Protein AF-0000000076330700 (afdb_homodimer)

Nearest PDB structures (foldseek):
  9ce3-assembly1_D  TM=5.429E-01  e=8.133E-01  Homo sapiens
  6xr2-assembly2_E  TM=3.927E-01  e=7.073E-01  synthetic construct
  6qdl-assembly1_A  TM=4.060E-01  e=1.634E+00  Caenorhabditis elegans
  6z0c-assembly1_A  TM=2.443E-01  e=1.712E+00  Escherichia coli
  8d9p-assembly1_A  TM=1.751E-01  e=3.441E+00  synthetic construct

Sequence (398 aa):
MGTKRKNSASAGGQDPPPAKRVRSTGTAEFTGARFKFLLRDSSTAMKGLETFIAKAKLLPSNEQYDVVEEYIKVSIECVEMFKLLDGERRPDSEMLLIFQALENILLRTASDLSHFHVVGMNIVKKLINSYMKLIYAALYSETHRLSRLCLTLLSAMVSQGPDAARDVYSHFDFNNKFLPNLVKKRDYKVRKQNVSHEDMGTKRKNSASAGGQDPPPAKRVRSTGTAEFTGARFKFLLRDSSTAMKGLETFIAKAKLLPSNEQYDVVEEYIKVSIECVEMFKLLDGERRPDSEMLLIFQALENILLRTASDLSHFHVVGMNIVKKLINSYMKLIYAALYSETHRLSRLCLTLLSAMVSQGPDAARDVYSHFDFNNKFLPNLVKKRDYKVRKQNVSHED

InterPro domains:
  IPR021714 URB1, N-terminal [PF11707] (78-189)
  IPR039844 Nucleolar pre-ribosomal-associated protein 1 [PTHR13500] (27-193)

Foldseek 3Di:
DDDPPPPPPPPPPPPPDPPPPPPPVDPPALALVNLLVQLQDPVRNLVSLVVLLVLLVVDPDPPDDNRLVRNCVVPVLPVSLVVVCPDDHDPLSSVLSSLSNLLSSLQCCLPVVVVSLSSLQNSLVCCLPPPVVVLVCQCQPPDLSSVVSSVSSLVSQLSSDVVSVCSSVVRDDPVPVCNVVRNPPPPVVPVVVVVVVVD/DDPPPPPPPPPPDPPPDPPPPPPPVPPPALALVNLLVQLQDPVRNLVSLVVLLVLLVVDDDPPDDNRLVRNCVVVVLPVSLVVVCPDDHDPLSSVLSSLSNLLSSLQCCLPVVVVSLSSLQNSLVCCLPPPVVVLVCQCQPPDQSSVVSSVSSLVSQLSSDVVSVCSSVVRDDPVPVCNVVRNPPPPVVPVVVVVVPVD

Organism: NCBI:txid8663

Structure (mmCIF, N/CA/C/O backbone):
data_AF-0000000076330700-model_v1
#
loop_
_entity.id
_entity.type
_entity.pdbx_description
1 polymer 'Nucleolar pre-ribosomal-associated protein 1-like'
#
loop_
_atom_site.group_PDB
_atom_site.id
_atom_site.type_symbol
_atom_site.label_atom_id
_atom_site.label_alt_id
_atom_site.label_comp_id
_atom_site.label_asym_id
_atom_site.label_entity_id
_atom_site.label_seq_id
_atom_site.pdbx_PDB_ins_code
_atom_site.Cartn_x
_atom_site.Cartn_y
_atom_site.Cartn_z
_atom_site.occupancy
_atom_site.B_iso_or_equiv
_atom_site.auth_seq_id
_atom_site.auth_comp_id
_atom_site.auth_asym_id
_atom_site.auth_atom_id
_atom_site.pdbx_PDB_model_num
ATOM 1 N N . MET A 1 1 ? -0.091 6.793 -96.312 1 27.2 1 MET A N 1
ATOM 2 C CA . MET A 1 1 ? 0.103 5.5 -95.688 1 27.2 1 MET A CA 1
ATOM 3 C C . MET A 1 1 ? 0.875 5.664 -94.375 1 27.2 1 MET A C 1
ATOM 5 O O . MET A 1 1 ? 2.105 5.59 -94.312 1 27.2 1 MET A O 1
ATOM 9 N N . GLY A 1 2 ? 0.585 6.711 -93.625 1 27.75 2 GLY A N 1
ATOM 10 C CA . GLY A 1 2 ? 1.384 7.211 -92.5 1 27.75 2 GLY A CA 1
ATOM 11 C C . GLY A 1 2 ? 1.513 6.215 -91.375 1 27.75 2 GLY A C 1
ATOM 12 O O . GLY A 1 2 ? 0.572 5.473 -91.062 1 27.75 2 GLY A O 1
ATOM 13 N N . THR A 1 3 ? 2.717 5.758 -91.062 1 27.12 3 THR A N 1
ATOM 14 C CA . THR A 1 3 ? 3.311 4.77 -90.188 1 27.12 3 THR A CA 1
ATOM 15 C C . THR A 1 3 ? 2.959 5.078 -88.75 1 27.12 3 THR A C 1
ATOM 17 O O . THR A 1 3 ? 3.252 6.168 -88.25 1 27.12 3 THR A O 1
ATOM 20 N N . LYS A 1 4 ? 1.777 4.617 -88.312 1 29.62 4 LYS A N 1
ATOM 21 C CA . LYS A 1 4 ? 1.198 4.723 -86.938 1 29.62 4 LYS A CA 1
ATOM 22 C C . LYS A 1 4 ? 2.195 4.281 -85.875 1 29.62 4 LYS A C 1
ATOM 24 O O . LYS A 1 4 ? 2.711 3.164 -85.938 1 29.62 4 LYS A O 1
ATOM 29 N N . ARG A 1 5 ? 3.012 5.242 -85.438 1 31.03 5 ARG A N 1
ATOM 30 C CA . ARG A 1 5 ? 4.031 5.02 -84.438 1 31.03 5 ARG A CA 1
ATOM 31 C C . ARG A 1 5 ? 3.449 4.277 -83.25 1 31.03 5 ARG A C 1
ATOM 33 O O . ARG A 1 5 ? 2.424 4.68 -82.688 1 31.03 5 ARG A O 1
ATOM 40 N N . LYS A 1 6 ? 3.67 2.977 -83.125 1 31.7 6 LYS A N 1
ATOM 41 C CA . LYS A 1 6 ? 3.381 1.987 -82.125 1 31.7 6 LYS A CA 1
ATOM 42 C C . LYS A 1 6 ? 3.789 2.498 -80.75 1 31.7 6 LYS A C 1
ATOM 44 O O . LYS A 1 6 ? 4.957 2.818 -80.5 1 31.7 6 LYS A O 1
ATOM 49 N N . ASN A 1 7 ? 2.887 3.342 -80.125 1 29.25 7 ASN A N 1
ATOM 50 C CA . ASN A 1 7 ? 3.111 3.832 -78.75 1 29.25 7 ASN A CA 1
ATOM 51 C C . ASN A 1 7 ? 3.428 2.691 -77.812 1 29.25 7 ASN A C 1
ATOM 53 O O . ASN A 1 7 ? 2.639 1.757 -77.688 1 29.25 7 ASN A O 1
ATOM 57 N N . SER A 1 8 ? 4.66 2.238 -77.75 1 25.83 8 SER A N 1
ATOM 58 C CA . SER A 1 8 ? 5.199 1.251 -76.812 1 25.83 8 SER A CA 1
ATOM 59 C C . SER A 1 8 ? 4.773 1.551 -75.375 1 25.83 8 SER A C 1
ATOM 61 O O . SER A 1 8 ? 5.074 2.623 -74.875 1 25.83 8 SER A O 1
ATOM 63 N N . ALA A 1 9 ? 3.492 1.285 -75.062 1 29.17 9 ALA A N 1
ATOM 64 C CA . ALA A 1 9 ? 2.941 1.333 -73.688 1 29.17 9 ALA A CA 1
ATOM 65 C C . ALA A 1 9 ? 3.928 0.76 -72.688 1 29.17 9 ALA A C 1
ATOM 67 O O . ALA A 1 9 ? 4.461 -0.335 -72.875 1 29.17 9 ALA A O 1
ATOM 68 N N . SER A 1 10 ? 4.703 1.673 -72 1 29.61 10 SER A N 1
ATOM 69 C CA . SER A 1 10 ? 5.629 1.473 -70.875 1 29.61 10 SER A CA 1
ATOM 70 C C . SER A 1 10 ? 5.082 0.454 -69.875 1 29.61 10 SER A C 1
ATOM 72 O O . SER A 1 10 ? 3.891 0.462 -69.562 1 29.61 10 SER A O 1
ATOM 74 N N . ALA A 1 11 ? 5.621 -0.786 -69.812 1 32.62 11 ALA A N 1
ATOM 75 C CA . ALA A 1 11 ? 5.492 -1.907 -68.938 1 32.62 11 ALA A CA 1
ATOM 76 C C . ALA A 1 11 ? 5.438 -1.421 -67.438 1 32.62 11 ALA A C 1
ATOM 78 O O . ALA A 1 11 ? 6.352 -0.739 -67 1 32.62 11 ALA A O 1
ATOM 79 N N . GLY A 1 12 ? 4.301 -1.009 -67 1 29.52 12 GLY A N 1
ATOM 80 C CA . GLY A 1 12 ? 4.059 -0.647 -65.625 1 29.52 12 GLY A CA 1
ATOM 81 C C . GLY A 1 12 ? 4.723 -1.587 -64.625 1 29.52 12 GLY A C 1
ATOM 82 O O . GLY A 1 12 ? 4.633 -2.809 -64.75 1 29.52 12 GLY A O 1
ATOM 83 N N . GLY A 1 13 ? 5.949 -1.299 -64.188 1 31.64 13 GLY A N 1
ATOM 84 C CA . GLY A 1 13 ? 6.734 -1.993 -63.188 1 31.64 13 GLY A CA 1
ATOM 85 C C . GLY A 1 13 ? 5.91 -2.443 -62 1 31.64 13 GLY A C 1
ATOM 86 O O . GLY A 1 13 ? 5.105 -1.674 -61.469 1 31.64 13 GLY A O 1
ATOM 87 N N . GLN A 1 14 ? 5.383 -3.713 -62.094 1 33.34 14 GLN A N 1
ATOM 88 C CA . GLN A 1 14 ? 4.711 -4.375 -60.969 1 33.34 14 GLN A CA 1
ATOM 89 C C . GLN A 1 14 ? 5.441 -4.117 -59.656 1 33.34 14 GLN A C 1
ATOM 91 O O . GLN A 1 14 ? 6.637 -4.395 -59.531 1 33.34 14 GLN A O 1
ATOM 96 N N . ASP A 1 15 ? 5.152 -3.029 -59 1 37.53 15 ASP A N 1
ATOM 97 C CA . ASP A 1 15 ? 5.676 -2.812 -57.656 1 37.53 15 ASP A CA 1
ATOM 98 C C . ASP A 1 15 ? 5.699 -4.113 -56.875 1 37.53 15 ASP A C 1
ATOM 100 O O . ASP A 1 15 ? 4.742 -4.891 -56.906 1 37.53 15 ASP A O 1
ATOM 104 N N . PRO A 1 16 ? 6.961 -4.754 -56.75 1 38.81 16 PRO A N 1
ATOM 105 C CA . PRO A 1 16 ? 7.008 -5.984 -55.938 1 38.81 16 PRO A CA 1
ATOM 106 C C . PRO A 1 16 ? 6.133 -5.914 -54.688 1 38.81 16 PRO A C 1
ATOM 108 O O . PRO A 1 16 ? 5.832 -4.82 -54.219 1 38.81 16 PRO A O 1
ATOM 111 N N . PRO A 1 17 ? 5.305 -6.965 -54.562 1 38.06 17 PRO A N 1
ATOM 112 C CA . PRO A 1 17 ? 4.438 -6.996 -53.375 1 38.06 17 PRO A CA 1
ATOM 113 C C . PRO A 1 17 ? 5.172 -6.602 -52.094 1 38.06 17 PRO A C 1
ATOM 115 O O . PRO A 1 17 ? 6.398 -6.73 -52.031 1 38.06 17 PRO A O 1
ATOM 118 N N . PRO A 1 18 ? 4.664 -5.691 -51.344 1 36.19 18 PRO A N 1
ATOM 119 C CA . PRO A 1 18 ? 5.297 -5.273 -50.094 1 36.19 18 PRO A CA 1
ATOM 120 C C . PRO A 1 18 ? 5.941 -6.438 -49.344 1 36.19 18 PRO A C 1
ATOM 122 O O . PRO A 1 18 ? 5.516 -7.586 -49.5 1 36.19 18 PRO A O 1
ATOM 125 N N . ALA A 1 19 ? 7.27 -6.406 -49.062 1 31.94 19 ALA A N 1
ATOM 126 C CA . ALA A 1 19 ? 8.062 -7.328 -48.25 1 31.94 19 ALA A CA 1
ATOM 127 C C . ALA A 1 19 ? 7.254 -7.855 -47.062 1 31.94 19 ALA A C 1
ATOM 129 O O . ALA A 1 19 ? 6.648 -7.078 -46.312 1 31.94 19 ALA A O 1
ATOM 130 N N . LYS A 1 20 ? 6.609 -8.992 -47.188 1 31.86 20 LYS A N 1
ATOM 131 C CA . LYS A 1 20 ? 6.074 -9.672 -46 1 31.86 20 LYS A CA 1
ATOM 132 C C . LYS A 1 20 ? 7.012 -9.523 -44.812 1 31.86 20 LYS A C 1
ATOM 134 O O . LYS A 1 20 ? 8.219 -9.734 -44.938 1 31.86 20 LYS A O 1
ATOM 139 N N . ARG A 1 21 ? 6.879 -8.508 -43.969 1 33.66 21 ARG A N 1
ATOM 140 C CA . ARG A 1 21 ? 7.652 -8.523 -42.719 1 33.66 21 ARG A CA 1
ATOM 141 C C . ARG A 1 21 ? 7.934 -9.953 -42.281 1 33.66 21 ARG A C 1
ATOM 143 O O . ARG A 1 21 ? 7.012 -10.766 -42.188 1 33.66 21 ARG A O 1
ATOM 150 N N . VAL A 1 22 ? 8.914 -10.695 -42.812 1 35.28 22 VAL A N 1
ATOM 151 C CA . VAL A 1 22 ? 9.422 -11.961 -42.281 1 35.28 22 VAL A CA 1
ATOM 152 C C . VAL A 1 22 ? 9.055 -12.109 -40.812 1 35.28 22 VAL A C 1
ATOM 154 O O . VAL A 1 22 ? 9.258 -11.18 -40.031 1 35.28 22 VAL A O 1
ATOM 157 N N . ARG A 1 23 ? 7.938 -12.805 -40.438 1 36.16 23 ARG A N 1
ATOM 158 C CA . ARG A 1 23 ? 7.73 -13.391 -39.125 1 36.16 23 ARG A CA 1
ATOM 159 C C . ARG A 1 23 ? 9.039 -13.914 -38.562 1 36.16 23 ARG A C 1
ATOM 161 O O . ARG A 1 23 ? 9.625 -14.867 -39.062 1 36.16 23 ARG A O 1
ATOM 168 N N . SER A 1 24 ? 10.109 -13.102 -38.438 1 38.28 24 SER A N 1
ATOM 169 C CA . SER A 1 24 ? 11.328 -13.594 -37.781 1 38.28 24 SER A CA 1
ATOM 170 C C . SER A 1 24 ? 11.07 -14.875 -37 1 38.28 24 SER A C 1
ATOM 172 O O . SER A 1 24 ? 9.945 -15.117 -36.562 1 38.28 24 SER A O 1
ATOM 174 N N . THR A 1 25 ? 11.453 -16.031 -37.188 1 40.88 25 THR A N 1
ATOM 175 C CA . THR A 1 25 ? 11.438 -17.266 -36.438 1 40.88 25 THR A CA 1
ATOM 176 C C . THR A 1 25 ? 11.203 -16.984 -34.938 1 40.88 25 THR A C 1
ATOM 178 O O . THR A 1 25 ? 12.133 -16.609 -34.219 1 40.88 25 THR A O 1
ATOM 181 N N . GLY A 1 26 ? 10.438 -16.047 -34.406 1 40.53 26 GLY A N 1
ATOM 182 C CA . GLY A 1 26 ? 10.039 -15.094 -33.375 1 40.53 26 GLY A CA 1
ATOM 183 C C . GLY A 1 26 ? 9.758 -15.742 -32.031 1 40.53 26 GLY A C 1
ATOM 184 O O . GLY A 1 26 ? 9.031 -16.734 -31.969 1 40.53 26 GLY A O 1
ATOM 185 N N . THR A 1 27 ? 10.797 -16 -31.125 1 51.19 27 THR A N 1
ATOM 186 C CA . THR A 1 27 ? 10.539 -16.438 -29.75 1 51.19 27 THR A CA 1
ATOM 187 C C . THR A 1 27 ? 9.109 -16.094 -29.344 1 51.19 27 THR A C 1
ATOM 189 O O . THR A 1 27 ? 8.68 -14.945 -29.469 1 51.19 27 THR A O 1
ATOM 192 N N . ALA A 1 28 ? 8.172 -17.016 -29.625 1 64.12 28 ALA A N 1
ATOM 193 C CA . ALA A 1 28 ? 6.766 -16.859 -29.266 1 64.12 28 ALA A CA 1
ATOM 194 C C . ALA A 1 28 ? 6.594 -15.906 -28.094 1 64.12 28 ALA A C 1
ATOM 196 O O . ALA A 1 28 ? 7.328 -15.977 -27.109 1 64.12 28 ALA A O 1
ATOM 197 N N . GLU A 1 29 ? 5.961 -14.82 -28.312 1 83.56 29 GLU A N 1
ATOM 198 C CA . GLU A 1 29 ? 5.684 -13.797 -27.312 1 83.56 29 GLU A CA 1
ATOM 199 C C . GLU A 1 29 ? 5 -14.391 -26.078 1 83.56 29 GLU A C 1
ATOM 201 O O . GLU A 1 29 ? 4.176 -15.297 -26.203 1 83.56 29 GLU A O 1
ATOM 206 N N . PHE A 1 30 ? 5.617 -14.312 -24.969 1 93.31 30 PHE A N 1
ATOM 207 C CA . PHE A 1 30 ? 5.035 -14.734 -23.703 1 93.31 30 PHE A CA 1
ATOM 208 C C . PHE A 1 30 ? 3.756 -13.961 -23.406 1 93.31 30 PHE A C 1
ATOM 210 O O . PHE A 1 30 ? 3.809 -12.836 -22.906 1 93.31 30 PHE A O 1
ATOM 217 N N . THR A 1 31 ? 2.525 -14.586 -23.766 1 94.69 31 THR A N 1
ATOM 218 C CA . THR A 1 31 ? 1.223 -13.945 -23.625 1 94.69 31 THR A CA 1
ATOM 219 C C . THR A 1 31 ? 0.538 -14.391 -22.344 1 94.69 31 THR A C 1
ATOM 221 O O . THR A 1 31 ? 1 -15.32 -21.672 1 94.69 31 THR A O 1
ATOM 224 N N . GLY A 1 32 ? -0.528 -13.711 -22.047 1 96.56 32 GLY A N 1
ATOM 225 C CA . GLY A 1 32 ? -1.324 -14.109 -20.891 1 96.56 32 GLY A CA 1
ATOM 226 C C . GLY A 1 32 ? -1.893 -15.508 -21.016 1 96.56 32 GLY A C 1
ATOM 227 O O . GLY A 1 32 ? -1.91 -16.266 -20.047 1 96.56 32 GLY A O 1
ATOM 228 N N . ALA A 1 33 ? -2.324 -15.828 -22.25 1 96.06 33 ALA A N 1
ATOM 229 C CA . ALA A 1 33 ? -2.881 -17.156 -22.516 1 96.06 33 ALA A CA 1
ATOM 230 C C . ALA A 1 33 ? -1.815 -18.234 -22.344 1 96.06 33 ALA A C 1
ATOM 232 O O . ALA A 1 33 ? -2.088 -19.297 -21.797 1 96.06 33 ALA A O 1
ATOM 233 N N . ARG A 1 34 ? -0.676 -17.969 -22.875 1 96.5 34 ARG A N 1
ATOM 234 C CA . ARG A 1 34 ? 0.417 -18.922 -22.734 1 96.5 34 ARG A CA 1
ATOM 235 C C . ARG A 1 34 ? 0.79 -19.109 -21.266 1 96.5 34 ARG A C 1
ATOM 237 O O . ARG A 1 34 ? 1.014 -20.234 -20.828 1 96.5 34 ARG A O 1
ATOM 244 N N . PHE A 1 35 ? 0.888 -18.062 -20.547 1 98.06 35 PHE A N 1
ATOM 245 C CA . PHE A 1 35 ? 1.175 -18.125 -19.109 1 98.06 35 PHE A CA 1
ATOM 246 C C . PHE A 1 35 ? 0.151 -18.984 -18.391 1 98.06 35 PHE A C 1
ATOM 248 O O . PHE A 1 35 ? 0.518 -19.875 -17.609 1 98.06 35 PHE A O 1
ATOM 255 N N . LYS A 1 36 ? -1.128 -18.719 -18.703 1 98.06 36 LYS A N 1
ATOM 256 C CA . LYS A 1 36 ? -2.211 -19.484 -18.094 1 98.06 36 LYS A CA 1
ATOM 257 C C . LYS A 1 36 ? -2.033 -20.984 -18.359 1 98.06 36 LYS A C 1
ATOM 259 O O . LYS A 1 36 ? -2.215 -21.797 -17.469 1 98.06 36 LYS A O 1
ATOM 264 N N . PHE A 1 37 ? -1.655 -21.25 -19.516 1 96.94 37 PHE A N 1
ATOM 265 C CA . PHE A 1 37 ? -1.468 -22.641 -19.922 1 96.94 37 PHE A CA 1
ATOM 266 C C . PHE A 1 37 ? -0.296 -23.266 -19.172 1 96.94 37 PHE A C 1
ATOM 268 O O . PHE A 1 37 ? -0.392 -24.391 -18.688 1 96.94 37 PHE A O 1
ATOM 275 N N . LEU A 1 38 ? 0.784 -22.531 -19.016 1 97.75 38 LEU A N 1
ATOM 276 C CA . LEU A 1 38 ? 1.976 -23.047 -18.344 1 97.75 38 LEU A CA 1
ATOM 277 C C . LEU A 1 38 ? 1.683 -23.359 -16.875 1 97.75 38 LEU A C 1
ATOM 279 O O . LEU A 1 38 ? 2.254 -24.297 -16.312 1 97.75 38 LEU A O 1
ATOM 283 N N . LEU A 1 39 ? 0.769 -22.641 -16.234 1 98.12 39 LEU A N 1
ATOM 284 C CA . LEU A 1 39 ? 0.469 -22.781 -14.812 1 98.12 39 LEU A CA 1
ATOM 285 C C . LEU A 1 39 ? -0.305 -24.062 -14.547 1 98.12 39 LEU A C 1
ATOM 287 O O . LEU A 1 39 ? -0.373 -24.531 -13.406 1 98.12 39 LEU A O 1
ATOM 291 N N . ARG A 1 40 ? -0.893 -24.656 -15.578 1 96.62 40 ARG A N 1
ATOM 292 C CA . ARG A 1 40 ? -1.753 -25.828 -15.406 1 96.62 40 ARG A CA 1
ATOM 293 C C . ARG A 1 40 ? -0.926 -27.094 -15.242 1 96.62 40 ARG A C 1
ATOM 295 O O . ARG A 1 40 ? -1.43 -28.125 -14.766 1 96.62 40 ARG A O 1
ATOM 302 N N . ASP A 1 41 ? 0.316 -26.969 -15.664 1 95.12 41 ASP A N 1
ATOM 303 C CA . ASP A 1 41 ? 1.226 -28.109 -15.555 1 95.12 41 ASP A CA 1
ATOM 304 C C . ASP A 1 41 ? 2.303 -27.844 -14.508 1 95.12 41 ASP A C 1
ATOM 306 O O . ASP A 1 41 ? 3.08 -26.891 -14.625 1 95.12 41 ASP A O 1
ATOM 310 N N . SER A 1 42 ? 2.441 -28.719 -13.508 1 90.5 42 SER A N 1
ATOM 311 C CA . SER A 1 42 ? 3.375 -28.562 -12.398 1 90.5 42 SER A CA 1
ATOM 312 C C . SER A 1 42 ? 4.816 -28.531 -12.891 1 90.5 42 SER A C 1
ATOM 314 O O . SER A 1 42 ? 5.676 -27.906 -12.258 1 90.5 42 SER A O 1
ATOM 316 N N . SER A 1 43 ? 5.082 -29.156 -13.984 1 95.31 43 SER A N 1
ATOM 317 C CA . SER A 1 43 ? 6.445 -29.234 -14.5 1 95.31 43 SER A CA 1
ATOM 318 C C . SER A 1 43 ? 6.852 -27.938 -15.195 1 95.31 43 SER A C 1
ATOM 320 O O . SER A 1 43 ? 8.047 -27.656 -15.336 1 95.31 43 SER A O 1
ATOM 322 N N . THR A 1 44 ? 5.863 -27.156 -15.586 1 97.31 44 THR A N 1
ATOM 323 C CA . THR A 1 44 ? 6.188 -25.938 -16.328 1 97.31 44 THR A CA 1
ATOM 324 C C . THR A 1 44 ? 5.793 -24.688 -15.531 1 97.31 44 THR A C 1
ATOM 326 O O . THR A 1 44 ? 6.195 -23.578 -15.875 1 97.31 44 THR A O 1
ATOM 329 N N . ALA A 1 45 ? 5.07 -24.875 -14.492 1 98.06 45 ALA A N 1
ATOM 330 C CA . ALA A 1 45 ? 4.461 -23.766 -13.758 1 98.06 45 ALA A CA 1
ATOM 331 C C . ALA A 1 45 ? 5.527 -22.812 -13.227 1 98.06 45 ALA A C 1
ATOM 333 O O . ALA A 1 45 ? 5.41 -21.594 -13.383 1 98.06 45 ALA A O 1
ATOM 334 N N . MET A 1 46 ? 6.605 -23.297 -12.656 1 98.06 46 MET A N 1
ATOM 335 C CA . MET A 1 46 ? 7.621 -22.453 -12.023 1 98.06 46 MET A CA 1
ATOM 336 C C . MET A 1 46 ? 8.391 -21.656 -13.062 1 98.06 46 MET A C 1
ATOM 338 O O . MET A 1 46 ? 8.68 -20.469 -12.852 1 98.06 46 MET A O 1
ATOM 342 N N . LYS A 1 47 ? 8.648 -22.312 -14.172 1 97.81 47 LYS A N 1
ATOM 343 C CA . LYS A 1 47 ? 9.297 -21.578 -15.258 1 97.81 47 LYS A CA 1
ATOM 344 C C . LYS A 1 47 ? 8.375 -20.484 -15.797 1 97.81 47 LYS A C 1
ATOM 346 O O . LYS A 1 47 ? 8.836 -19.406 -16.141 1 97.81 47 LYS A O 1
ATOM 351 N N . GLY A 1 48 ? 7.121 -20.828 -15.93 1 98.44 48 GLY A N 1
ATOM 352 C CA . GLY A 1 48 ? 6.133 -19.828 -16.328 1 98.44 48 GLY A CA 1
ATOM 353 C C . GLY A 1 48 ? 6.074 -18.641 -15.383 1 98.44 48 GLY A C 1
ATOM 354 O O . GLY A 1 48 ? 6.043 -17.5 -15.82 1 98.44 48 GLY A O 1
ATOM 355 N N . LEU A 1 49 ? 6.109 -18.938 -14.102 1 98.69 49 LEU A N 1
ATOM 356 C CA . LEU A 1 49 ? 6.082 -17.891 -13.086 1 98.69 49 LEU A CA 1
ATOM 357 C C . LEU A 1 49 ? 7.316 -17 -13.188 1 98.69 49 LEU A C 1
ATOM 359 O O . LEU A 1 49 ? 7.215 -15.773 -13.133 1 98.69 49 LEU A O 1
ATOM 363 N N . GLU A 1 50 ? 8.453 -17.641 -13.352 1 98.56 50 GLU A N 1
ATOM 364 C CA . GLU A 1 50 ? 9.695 -16.891 -13.477 1 98.56 50 GLU A CA 1
ATOM 365 C C . GLU A 1 50 ? 9.633 -15.914 -14.648 1 98.56 50 GLU A C 1
ATOM 367 O O . GLU A 1 50 ? 10.008 -14.75 -14.516 1 98.56 50 GLU A O 1
ATOM 372 N N . THR A 1 51 ? 9.188 -16.375 -15.75 1 98.19 51 THR A N 1
ATOM 373 C CA . THR A 1 51 ? 9.094 -15.555 -16.953 1 98.19 51 THR A CA 1
ATOM 374 C C . THR A 1 51 ? 8.086 -14.422 -16.75 1 98.19 51 THR A C 1
ATOM 376 O O . THR A 1 51 ? 8.344 -13.281 -17.125 1 98.19 51 THR A O 1
ATOM 379 N N . PHE A 1 52 ? 7 -14.773 -16.188 1 98.44 52 PHE A N 1
ATOM 380 C CA . PHE A 1 52 ? 5.949 -13.797 -15.93 1 98.44 52 PHE A CA 1
ATOM 381 C C . PHE A 1 52 ? 6.469 -12.664 -15.047 1 98.44 52 PHE A C 1
ATOM 383 O O . PHE A 1 52 ? 6.273 -11.484 -15.359 1 98.44 52 PHE A O 1
ATOM 390 N N . ILE A 1 53 ? 7.102 -13.008 -13.961 1 98.44 53 ILE A N 1
ATOM 391 C CA . ILE A 1 53 ? 7.613 -12.039 -13 1 98.44 53 ILE A CA 1
ATOM 392 C C . ILE A 1 53 ? 8.641 -11.133 -13.672 1 98.44 53 ILE A C 1
ATOM 394 O O . ILE A 1 53 ? 8.617 -9.914 -13.5 1 98.44 53 ILE A O 1
ATOM 398 N N . ALA A 1 54 ? 9.492 -11.703 -14.484 1 97.44 54 ALA A N 1
ATOM 399 C CA . ALA A 1 54 ? 10.516 -10.938 -15.188 1 97.44 54 ALA A CA 1
ATOM 400 C C . ALA A 1 54 ? 9.891 -9.914 -16.141 1 97.44 54 ALA A C 1
ATOM 402 O O . ALA A 1 54 ? 10.344 -8.773 -16.219 1 97.44 54 ALA A O 1
ATOM 403 N N . LYS A 1 55 ? 8.883 -10.289 -16.781 1 96.75 55 LYS A N 1
ATOM 404 C CA . LYS A 1 55 ? 8.211 -9.406 -17.719 1 96.75 55 LYS A CA 1
ATOM 405 C C . LYS A 1 55 ? 7.355 -8.375 -17 1 96.75 55 LYS A C 1
ATOM 407 O O . LYS A 1 55 ? 7.293 -7.211 -17.406 1 96.75 55 LYS A O 1
ATOM 412 N N . ALA A 1 56 ? 6.727 -8.859 -15.93 1 97.38 56 ALA A N 1
ATOM 413 C CA . ALA A 1 56 ? 5.855 -7.977 -15.164 1 97.38 56 ALA A CA 1
ATOM 414 C C . ALA A 1 56 ? 6.641 -6.809 -14.57 1 97.38 56 ALA A C 1
ATOM 416 O O . ALA A 1 56 ? 6.133 -5.691 -14.484 1 97.38 56 ALA A O 1
ATOM 417 N N . LYS A 1 57 ? 7.836 -7.035 -14.164 1 95.19 57 LYS A N 1
ATOM 418 C CA . LYS A 1 57 ? 8.68 -6.027 -13.531 1 95.19 57 LYS A CA 1
ATOM 419 C C . LYS A 1 57 ? 9.039 -4.914 -14.508 1 95.19 57 LYS A C 1
ATOM 421 O O . LYS A 1 57 ? 9.445 -3.824 -14.102 1 95.19 57 LYS A O 1
ATOM 426 N N . LEU A 1 58 ? 8.859 -5.16 -15.781 1 93.81 58 LEU A N 1
ATOM 427 C CA . LEU A 1 58 ? 9.18 -4.18 -16.812 1 93.81 58 LEU A CA 1
ATOM 428 C C . LEU A 1 58 ? 7.953 -3.342 -17.156 1 93.81 58 LEU A C 1
ATOM 430 O O . LEU A 1 58 ? 8.039 -2.418 -17.984 1 93.81 58 LEU A O 1
ATOM 434 N N . LEU A 1 59 ? 6.867 -3.738 -16.578 1 92.31 59 LEU A N 1
ATOM 435 C CA . LEU A 1 59 ? 5.602 -3.076 -16.875 1 92.31 59 LEU A CA 1
ATOM 436 C C . LEU A 1 59 ? 5.23 -2.09 -15.766 1 92.31 59 LEU A C 1
ATOM 438 O O . LEU A 1 59 ? 5.68 -2.23 -14.625 1 92.31 59 LEU A O 1
ATOM 442 N N . PRO A 1 60 ? 4.512 -0.969 -16.016 1 91.19 60 PRO A N 1
ATOM 443 C CA . PRO A 1 60 ? 3.891 -0.653 -17.297 1 91.19 60 PRO A CA 1
ATOM 444 C C . PRO A 1 60 ? 4.879 -0.053 -18.297 1 91.19 60 PRO A C 1
ATOM 446 O O . PRO A 1 60 ? 5.855 0.583 -17.891 1 91.19 60 PRO A O 1
ATOM 449 N N . SER A 1 61 ? 4.637 -0.356 -19.547 1 88.06 61 SER A N 1
ATOM 450 C CA . SER A 1 61 ? 5.48 0.117 -20.641 1 88.06 61 SER A CA 1
ATOM 451 C C . SER A 1 61 ? 4.688 0.229 -21.953 1 88.06 61 SER A C 1
ATOM 453 O O . SER A 1 61 ? 3.816 -0.6 -22.219 1 88.06 61 SER A O 1
ATOM 455 N N . ASN A 1 62 ? 5.004 1.272 -22.656 1 87.12 62 ASN A N 1
ATOM 456 C CA . ASN A 1 62 ? 4.367 1.432 -23.953 1 87.12 62 ASN A CA 1
ATOM 457 C C . ASN A 1 62 ? 5.023 0.548 -25.016 1 87.12 62 ASN A C 1
ATOM 459 O O . ASN A 1 62 ? 4.477 0.36 -26.094 1 87.12 62 ASN A O 1
ATOM 463 N N . GLU A 1 63 ? 6.102 -0.057 -24.688 1 85.94 63 GLU A N 1
ATOM 464 C CA . GLU A 1 63 ? 6.902 -0.795 -25.656 1 85.94 63 GLU A CA 1
ATOM 465 C C . GLU A 1 63 ? 6.699 -2.301 -25.516 1 85.94 63 GLU A C 1
ATOM 467 O O . GLU A 1 63 ? 6.953 -3.061 -26.438 1 85.94 63 GLU A O 1
ATOM 472 N N . GLN A 1 64 ? 6.203 -2.623 -24.375 1 84.5 64 GLN A N 1
ATOM 473 C CA . GLN A 1 64 ? 6.137 -4.051 -24.078 1 84.5 64 GLN A CA 1
ATOM 474 C C . GLN A 1 64 ? 4.691 -4.535 -24.031 1 84.5 64 GLN A C 1
ATOM 476 O O . GLN A 1 64 ? 3.795 -3.787 -23.641 1 84.5 64 GLN A O 1
ATOM 481 N N . TYR A 1 65 ? 4.637 -5.77 -24.531 1 88.88 65 TYR A N 1
ATOM 482 C CA . TYR A 1 65 ? 3.385 -6.484 -24.312 1 88.88 65 TYR A CA 1
ATOM 483 C C . TYR A 1 65 ? 3.066 -6.594 -22.828 1 88.88 65 TYR A C 1
ATOM 485 O O . TYR A 1 65 ? 3.936 -6.941 -22.031 1 88.88 65 TYR A O 1
ATOM 493 N N . ASP A 1 66 ? 1.757 -6.281 -22.484 1 95.94 66 ASP A N 1
ATOM 494 C CA . ASP A 1 66 ? 1.39 -6.289 -21.078 1 95.94 66 ASP A CA 1
ATOM 495 C C . ASP A 1 66 ? 0.858 -7.656 -20.656 1 95.94 66 ASP A C 1
ATOM 497 O O . ASP A 1 66 ? -0.353 -7.891 -20.672 1 95.94 66 ASP A O 1
ATOM 501 N N . VAL A 1 67 ? 1.722 -8.438 -20.266 1 97.31 67 VAL A N 1
ATOM 502 C CA . VAL A 1 67 ? 1.387 -9.82 -19.938 1 97.31 67 VAL A CA 1
ATOM 503 C C . VAL A 1 67 ? 0.482 -9.852 -18.703 1 97.31 67 VAL A C 1
ATOM 505 O O . VAL A 1 67 ? -0.348 -10.75 -18.562 1 97.31 67 VAL A O 1
ATOM 508 N N . VAL A 1 68 ? 0.572 -8.953 -17.75 1 98.06 68 VAL A N 1
ATOM 509 C CA . VAL A 1 68 ? -0.259 -8.922 -16.547 1 98.06 68 VAL A CA 1
ATOM 510 C C . VAL A 1 68 ? -1.714 -8.664 -16.938 1 98.06 68 VAL A C 1
ATOM 512 O O . VAL A 1 68 ? -2.609 -9.414 -16.547 1 98.06 68 VAL A O 1
ATOM 515 N N . GLU A 1 69 ? -1.871 -7.668 -17.766 1 97.88 69 GLU A N 1
ATOM 516 C CA . GLU A 1 69 ? -3.219 -7.34 -18.219 1 97.88 69 GLU A CA 1
ATOM 517 C C . GLU A 1 69 ? -3.832 -8.492 -19 1 97.88 69 GLU A C 1
ATOM 519 O O . GLU A 1 69 ? -5 -8.828 -18.812 1 97.88 69 GLU A O 1
ATOM 524 N N . GLU A 1 70 ? -3.049 -9.07 -19.844 1 96.81 70 GLU A N 1
ATOM 525 C CA . GLU A 1 70 ? -3.561 -10.172 -20.656 1 96.81 70 GLU A CA 1
ATOM 526 C C . GLU A 1 70 ? -3.951 -11.359 -19.797 1 96.81 70 GLU A C 1
ATOM 528 O O . GLU A 1 70 ? -4.973 -12.008 -20.031 1 96.81 70 GLU A O 1
ATOM 533 N N . TYR A 1 71 ? -3.062 -11.602 -18.891 1 98 71 TYR A N 1
ATOM 534 C CA . TYR A 1 71 ? -3.346 -12.75 -18.031 1 98 71 TYR A CA 1
ATOM 535 C C . TYR A 1 71 ? -4.633 -12.539 -17.25 1 98 71 TYR A C 1
ATOM 537 O O . TYR A 1 71 ? -5.492 -13.43 -17.203 1 98 71 TYR A O 1
ATOM 545 N N . ILE A 1 72 ? -4.824 -11.383 -16.594 1 97.88 72 ILE A N 1
ATOM 546 C CA . ILE A 1 72 ? -5.969 -11.18 -15.703 1 97.88 72 ILE A CA 1
ATOM 547 C C . ILE A 1 72 ? -7.25 -11.086 -16.531 1 97.88 72 ILE A C 1
ATOM 549 O O . ILE A 1 72 ? -8.352 -11.305 -16.016 1 97.88 72 ILE A O 1
ATOM 553 N N . LYS A 1 73 ? -7.121 -10.805 -17.844 1 96.88 73 LYS A N 1
ATOM 554 C CA . LYS A 1 73 ? -8.273 -10.789 -18.734 1 96.88 73 LYS A CA 1
ATOM 555 C C . LYS A 1 73 ? -8.773 -12.203 -19.016 1 96.88 73 LYS A C 1
ATOM 557 O O . LYS A 1 73 ? -9.977 -12.422 -19.156 1 96.88 73 LYS A O 1
ATOM 562 N N . VAL A 1 74 ? -7.82 -13.062 -19.109 1 96.62 74 VAL A N 1
ATOM 563 C CA . VAL A 1 74 ? -8.203 -14.422 -19.469 1 96.62 74 VAL A CA 1
ATOM 564 C C . VAL A 1 74 ? -8.359 -15.273 -18.203 1 96.62 74 VAL A C 1
ATOM 566 O O . VAL A 1 74 ? -8.891 -16.391 -18.266 1 96.62 74 VAL A O 1
ATOM 569 N N . SER A 1 75 ? -7.941 -14.875 -17.047 1 96.88 75 SER A N 1
ATOM 570 C CA . SER A 1 75 ? -8.078 -15.555 -15.758 1 96.88 75 SER A CA 1
ATOM 571 C C . SER A 1 75 ? -8.383 -14.57 -14.633 1 96.88 75 SER A C 1
ATOM 573 O O . SER A 1 75 ? -7.523 -14.305 -13.789 1 96.88 75 SER A O 1
ATOM 575 N N . ILE A 1 76 ? -9.594 -14.18 -14.555 1 94.88 76 ILE A N 1
ATOM 576 C CA . ILE A 1 76 ? -10.055 -13.133 -13.648 1 94.88 76 ILE A CA 1
ATOM 577 C C . ILE A 1 76 ? -9.898 -13.594 -12.203 1 94.88 76 ILE A C 1
ATOM 579 O O . ILE A 1 76 ? -9.578 -12.797 -11.32 1 94.88 76 ILE A O 1
ATOM 583 N N . GLU A 1 77 ? -10.023 -14.914 -11.984 1 96.38 77 GLU A N 1
ATOM 584 C CA . GLU A 1 77 ? -9.977 -15.453 -10.633 1 96.38 77 GLU A CA 1
ATOM 585 C C . GLU A 1 77 ? -8.594 -16.016 -10.305 1 96.38 77 GLU A C 1
ATOM 587 O O . GLU A 1 77 ? -8.344 -16.438 -9.18 1 96.38 77 GLU A O 1
ATOM 592 N N . CYS A 1 78 ? -7.758 -15.977 -11.273 1 97.31 78 CYS A N 1
ATOM 593 C CA . CYS A 1 78 ? -6.406 -16.5 -11.117 1 97.31 78 CYS A CA 1
ATOM 594 C C . CYS A 1 78 ? -6.43 -17.906 -10.539 1 97.31 78 CYS A C 1
ATOM 596 O O . CYS A 1 78 ? -5.668 -18.219 -9.617 1 97.31 78 CYS A O 1
ATOM 598 N N . VAL A 1 79 ? -7.301 -18.719 -11.055 1 97.12 79 VAL A N 1
ATOM 599 C CA . VAL A 1 79 ? -7.566 -20.047 -10.516 1 97.12 79 VAL A CA 1
ATOM 600 C C . VAL A 1 79 ? -6.297 -20.906 -10.578 1 97.12 79 VAL A C 1
ATOM 602 O O . VAL A 1 79 ? -5.977 -21.625 -9.625 1 97.12 79 VAL A O 1
ATOM 605 N N . GLU A 1 80 ? -5.562 -20.828 -11.656 1 97.5 80 GLU A N 1
ATOM 606 C CA . GLU A 1 80 ? -4.371 -21.656 -11.859 1 97.5 80 GLU A CA 1
ATOM 607 C C . GLU A 1 80 ? -3.285 -21.297 -10.844 1 97.5 80 GLU A C 1
ATOM 609 O O . GLU A 1 80 ? -2.572 -22.188 -10.367 1 97.5 80 GLU A O 1
ATOM 614 N N . MET A 1 81 ? -3.158 -20.031 -10.531 1 97.12 81 MET A N 1
ATOM 615 C CA . MET A 1 81 ? -2.191 -19.578 -9.531 1 97.12 81 MET A CA 1
ATOM 616 C C . MET A 1 81 ? -2.535 -20.125 -8.148 1 97.12 81 MET A C 1
ATOM 618 O O . MET A 1 81 ? -1.661 -20.625 -7.445 1 97.12 81 MET A O 1
ATOM 622 N N . PHE A 1 82 ? -3.807 -20.078 -7.809 1 97.75 82 PHE A N 1
ATOM 623 C CA . PHE A 1 82 ? -4.227 -20.516 -6.48 1 97.75 82 PHE A CA 1
ATOM 624 C C . PHE A 1 82 ? -4.16 -22.031 -6.355 1 97.75 82 PHE A C 1
ATOM 626 O O . PHE A 1 82 ? -3.871 -22.562 -5.281 1 97.75 82 PHE A O 1
ATOM 633 N N . LYS A 1 83 ? -4.387 -22.703 -7.453 1 97.19 83 LYS A N 1
ATOM 634 C CA . LYS A 1 83 ? -4.25 -24.156 -7.441 1 97.19 83 LYS A CA 1
ATOM 635 C C . LYS A 1 83 ? -2.836 -24.578 -7.047 1 97.19 83 LYS A C 1
ATOM 637 O O . LYS A 1 83 ? -2.641 -25.625 -6.43 1 97.19 83 LYS A O 1
ATOM 642 N N . LEU A 1 84 ? -1.879 -23.703 -7.383 1 97.56 84 LEU A N 1
ATOM 643 C CA . LEU A 1 84 ? -0.494 -23.984 -7.02 1 97.56 84 LEU A CA 1
ATOM 644 C C . LEU A 1 84 ? -0.301 -23.922 -5.508 1 97.56 84 LEU A C 1
ATOM 646 O O . LEU A 1 84 ? 0.689 -24.438 -4.984 1 97.56 84 LEU A O 1
ATOM 650 N N . LEU A 1 85 ? -1.201 -23.25 -4.793 1 96.94 85 LEU A N 1
ATOM 651 C CA . LEU A 1 85 ? -1.085 -23.078 -3.348 1 96.94 85 LEU A CA 1
ATOM 652 C C . LEU A 1 85 ? -1.868 -24.156 -2.605 1 96.94 85 LEU A C 1
ATOM 654 O O . LEU A 1 85 ? -1.788 -24.25 -1.379 1 96.94 85 LEU A O 1
ATOM 658 N N . ASP A 1 86 ? -2.625 -24.969 -3.359 1 95.88 86 ASP A N 1
ATOM 659 C CA . ASP A 1 86 ? -3.41 -26.031 -2.742 1 95.88 86 ASP A CA 1
ATOM 660 C C . ASP A 1 86 ? -2.518 -27.203 -2.326 1 95.88 86 ASP A C 1
ATOM 662 O O . ASP A 1 86 ? -1.457 -27.422 -2.916 1 95.88 86 ASP A O 1
ATOM 666 N N . GLY A 1 87 ? -2.928 -27.953 -1.319 1 91.81 87 GLY A N 1
ATOM 667 C CA . GLY A 1 87 ? -2.223 -29.156 -0.909 1 91.81 87 GLY A CA 1
ATOM 668 C C . GLY A 1 87 ? -1.104 -28.891 0.078 1 91.81 87 GLY A C 1
ATOM 669 O O . GLY A 1 87 ? -1.244 -28.047 0.97 1 91.81 87 GLY A O 1
ATOM 670 N N . GLU A 1 88 ? -0.026 -29.641 -0.056 1 92 88 GLU A N 1
ATOM 671 C CA . GLU A 1 88 ? 1.111 -29.5 0.846 1 92 88 GLU A CA 1
ATOM 672 C C . GLU A 1 88 ? 1.872 -28.203 0.562 1 92 88 GLU A C 1
ATOM 674 O O . GLU A 1 88 ? 1.971 -27.781 -0.589 1 92 88 GLU A O 1
ATOM 679 N N . ARG A 1 89 ? 2.357 -27.656 1.62 1 92.5 89 ARG A N 1
ATOM 680 C CA . ARG A 1 89 ? 3.145 -26.438 1.461 1 92.5 89 ARG A CA 1
ATOM 681 C C . ARG A 1 89 ? 4.352 -26.672 0.559 1 92.5 89 ARG A C 1
ATOM 683 O O . ARG A 1 89 ? 5.125 -27.609 0.783 1 92.5 89 ARG A O 1
ATOM 690 N N . ARG A 1 90 ? 4.543 -25.844 -0.361 1 95 90 ARG A N 1
ATOM 691 C CA . ARG A 1 90 ? 5.645 -25.938 -1.315 1 95 90 ARG A CA 1
ATOM 692 C C . ARG A 1 90 ? 6.938 -25.391 -0.713 1 95 90 ARG A C 1
ATOM 694 O O . ARG A 1 90 ? 6.906 -24.672 0.286 1 95 90 ARG A O 1
ATOM 701 N N . PRO A 1 91 ? 8.047 -25.812 -1.248 1 96.12 91 PRO A N 1
ATOM 702 C CA . PRO A 1 91 ? 9.312 -25.219 -0.824 1 96.12 91 PRO A CA 1
ATOM 703 C C . PRO A 1 91 ? 9.297 -23.688 -0.932 1 96.12 91 PRO A C 1
ATOM 705 O O . PRO A 1 91 ? 8.625 -23.141 -1.801 1 96.12 91 PRO A O 1
ATOM 708 N N . ASP A 1 92 ? 10.117 -23.047 -0.097 1 96.81 92 ASP A N 1
ATOM 709 C CA . ASP A 1 92 ? 10.148 -21.594 -0.035 1 96.81 92 ASP A CA 1
ATOM 710 C C . ASP A 1 92 ? 10.445 -20.984 -1.406 1 96.81 92 ASP A C 1
ATOM 712 O O . ASP A 1 92 ? 9.914 -19.938 -1.754 1 96.81 92 ASP A O 1
ATOM 716 N N . SER A 1 93 ? 11.273 -21.641 -2.148 1 97.06 93 SER A N 1
ATOM 717 C CA . SER A 1 93 ? 11.656 -21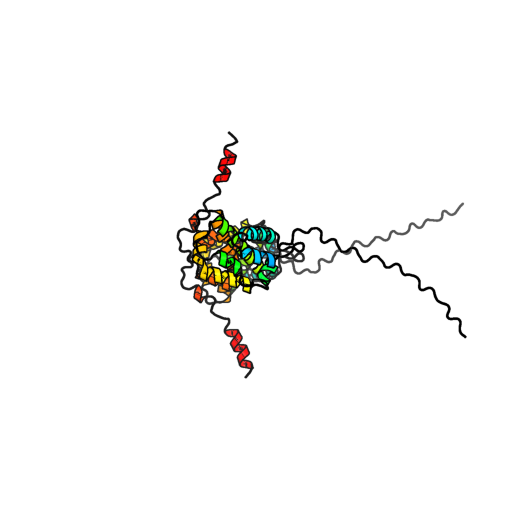.125 -3.459 1 97.06 93 SER A CA 1
ATOM 718 C C . SER A 1 93 ? 10.453 -21.047 -4.391 1 97.06 93 SER A C 1
ATOM 720 O O . SER A 1 93 ? 10.344 -20.109 -5.195 1 97.06 93 SER A O 1
ATOM 722 N N . GLU A 1 94 ? 9.594 -22 -4.32 1 97.69 94 GLU A N 1
ATOM 723 C CA . GLU A 1 94 ? 8.383 -22 -5.141 1 97.69 94 GLU A CA 1
ATOM 724 C C . GLU A 1 94 ? 7.344 -21.031 -4.594 1 97.69 94 GLU A C 1
ATOM 726 O O . GLU A 1 94 ? 6.695 -20.312 -5.355 1 97.69 94 GLU A O 1
ATOM 731 N N . MET A 1 95 ? 7.246 -20.969 -3.291 1 97.81 95 MET A N 1
ATOM 732 C CA . MET A 1 95 ? 6.348 -20.016 -2.645 1 97.81 95 MET A CA 1
ATOM 733 C C . MET A 1 95 ? 6.695 -18.578 -3.035 1 97.81 95 MET A C 1
ATOM 735 O O . MET A 1 95 ? 5.805 -17.766 -3.289 1 97.81 95 MET A O 1
ATOM 739 N N . LEU A 1 96 ? 7.98 -18.375 -3.094 1 98.19 96 LEU A N 1
ATOM 740 C CA . LEU A 1 96 ? 8.477 -17.062 -3.475 1 98.19 96 LEU A CA 1
ATOM 741 C C . LEU A 1 96 ? 7.953 -16.656 -4.852 1 98.19 96 LEU A C 1
ATOM 743 O O . LEU A 1 96 ? 7.48 -15.539 -5.035 1 98.19 96 LEU A O 1
ATOM 747 N N . LEU A 1 97 ? 7.984 -17.578 -5.754 1 98.5 97 LEU A N 1
ATOM 748 C CA . LEU A 1 97 ? 7.559 -17.281 -7.117 1 98.5 97 LEU A CA 1
ATOM 749 C C . LEU A 1 97 ? 6.059 -17.016 -7.176 1 98.5 97 LEU A C 1
ATOM 751 O O . LEU A 1 97 ? 5.621 -16.062 -7.82 1 98.5 97 LEU A O 1
ATOM 755 N N . ILE A 1 98 ? 5.293 -17.781 -6.535 1 98.69 98 ILE A N 1
ATOM 756 C CA . ILE A 1 98 ? 3.838 -17.641 -6.551 1 98.69 98 ILE A CA 1
ATOM 757 C C . ILE A 1 98 ? 3.441 -16.312 -5.918 1 98.69 98 ILE A C 1
ATOM 759 O O . ILE A 1 98 ? 2.682 -15.539 -6.508 1 98.69 98 ILE A O 1
ATOM 763 N N . PHE A 1 99 ? 3.99 -16.031 -4.75 1 98.5 99 PHE A N 1
ATOM 764 C CA . PHE A 1 99 ? 3.668 -14.797 -4.031 1 98.5 99 PHE A CA 1
ATOM 765 C C . PHE A 1 99 ? 4.133 -13.578 -4.816 1 98.5 99 PHE A C 1
ATOM 767 O O . PHE A 1 99 ? 3.443 -12.555 -4.848 1 98.5 99 PHE A O 1
ATOM 774 N N . GLN A 1 100 ? 5.246 -13.75 -5.395 1 98.56 100 GLN A N 1
ATOM 775 C CA . GLN A 1 100 ? 5.754 -12.625 -6.176 1 98.56 100 GLN A CA 1
ATOM 776 C C . GLN A 1 100 ? 4.863 -12.352 -7.387 1 98.56 100 GLN A C 1
ATOM 778 O O . GLN A 1 100 ? 4.617 -11.195 -7.73 1 98.56 100 GLN A O 1
ATOM 783 N N . ALA A 1 101 ? 4.43 -13.328 -8.023 1 98.75 101 ALA A N 1
ATOM 784 C CA . ALA A 1 101 ? 3.516 -13.164 -9.148 1 98.75 101 ALA A CA 1
ATOM 785 C C . ALA A 1 101 ? 2.221 -12.484 -8.711 1 98.75 101 ALA A C 1
ATOM 787 O O . ALA A 1 101 ? 1.757 -11.539 -9.352 1 98.75 101 ALA A O 1
ATOM 788 N N . LEU A 1 102 ? 1.686 -12.945 -7.605 1 98.75 102 LEU A N 1
ATOM 789 C CA . LEU A 1 102 ? 0.465 -12.359 -7.062 1 98.75 102 LEU A CA 1
ATOM 790 C C . LEU A 1 102 ? 0.691 -10.906 -6.672 1 98.75 102 LEU A C 1
ATOM 792 O O . LEU A 1 102 ? -0.154 -10.047 -6.938 1 98.75 102 LEU A O 1
ATOM 796 N N . GLU A 1 103 ? 1.783 -10.703 -6.059 1 98.5 103 GLU A N 1
ATOM 797 C CA . GLU A 1 103 ? 2.123 -9.336 -5.68 1 98.5 103 GLU A CA 1
ATOM 798 C C . GLU A 1 103 ? 2.174 -8.422 -6.902 1 98.5 103 GLU A C 1
ATOM 800 O O . GLU A 1 103 ? 1.639 -7.312 -6.879 1 98.5 103 GLU A O 1
ATOM 805 N N . ASN A 1 104 ? 2.859 -8.875 -7.934 1 98.25 104 ASN A N 1
ATOM 806 C CA . ASN A 1 104 ? 2.969 -8.078 -9.148 1 98.25 104 ASN A CA 1
ATOM 807 C C . ASN A 1 104 ? 1.597 -7.766 -9.742 1 98.25 104 ASN A C 1
ATOM 809 O O . ASN A 1 104 ? 1.355 -6.648 -10.203 1 98.25 104 ASN A O 1
ATOM 813 N N . ILE A 1 105 ? 0.733 -8.672 -9.75 1 98.62 105 ILE A N 1
ATOM 814 C CA . ILE A 1 105 ? -0.622 -8.453 -10.242 1 98.62 105 ILE A CA 1
ATOM 815 C C . ILE A 1 105 ? -1.322 -7.406 -9.391 1 98.62 105 ILE A C 1
ATOM 817 O O . ILE A 1 105 ? -1.935 -6.473 -9.914 1 98.62 105 ILE A O 1
ATOM 821 N N . LEU A 1 106 ? -1.176 -7.547 -8.078 1 98.44 106 LEU A N 1
ATOM 822 C CA . LEU A 1 106 ? -1.861 -6.66 -7.148 1 98.44 106 LEU A CA 1
ATOM 823 C C . LEU A 1 106 ? -1.327 -5.234 -7.266 1 98.44 106 LEU A C 1
ATOM 825 O O . LEU A 1 106 ? -2.088 -4.27 -7.152 1 98.44 106 LEU A O 1
ATOM 829 N N . LEU A 1 107 ? -0.054 -5.109 -7.449 1 97.25 107 LEU A N 1
ATOM 830 C CA . LEU A 1 107 ? 0.519 -3.781 -7.645 1 97.25 107 LEU A CA 1
ATOM 831 C C . LEU A 1 107 ? -0.094 -3.098 -8.859 1 97.25 107 LEU A C 1
ATOM 833 O O . LEU A 1 107 ? -0.386 -1.9 -8.828 1 97.25 107 LEU A O 1
ATOM 837 N N . ARG A 1 108 ? -0.4 -3.814 -9.891 1 97.62 108 ARG A N 1
ATOM 838 C CA . ARG A 1 108 ? -0.945 -3.262 -11.125 1 97.62 108 ARG A CA 1
ATOM 839 C C . ARG A 1 108 ? -2.43 -2.949 -10.977 1 97.62 108 ARG A C 1
ATOM 841 O O . ARG A 1 108 ? -2.896 -1.9 -11.43 1 97.62 108 ARG A O 1
ATOM 848 N N . THR A 1 109 ? -3.156 -3.816 -10.336 1 97.94 109 THR A N 1
ATOM 849 C CA . THR A 1 109 ? -4.586 -3.586 -10.164 1 97.94 109 THR A CA 1
ATOM 850 C C . THR A 1 109 ? -4.832 -2.426 -9.203 1 97.94 109 THR A C 1
ATOM 852 O O . THR A 1 109 ? -5.918 -1.838 -9.195 1 97.94 109 THR A O 1
ATOM 855 N N . ALA A 1 110 ? -3.885 -2.137 -8.367 1 96.25 110 ALA A N 1
ATOM 856 C CA . ALA A 1 110 ? -3.982 -1.01 -7.445 1 96.25 110 ALA A CA 1
ATOM 857 C C . ALA A 1 110 ? -3.547 0.29 -8.117 1 96.25 110 ALA A C 1
ATOM 859 O O . ALA A 1 110 ? -3.689 1.371 -7.543 1 96.25 110 ALA A O 1
ATOM 860 N N . SER A 1 111 ? -3.029 0.241 -9.281 1 93.56 111 SER A N 1
ATOM 861 C CA . SER A 1 111 ? -2.471 1.427 -9.93 1 93.56 111 SER A CA 1
ATOM 862 C C . SER A 1 111 ? -3.031 1.611 -11.336 1 93.56 111 SER A C 1
ATOM 864 O O . SER A 1 111 ? -4.176 2.035 -11.5 1 93.56 111 SER A O 1
ATOM 866 N N . ASP A 1 112 ? -2.24 1.239 -12.383 1 93.56 112 ASP A N 1
ATOM 867 C CA . ASP A 1 112 ? -2.596 1.615 -13.75 1 93.56 112 ASP A CA 1
ATOM 868 C C . ASP A 1 112 ? -3.652 0.674 -14.32 1 93.56 112 ASP A C 1
ATOM 870 O O . ASP A 1 112 ? -4.273 0.976 -15.344 1 93.56 112 ASP A O 1
ATOM 874 N N . LEU A 1 113 ? -3.955 -0.457 -13.703 1 96.62 113 LEU A N 1
ATOM 875 C CA . LEU A 1 113 ? -5.016 -1.367 -14.117 1 96.62 113 LEU A CA 1
ATOM 876 C C . LEU A 1 113 ? -6.176 -1.337 -13.125 1 96.62 113 LEU A C 1
ATOM 878 O O . LEU A 1 113 ? -6.809 -2.365 -12.875 1 96.62 113 LEU A O 1
ATOM 882 N N . SER A 1 114 ? -6.387 -0.216 -12.578 1 94.62 114 SER A N 1
ATOM 883 C CA . SER A 1 114 ? -7.395 -0.062 -11.531 1 94.62 114 SER A CA 1
ATOM 884 C C . SER A 1 114 ? -8.789 -0.369 -12.062 1 94.62 114 SER A C 1
ATOM 886 O O . SER A 1 114 ? -9.703 -0.66 -11.289 1 94.62 114 SER A O 1
ATOM 888 N N . HIS A 1 115 ? -9.031 -0.281 -13.367 1 94.75 115 HIS A N 1
ATOM 889 C CA . HIS A 1 115 ? -10.312 -0.665 -13.953 1 94.75 115 HIS A CA 1
ATOM 890 C C . HIS A 1 115 ? -10.555 -2.164 -13.82 1 94.75 115 HIS A C 1
ATOM 892 O O . HIS A 1 115 ? -11.672 -2.639 -14.023 1 94.75 115 HIS A O 1
ATOM 898 N N . PHE A 1 116 ? -9.547 -2.98 -13.391 1 95.62 116 PHE A N 1
ATOM 899 C CA . PHE A 1 116 ? -9.672 -4.398 -13.062 1 95.62 116 PHE A CA 1
ATOM 900 C C . PHE A 1 116 ? -9.586 -4.621 -11.562 1 95.62 116 PHE A C 1
ATOM 902 O O . PHE A 1 116 ? -9.062 -5.641 -11.109 1 95.62 116 PHE A O 1
ATOM 909 N N . HIS A 1 117 ? -10.07 -3.691 -10.812 1 95.5 117 HIS A N 1
ATOM 910 C CA . HIS A 1 117 ? -9.953 -3.744 -9.359 1 95.5 117 HIS A CA 1
ATOM 911 C C . HIS A 1 117 ? -10.641 -4.984 -8.797 1 95.5 117 HIS A C 1
ATOM 913 O O . HIS A 1 117 ? -10.25 -5.488 -7.738 1 95.5 117 HIS A O 1
ATOM 919 N N . VAL A 1 118 ? -11.633 -5.477 -9.453 1 96.56 118 VAL A N 1
ATOM 920 C CA . VAL A 1 118 ? -12.367 -6.648 -8.992 1 96.56 118 VAL A CA 1
ATOM 921 C C . VAL A 1 118 ? -11.422 -7.844 -8.891 1 96.56 118 VAL A C 1
ATOM 923 O O . VAL A 1 118 ? -11.531 -8.656 -7.973 1 96.56 118 VAL A O 1
ATOM 926 N N . VAL A 1 119 ? -10.469 -7.992 -9.867 1 97.81 119 VAL A N 1
ATOM 927 C CA . VAL A 1 119 ? -9.5 -9.078 -9.852 1 97.81 119 VAL A CA 1
ATOM 928 C C . VAL A 1 119 ? -8.633 -8.984 -8.602 1 97.81 119 VAL A C 1
ATOM 930 O O . VAL A 1 119 ? -8.445 -9.977 -7.891 1 97.81 119 VAL A O 1
ATOM 933 N N . GLY A 1 120 ? -8.109 -7.785 -8.305 1 98.44 120 GLY A N 1
ATOM 934 C CA . GLY A 1 120 ? -7.305 -7.562 -7.113 1 98.44 120 GLY A CA 1
ATOM 935 C C . GLY A 1 120 ? -8.039 -7.891 -5.828 1 98.44 120 GLY A C 1
ATOM 936 O O . GLY A 1 120 ? -7.508 -8.594 -4.965 1 98.44 120 GLY A O 1
ATOM 937 N N . MET A 1 121 ? -9.258 -7.426 -5.766 1 97.81 121 MET A N 1
ATOM 938 C CA . MET A 1 121 ? -10.062 -7.676 -4.574 1 97.81 121 MET A CA 1
ATOM 939 C C . MET A 1 121 ? -10.32 -9.172 -4.402 1 97.81 121 MET A C 1
ATOM 941 O O . MET A 1 121 ? -10.281 -9.688 -3.281 1 97.81 121 MET A O 1
ATOM 945 N N . ASN A 1 122 ? -10.539 -9.828 -5.473 1 97.62 122 ASN A N 1
ATOM 946 C CA . ASN A 1 122 ? -10.75 -11.273 -5.426 1 97.62 122 ASN A CA 1
ATOM 947 C C . ASN A 1 122 ? -9.516 -12.008 -4.922 1 97.62 122 ASN A C 1
ATOM 949 O O . ASN A 1 122 ? -9.625 -12.938 -4.117 1 97.62 122 ASN A O 1
ATOM 953 N N . ILE A 1 123 ? -8.375 -11.609 -5.414 1 98.5 123 ILE A N 1
ATOM 954 C CA . ILE A 1 123 ? -7.121 -12.219 -4.973 1 98.5 123 ILE A CA 1
ATOM 955 C C . ILE A 1 123 ? -6.965 -12.039 -3.465 1 98.5 123 ILE A C 1
ATOM 957 O O . ILE A 1 123 ? -6.641 -12.992 -2.75 1 98.5 123 ILE A O 1
ATOM 961 N N . VAL A 1 124 ? -7.242 -10.82 -3 1 98.19 124 VAL A N 1
ATOM 962 C CA . VAL A 1 124 ? -7.121 -10.516 -1.579 1 98.19 124 VAL A CA 1
ATOM 963 C C . VAL A 1 124 ? -8.062 -11.398 -0.772 1 98.19 124 VAL A C 1
ATOM 965 O O . VAL A 1 124 ? -7.652 -12.031 0.204 1 98.19 124 VAL A O 1
ATOM 968 N N . LYS A 1 125 ? -9.258 -11.477 -1.186 1 96.56 125 LYS A N 1
ATOM 969 C CA . LYS A 1 125 ? -10.266 -12.266 -0.481 1 96.56 125 LYS A CA 1
ATOM 970 C C . LYS A 1 125 ? -9.883 -13.742 -0.446 1 96.56 125 LYS A C 1
ATOM 972 O O . LYS A 1 125 ? -10.008 -14.391 0.592 1 96.56 125 LYS A O 1
ATOM 977 N N . LYS A 1 126 ? -9.414 -14.203 -1.524 1 97.81 126 LYS A N 1
ATOM 978 C CA . LYS A 1 126 ? -9.023 -15.602 -1.595 1 97.81 126 LYS A CA 1
ATOM 979 C C . LYS A 1 126 ? -7.844 -15.898 -0.671 1 97.81 126 LYS A C 1
ATOM 981 O O . LYS A 1 126 ? -7.828 -16.922 0.021 1 97.81 126 LYS A O 1
ATOM 986 N N . LEU A 1 127 ? -6.863 -15.039 -0.655 1 97.31 127 LEU A N 1
ATOM 987 C CA . LEU A 1 127 ? -5.703 -15.211 0.213 1 97.31 127 LEU A CA 1
ATOM 988 C C . LEU A 1 127 ? -6.117 -15.219 1.681 1 97.31 127 LEU A C 1
ATOM 990 O O . LEU A 1 127 ? -5.68 -16.078 2.447 1 97.31 127 LEU A O 1
ATOM 994 N N . ILE A 1 128 ? -6.984 -14.328 2.043 1 94.62 128 ILE A N 1
ATOM 995 C CA . ILE A 1 128 ? -7.41 -14.164 3.428 1 94.62 128 ILE A CA 1
ATOM 996 C C . ILE A 1 128 ? -8.266 -15.352 3.852 1 94.62 128 ILE A C 1
ATOM 998 O O . ILE A 1 128 ? -8.094 -15.891 4.949 1 94.62 128 ILE A O 1
ATOM 1002 N N . ASN A 1 129 ? -9.109 -15.812 3.021 1 93.44 129 ASN A N 1
ATOM 1003 C CA . ASN A 1 129 ? -10.109 -16.797 3.393 1 93.44 129 ASN A CA 1
ATOM 1004 C C . ASN A 1 129 ? -9.562 -18.219 3.273 1 93.44 129 ASN A C 1
ATOM 1006 O O . ASN A 1 129 ? -9.984 -19.125 4.008 1 93.44 129 ASN A O 1
ATOM 1010 N N . SER A 1 130 ? -8.641 -18.391 2.367 1 95.38 130 SER A N 1
ATOM 1011 C CA . SER A 1 130 ? -8.297 -19.781 2.057 1 95.38 130 SER A CA 1
ATOM 1012 C C . SER A 1 130 ? -6.816 -20.047 2.301 1 95.38 130 SER A C 1
ATOM 1014 O O . SER A 1 130 ? -6.406 -21.188 2.471 1 95.38 130 SER A O 1
ATOM 1016 N N . TYR A 1 131 ? -6.039 -19.016 2.312 1 94.75 131 TYR A N 1
ATOM 1017 C CA . TYR A 1 131 ? -4.609 -19.297 2.312 1 94.75 131 TYR A CA 1
ATOM 1018 C C . TYR A 1 131 ? -3.896 -18.484 3.391 1 94.75 131 TYR A C 1
ATOM 1020 O O . TYR A 1 131 ? -2.701 -18.219 3.279 1 94.75 131 TYR A O 1
A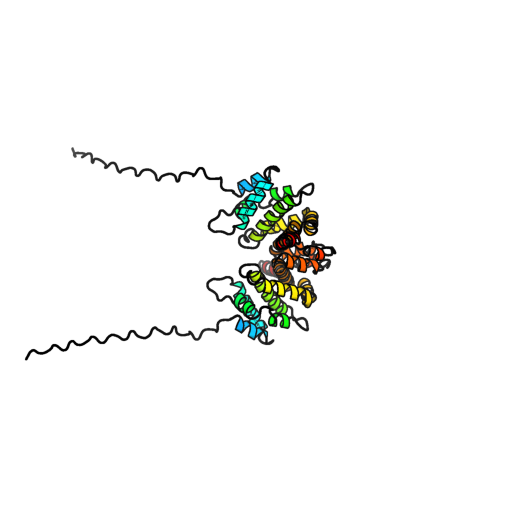TOM 1028 N N . MET A 1 132 ? -4.547 -18.047 4.391 1 89.81 132 MET A N 1
ATOM 1029 C CA . MET A 1 132 ? -3.988 -17.234 5.457 1 89.81 132 MET A CA 1
ATOM 1030 C C . MET A 1 132 ? -2.881 -17.969 6.195 1 89.81 132 MET A C 1
ATOM 1032 O O . MET A 1 132 ? -1.899 -17.359 6.625 1 89.81 132 MET A O 1
ATOM 1036 N N . LYS A 1 133 ? -3.02 -19.266 6.371 1 90.56 133 LYS A N 1
ATOM 1037 C CA . LYS A 1 133 ? -1.989 -20.062 7.031 1 90.56 133 LYS A CA 1
ATOM 1038 C C . LYS A 1 133 ? -0.665 -19.984 6.277 1 90.56 133 LYS A C 1
ATOM 1040 O O . LYS A 1 133 ? 0.402 -19.922 6.891 1 90.56 133 LYS A O 1
ATOM 1045 N N . LEU A 1 134 ? -0.785 -20 4.992 1 94.25 134 LEU A N 1
ATOM 1046 C CA . LEU A 1 134 ? 0.415 -19.891 4.168 1 94.25 134 LEU A CA 1
ATOM 1047 C C . LEU A 1 134 ? 1.037 -18.5 4.293 1 94.25 134 LEU A C 1
ATOM 1049 O O . LEU A 1 134 ? 2.262 -18.359 4.285 1 94.25 134 LEU A O 1
ATOM 1053 N N . ILE A 1 135 ? 0.231 -17.438 4.391 1 93.5 135 ILE A N 1
ATOM 1054 C CA . ILE A 1 135 ? 0.701 -16.078 4.598 1 93.5 135 ILE A CA 1
ATOM 1055 C C . ILE A 1 135 ? 1.471 -15.992 5.914 1 93.5 135 ILE A C 1
ATOM 1057 O O . ILE A 1 135 ? 2.582 -15.461 5.953 1 93.5 135 ILE A O 1
ATOM 1061 N N . TYR A 1 136 ? 0.939 -16.594 6.906 1 88.88 136 TYR A N 1
ATOM 1062 C CA . TYR A 1 136 ? 1.61 -16.609 8.203 1 88.88 136 TYR A CA 1
ATOM 1063 C C . TYR A 1 136 ? 2.932 -17.359 8.125 1 88.88 136 TYR A C 1
ATOM 1065 O O . TYR A 1 136 ? 3.949 -16.891 8.648 1 88.88 136 TYR A O 1
ATOM 1073 N N . ALA A 1 137 ? 2.885 -18.5 7.535 1 90.94 137 ALA A N 1
ATOM 1074 C CA . ALA A 1 137 ? 4.09 -19.312 7.41 1 90.94 137 ALA A CA 1
ATOM 1075 C C . ALA A 1 137 ? 5.195 -18.547 6.684 1 90.94 137 ALA A C 1
ATOM 1077 O O . ALA A 1 137 ? 6.363 -18.625 7.066 1 90.94 137 ALA A O 1
ATOM 1078 N N . ALA A 1 138 ? 4.793 -17.891 5.648 1 93.19 138 ALA A N 1
ATOM 1079 C CA . ALA A 1 138 ? 5.758 -17.109 4.891 1 93.19 138 ALA A CA 1
ATOM 1080 C C . ALA A 1 138 ? 6.277 -15.93 5.715 1 93.19 138 ALA A C 1
ATOM 1082 O O . ALA A 1 138 ? 7.477 -15.641 5.707 1 93.19 138 ALA A O 1
ATOM 1083 N N . LEU A 1 139 ? 5.395 -15.273 6.367 1 90 139 LEU A N 1
ATOM 1084 C CA . LEU A 1 139 ? 5.73 -14.094 7.164 1 90 139 LEU A CA 1
ATOM 1085 C C . LEU A 1 139 ? 6.73 -14.445 8.258 1 90 139 LEU A C 1
ATOM 1087 O O . LEU A 1 139 ? 7.641 -13.672 8.555 1 90 139 LEU A O 1
ATOM 1091 N N . TYR A 1 140 ? 6.59 -15.586 8.766 1 85.81 140 TYR A N 1
ATOM 1092 C CA . TYR A 1 140 ? 7.414 -16 9.891 1 85.81 140 TYR A CA 1
ATOM 1093 C C . TYR A 1 140 ? 8.484 -16.984 9.453 1 85.81 140 TYR A C 1
ATOM 1095 O O . TYR A 1 140 ? 9.062 -17.703 10.273 1 85.81 140 TYR A O 1
ATOM 1103 N N . SER A 1 141 ? 8.648 -17.078 8.242 1 89.44 141 SER A N 1
ATOM 1104 C CA . SER A 1 141 ? 9.68 -17.953 7.695 1 89.44 141 SER A CA 1
ATOM 1105 C C . SER A 1 141 ? 11.07 -17.5 8.141 1 89.44 141 SER A C 1
ATOM 1107 O O . SER A 1 141 ? 11.336 -16.297 8.242 1 89.44 141 SER A O 1
ATOM 1109 N N . GLU A 1 142 ? 11.977 -18.484 8.289 1 89.12 142 GLU A N 1
ATOM 1110 C CA . GLU A 1 142 ? 13.375 -18.188 8.57 1 89.12 142 GLU A CA 1
ATOM 1111 C C . GLU A 1 142 ? 14.078 -17.641 7.336 1 89.12 142 GLU A C 1
ATOM 1113 O O . GLU A 1 142 ? 15.156 -17.047 7.438 1 89.12 142 GLU A O 1
ATOM 1118 N N . THR A 1 143 ? 13.453 -17.922 6.227 1 92.19 143 THR A N 1
ATOM 1119 C CA . THR A 1 143 ? 13.977 -17.375 4.977 1 92.19 143 THR A CA 1
ATOM 1120 C C . THR A 1 143 ? 13.641 -15.898 4.852 1 92.19 143 THR A C 1
ATOM 1122 O O . THR A 1 143 ? 12.484 -15.531 4.605 1 92.19 143 THR A O 1
ATOM 1125 N N . HIS A 1 144 ? 14.656 -15.117 4.844 1 91.69 144 HIS A N 1
ATOM 1126 C CA . HIS A 1 144 ? 14.5 -13.672 4.883 1 91.69 144 HIS A CA 1
ATOM 1127 C C . HIS A 1 144 ? 13.781 -13.164 3.635 1 91.69 144 HIS A C 1
ATOM 1129 O O . HIS A 1 144 ? 12.898 -12.305 3.729 1 91.69 144 HIS A O 1
ATOM 1135 N N . ARG A 1 145 ? 14.211 -13.695 2.559 1 95.12 145 ARG A N 1
ATOM 1136 C CA . ARG A 1 145 ? 13.625 -13.266 1.293 1 95.12 145 ARG A CA 1
ATOM 1137 C C . ARG A 1 145 ? 12.125 -13.531 1.26 1 95.12 145 ARG A C 1
ATOM 1139 O O . ARG A 1 145 ? 11.352 -12.703 0.785 1 95.12 145 ARG A O 1
ATOM 1146 N N . LEU A 1 146 ? 11.711 -14.648 1.734 1 95.69 146 LEU A N 1
ATOM 1147 C CA . LEU A 1 146 ? 10.297 -15.016 1.723 1 95.69 146 LEU A CA 1
ATOM 1148 C C . LEU A 1 146 ? 9.5 -14.141 2.688 1 95.69 146 LEU A C 1
ATOM 1150 O O . LEU A 1 146 ? 8.414 -13.672 2.35 1 95.69 146 LEU A O 1
ATOM 1154 N N . SER A 1 147 ? 10.062 -13.953 3.877 1 94.25 147 SER A N 1
ATOM 1155 C CA . SER A 1 147 ? 9.383 -13.102 4.844 1 94.25 147 SER A CA 1
ATOM 1156 C C . SER A 1 147 ? 9.234 -11.68 4.316 1 94.25 147 SER A C 1
ATOM 1158 O O . SER A 1 147 ? 8.172 -11.07 4.438 1 94.25 147 SER A O 1
ATOM 1160 N N . ARG A 1 148 ? 10.234 -11.156 3.691 1 94.19 148 ARG A N 1
ATOM 1161 C CA . ARG A 1 148 ? 10.203 -9.812 3.125 1 94.19 148 ARG A CA 1
ATOM 1162 C C . ARG A 1 148 ? 9.188 -9.719 1.996 1 94.19 148 ARG A C 1
ATOM 1164 O O . ARG A 1 148 ? 8.43 -8.75 1.914 1 94.19 148 ARG A O 1
ATOM 1171 N N . LEU A 1 149 ? 9.188 -10.703 1.17 1 97 149 LEU A N 1
ATOM 1172 C CA . LEU A 1 149 ? 8.219 -10.734 0.084 1 97 149 LEU A CA 1
ATOM 1173 C C . LEU A 1 149 ? 6.793 -10.758 0.63 1 97 149 LEU A C 1
ATOM 1175 O O . LEU A 1 149 ? 5.902 -10.109 0.083 1 97 149 LEU A O 1
ATOM 1179 N N . CYS A 1 150 ? 6.648 -11.492 1.631 1 95.62 150 CYS A N 1
ATOM 1180 C CA . CYS A 1 150 ? 5.32 -11.586 2.225 1 95.62 150 CYS A CA 1
ATOM 1181 C C . CYS A 1 150 ? 4.855 -10.227 2.73 1 95.62 150 CYS A C 1
ATOM 1183 O O . CYS A 1 150 ? 3.682 -9.875 2.59 1 95.62 150 CYS A O 1
ATOM 1185 N N . LEU A 1 151 ? 5.738 -9.453 3.293 1 94.56 151 LEU A N 1
ATOM 1186 C CA . LEU A 1 151 ? 5.406 -8.117 3.785 1 94.56 151 LEU A CA 1
ATOM 1187 C C . LEU A 1 151 ? 4.973 -7.211 2.641 1 94.56 151 LEU A C 1
ATOM 1189 O O . LEU A 1 151 ? 3.992 -6.473 2.766 1 94.56 151 LEU A O 1
ATOM 1193 N N . THR A 1 152 ? 5.664 -7.285 1.548 1 96.75 152 THR A N 1
ATOM 1194 C CA . THR A 1 152 ? 5.305 -6.453 0.406 1 96.75 152 THR A CA 1
ATOM 1195 C C . THR A 1 152 ? 4.02 -6.957 -0.246 1 96.75 152 THR A C 1
ATOM 1197 O O . THR A 1 152 ? 3.236 -6.168 -0.778 1 96.75 152 THR A O 1
ATOM 1200 N N . LEU A 1 153 ? 3.795 -8.258 -0.218 1 97.81 153 LEU A N 1
ATOM 1201 C CA . LEU A 1 153 ? 2.521 -8.789 -0.683 1 97.81 153 LEU A CA 1
ATOM 1202 C C . LEU A 1 153 ? 1.366 -8.258 0.159 1 97.81 153 LEU A C 1
ATOM 1204 O O . LEU A 1 153 ? 0.364 -7.785 -0.383 1 97.81 153 LEU A O 1
ATOM 1208 N N . LEU A 1 154 ? 1.569 -8.305 1.458 1 95.75 154 LEU A N 1
ATOM 1209 C CA . LEU A 1 154 ? 0.561 -7.766 2.363 1 95.75 154 LEU A CA 1
ATOM 1210 C C . LEU A 1 154 ? 0.299 -6.293 2.07 1 95.75 154 LEU A C 1
ATOM 1212 O O . LEU A 1 154 ? -0.853 -5.852 2.055 1 95.75 154 LEU A O 1
ATOM 1216 N N . SER A 1 155 ? 1.388 -5.602 1.836 1 96.81 155 SER A N 1
ATOM 1217 C CA . SER A 1 155 ? 1.264 -4.195 1.479 1 96.81 155 SER A CA 1
ATOM 1218 C C . SER A 1 155 ? 0.458 -4.016 0.197 1 96.81 155 SER A C 1
ATOM 1220 O O . SER A 1 155 ? -0.393 -3.129 0.109 1 96.81 155 SER A O 1
ATOM 1222 N N . ALA A 1 156 ? 0.713 -4.836 -0.779 1 98 156 ALA A N 1
ATOM 1223 C CA . ALA A 1 156 ? -0.023 -4.781 -2.039 1 98 156 ALA A CA 1
ATOM 1224 C C . ALA A 1 156 ? -1.496 -5.121 -1.829 1 98 156 ALA A C 1
ATOM 1226 O O . ALA A 1 156 ? -2.371 -4.539 -2.477 1 98 156 ALA A O 1
ATOM 1227 N N . MET A 1 157 ? -1.765 -6.004 -0.96 1 97.69 157 MET A N 1
ATOM 1228 C CA . MET A 1 157 ? -3.139 -6.387 -0.65 1 97.69 157 MET A CA 1
ATOM 1229 C C . MET A 1 157 ? -3.922 -5.203 -0.089 1 97.69 157 MET A C 1
ATOM 1231 O O . MET A 1 157 ? -5.02 -4.902 -0.559 1 97.69 157 MET A O 1
ATOM 1235 N N . VAL A 1 158 ? -3.359 -4.531 0.87 1 96.44 158 VAL A N 1
ATOM 1236 C CA . VAL A 1 158 ? -4.086 -3.447 1.521 1 96.44 158 VAL A CA 1
ATOM 1237 C C . VAL A 1 158 ? -4.195 -2.254 0.574 1 96.44 158 VAL A C 1
ATOM 1239 O O . VAL A 1 158 ? -5.07 -1.398 0.741 1 96.44 158 VAL A O 1
ATOM 1242 N N . SER A 1 159 ? -3.359 -2.205 -0.443 1 96.94 159 SER A N 1
ATOM 1243 C CA . SER A 1 159 ? -3.352 -1.09 -1.385 1 96.94 159 SER A CA 1
ATOM 1244 C C . SER A 1 159 ? -4.477 -1.22 -2.404 1 96.94 159 SER A C 1
ATOM 1246 O O . SER A 1 159 ? -4.668 -0.335 -3.242 1 96.94 159 SER A O 1
ATOM 1248 N N . GLN A 1 160 ? -5.273 -2.318 -2.312 1 97.62 160 GLN A N 1
ATOM 1249 C CA . GLN A 1 160 ? -6.379 -2.506 -3.244 1 97.62 160 GLN A CA 1
ATOM 1250 C C . GLN A 1 160 ? -7.539 -1.568 -2.914 1 97.62 160 GLN A C 1
ATOM 1252 O O . GLN A 1 160 ? -8.445 -1.388 -3.727 1 97.62 160 GLN A O 1
ATOM 1257 N N . GLY A 1 161 ? -7.555 -0.991 -1.721 1 95.62 161 GLY A N 1
ATOM 1258 C CA . GLY A 1 161 ? -8.578 -0.053 -1.294 1 95.62 161 GLY A CA 1
ATOM 1259 C C . GLY A 1 161 ? -8.953 -0.205 0.168 1 95.62 161 GLY A C 1
ATOM 1260 O O . GLY A 1 161 ? -8.445 -1.092 0.856 1 95.62 161 GLY A O 1
ATOM 1261 N N . PRO A 1 162 ? -9.805 0.735 0.644 1 93.69 162 PRO A N 1
ATOM 1262 C CA . PRO A 1 162 ? -10.18 0.708 2.059 1 93.69 162 PRO A CA 1
ATOM 1263 C C . PRO A 1 162 ? -10.883 -0.587 2.459 1 93.69 162 PRO A C 1
ATOM 1265 O O . PRO A 1 162 ? -10.672 -1.092 3.564 1 93.69 162 PRO A O 1
ATOM 1268 N N . ASP A 1 163 ? -11.688 -1.162 1.559 1 93.12 163 ASP A N 1
ATOM 1269 C CA . ASP A 1 163 ? -12.383 -2.412 1.855 1 93.12 163 ASP A CA 1
ATOM 1270 C C . ASP A 1 163 ? -11.391 -3.564 2.01 1 93.12 163 ASP A C 1
ATOM 1272 O O . ASP A 1 163 ? -11.508 -4.367 2.939 1 93.12 163 ASP A O 1
ATOM 1276 N N . ALA A 1 164 ? -10.438 -3.607 1.084 1 95.69 164 ALA A N 1
ATOM 1277 C CA . ALA A 1 164 ? -9.406 -4.633 1.168 1 95.69 164 ALA A CA 1
ATOM 1278 C C . ALA A 1 164 ? -8.562 -4.461 2.43 1 95.69 164 ALA A C 1
ATOM 1280 O O . ALA A 1 164 ? -8.25 -5.438 3.113 1 95.69 164 ALA A O 1
ATOM 1281 N N . ALA A 1 165 ? -8.211 -3.203 2.664 1 93.81 165 ALA A N 1
ATOM 1282 C CA . ALA A 1 165 ? -7.434 -2.9 3.861 1 93.81 165 ALA A CA 1
ATOM 1283 C C . ALA A 1 165 ? -8.164 -3.359 5.121 1 93.81 165 ALA A C 1
ATOM 1285 O O . ALA A 1 165 ? -7.582 -4.023 5.98 1 93.81 165 ALA A O 1
ATOM 1286 N N . ARG A 1 166 ? -9.406 -3.01 5.246 1 90.5 166 ARG A N 1
ATOM 1287 C CA . ARG A 1 166 ? -10.219 -3.441 6.379 1 90.5 166 ARG A CA 1
ATOM 1288 C C . ARG A 1 166 ? -10.203 -4.961 6.516 1 90.5 166 ARG A C 1
ATOM 1290 O O . ARG A 1 166 ? -10 -5.488 7.613 1 90.5 166 ARG A O 1
ATOM 1297 N N . ASP A 1 167 ? -10.43 -5.656 5.422 1 91.06 167 ASP A N 1
ATOM 1298 C CA . ASP A 1 167 ? -10.453 -7.117 5.43 1 91.06 167 ASP A CA 1
ATOM 1299 C C . ASP A 1 167 ? -9.117 -7.684 5.902 1 91.06 167 ASP A C 1
ATOM 1301 O O . ASP A 1 167 ? -9.078 -8.609 6.711 1 91.06 167 ASP A O 1
ATOM 1305 N N . VAL A 1 168 ? -8.023 -7.141 5.387 1 92.56 168 VAL A N 1
ATOM 1306 C CA . VAL A 1 168 ? -6.691 -7.625 5.746 1 92.56 168 VAL A CA 1
ATOM 1307 C C . VAL A 1 168 ? -6.418 -7.344 7.223 1 92.56 168 VAL A C 1
ATOM 1309 O O . VAL A 1 168 ? -6.012 -8.242 7.965 1 92.56 168 VAL A O 1
ATOM 1312 N N . TYR A 1 169 ? -6.711 -6.117 7.652 1 86.5 169 TYR A N 1
ATOM 1313 C CA . TYR A 1 169 ? -6.391 -5.707 9.016 1 86.5 169 TYR A CA 1
ATOM 1314 C C . TYR A 1 169 ? -7.301 -6.402 10.023 1 86.5 169 TYR A C 1
ATOM 1316 O O . TYR A 1 169 ? -6.898 -6.66 11.156 1 86.5 169 TYR A O 1
ATOM 1324 N N . SER A 1 170 ? -8.469 -6.797 9.656 1 82.75 170 SER A N 1
ATOM 1325 C CA . SER A 1 170 ? -9.398 -7.469 10.555 1 82.75 170 SER A CA 1
ATOM 1326 C C . SER A 1 170 ? -9.031 -8.938 10.734 1 82.75 170 SER A C 1
ATOM 1328 O O . SER A 1 170 ? -9.336 -9.539 11.766 1 82.75 170 SER A O 1
ATOM 1330 N N . HIS A 1 171 ? -8.539 -9.469 9.797 1 78.25 171 HIS A N 1
ATOM 1331 C CA . HIS A 1 171 ? -8.289 -10.906 9.828 1 78.25 171 HIS A CA 1
ATOM 1332 C C . HIS A 1 171 ? -6.852 -11.211 10.227 1 78.25 171 HIS A C 1
ATOM 1334 O O . HIS A 1 171 ? -6.535 -12.336 10.625 1 78.25 171 HIS A O 1
ATOM 1340 N N . PHE A 1 172 ? -6.074 -10.305 10.016 1 74.31 172 PHE A N 1
ATOM 1341 C CA . PHE A 1 172 ? -4.672 -10.539 10.336 1 74.31 172 PHE A CA 1
ATOM 1342 C C . PHE A 1 172 ? -4.438 -10.461 11.836 1 74.31 172 PHE A C 1
ATOM 1344 O O . PHE A 1 172 ? -4.863 -9.508 12.492 1 74.31 172 PHE A O 1
ATOM 1351 N N . ASP A 1 173 ? -4.129 -11.609 12.438 1 64.38 173 ASP A N 1
ATOM 1352 C CA . ASP A 1 173 ? -3.715 -11.648 13.836 1 64.38 173 ASP A CA 1
ATOM 1353 C C . ASP A 1 173 ? -2.234 -11.305 13.984 1 64.38 173 ASP A C 1
ATOM 1355 O O . ASP A 1 173 ? -1.366 -12.125 13.672 1 64.38 173 ASP A O 1
ATOM 1359 N N . PHE A 1 174 ? -2.021 -10.055 14.25 1 55.59 174 PHE A N 1
ATOM 1360 C CA . PHE A 1 174 ? -0.634 -9.617 14.352 1 55.59 174 PHE A CA 1
ATOM 1361 C C . PHE A 1 174 ? -0.096 -9.852 15.758 1 55.59 174 PHE A C 1
ATOM 1363 O O . PHE A 1 174 ? 1.083 -9.609 16.031 1 55.59 174 PHE A O 1
ATOM 1370 N N . ASN A 1 175 ? -1.022 -10.008 16.688 1 53.94 175 ASN A N 1
ATOM 1371 C CA . ASN A 1 175 ? -0.566 -10.297 18.047 1 53.94 175 ASN A CA 1
ATOM 1372 C C . ASN A 1 175 ? 0.439 -11.445 18.062 1 53.94 175 ASN A C 1
ATOM 1374 O O . ASN A 1 175 ? 0.846 -11.898 19.141 1 53.94 175 ASN A O 1
ATOM 1378 N N . ASN A 1 176 ? 0.766 -11.805 16.875 1 53.91 176 ASN A N 1
ATOM 1379 C CA . ASN A 1 176 ? 1.77 -12.867 16.906 1 53.91 176 ASN A CA 1
ATOM 1380 C C . ASN A 1 176 ? 3.146 -12.32 17.281 1 53.91 176 ASN A C 1
ATOM 1382 O O . ASN A 1 176 ? 3.65 -11.406 16.625 1 53.91 176 ASN A O 1
ATOM 1386 N N . LYS A 1 177 ? 3.611 -12.328 18.484 1 54.19 177 LYS A N 1
ATOM 1387 C CA . LYS A 1 177 ? 4.816 -11.922 19.203 1 54.19 177 LYS A CA 1
ATOM 1388 C C . LYS A 1 177 ? 6.043 -11.992 18.297 1 54.19 177 LYS A C 1
ATOM 1390 O O . LYS A 1 177 ? 7.102 -11.461 18.641 1 54.19 177 LYS A O 1
ATOM 1395 N N . PHE A 1 178 ? 5.949 -12.594 17.188 1 52.5 178 PHE A N 1
ATOM 1396 C CA . PHE A 1 178 ? 7.191 -12.867 16.469 1 52.5 178 PHE A CA 1
ATOM 1397 C C . PHE A 1 178 ? 7.434 -11.82 15.391 1 52.5 178 PHE A C 1
ATOM 1399 O O . PHE A 1 178 ? 8.508 -11.781 14.781 1 52.5 178 PHE A O 1
A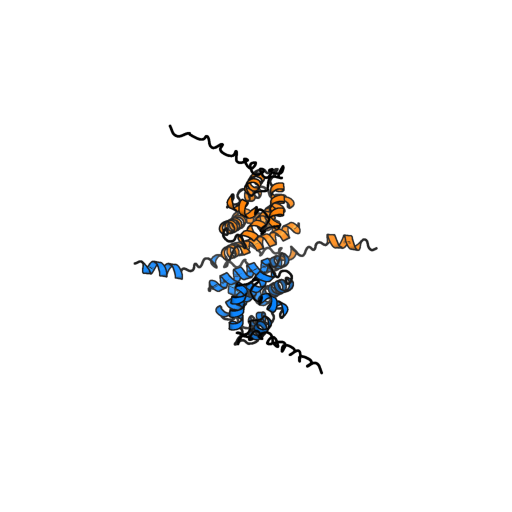TOM 1406 N N . LEU A 1 179 ? 6.535 -10.898 15.125 1 58.03 179 LEU A N 1
ATOM 1407 C CA . LEU A 1 179 ? 6.695 -10.016 13.977 1 58.03 179 LEU A CA 1
ATOM 1408 C C . LEU A 1 179 ? 7.898 -9.094 14.172 1 58.03 179 LEU A C 1
ATOM 1410 O O . LEU A 1 179 ? 8.68 -8.891 13.234 1 58.03 179 LEU A O 1
ATOM 1414 N N . PRO A 1 180 ? 8.102 -8.492 15.312 1 53.56 180 PRO A N 1
ATOM 1415 C CA . PRO A 1 180 ? 9.242 -7.586 15.445 1 53.56 180 PRO A CA 1
ATOM 1416 C C . PRO A 1 180 ? 10.578 -8.273 15.18 1 53.56 180 PRO A C 1
ATOM 1418 O O . PRO A 1 180 ? 11.547 -7.621 14.766 1 53.56 180 PRO A O 1
ATOM 1421 N N . ASN A 1 181 ? 10.727 -9.438 15.375 1 53.47 181 ASN A N 1
ATOM 1422 C CA . ASN A 1 181 ? 11.992 -10.148 15.219 1 53.47 181 ASN A CA 1
ATOM 1423 C C . ASN A 1 181 ? 12.195 -10.609 13.781 1 53.47 181 ASN A C 1
ATOM 1425 O O . ASN A 1 181 ? 13.266 -11.109 13.43 1 53.47 181 ASN A O 1
ATOM 1429 N N . LEU A 1 182 ? 11.25 -10.422 13.047 1 47.19 182 LEU A N 1
ATOM 1430 C CA . LEU A 1 182 ? 11.336 -10.992 11.703 1 47.19 182 LEU A CA 1
ATOM 1431 C C . LEU A 1 182 ? 12.367 -10.242 10.867 1 47.19 182 LEU A C 1
ATOM 1433 O O . LEU A 1 182 ? 13.148 -10.859 10.133 1 47.19 182 LEU A O 1
ATOM 1437 N N . VAL A 1 183 ? 12.289 -8.914 10.484 1 47.94 183 VAL A N 1
ATOM 1438 C CA . VAL A 1 183 ? 13.148 -8.312 9.477 1 47.94 183 VAL A CA 1
ATOM 1439 C C . VAL A 1 183 ? 14.523 -8.016 10.078 1 47.94 183 VAL A C 1
ATOM 1441 O O . VAL A 1 183 ? 15.461 -7.684 9.352 1 47.94 183 VAL A O 1
ATOM 1444 N N . LYS A 1 184 ? 14.648 -7.902 11.297 1 43.34 184 LYS A N 1
ATOM 1445 C CA . LYS A 1 184 ? 15.984 -7.559 11.789 1 43.34 184 LYS A CA 1
ATOM 1446 C C . LYS A 1 184 ? 17 -8.617 11.398 1 43.34 184 LYS A C 1
ATOM 1448 O O . LYS A 1 184 ? 18.188 -8.5 11.727 1 43.34 184 LYS A O 1
ATOM 1453 N N . LYS A 1 185 ? 16.719 -9.695 10.969 1 42.44 185 LYS A N 1
ATOM 1454 C CA . LYS A 1 185 ? 17.781 -10.602 10.57 1 42.44 185 LYS A CA 1
ATOM 1455 C C . LYS A 1 185 ? 18.516 -10.078 9.336 1 42.44 185 LYS A C 1
ATOM 1457 O O . LYS A 1 185 ? 17.922 -9.969 8.258 1 42.44 185 LYS A O 1
ATOM 1462 N N . ARG A 1 186 ? 19.344 -9.008 9.438 1 37.22 186 ARG A N 1
ATOM 1463 C CA . ARG A 1 186 ? 20.297 -8.461 8.477 1 37.22 186 ARG A CA 1
ATOM 1464 C C . ARG A 1 186 ? 20.969 -9.57 7.668 1 37.22 186 ARG A C 1
ATOM 1466 O O . ARG A 1 186 ? 21.125 -10.688 8.164 1 37.22 186 ARG A O 1
ATOM 1473 N N . ASP A 1 187 ? 21.062 -9.352 6.312 1 39.28 187 ASP A N 1
ATOM 1474 C CA . ASP A 1 187 ? 22.016 -9.945 5.379 1 39.28 187 ASP A CA 1
ATOM 1475 C C . ASP A 1 187 ? 23.406 -10.062 6.012 1 39.28 187 ASP A C 1
ATOM 1477 O O . ASP A 1 187 ? 24.188 -9.109 5.992 1 39.28 187 ASP A O 1
ATOM 1481 N N . TYR A 1 188 ? 23.594 -10.312 7.176 1 34.84 188 TYR A N 1
ATOM 1482 C CA . TYR A 1 188 ? 24.922 -10.508 7.742 1 34.84 188 TYR A CA 1
ATOM 1483 C C . TYR A 1 188 ? 25.812 -11.281 6.785 1 34.84 188 TYR A C 1
ATOM 1485 O O . TYR A 1 188 ? 27.047 -11.203 6.867 1 34.84 188 TYR A O 1
ATOM 1493 N N . LYS A 1 189 ? 25.328 -12.102 5.859 1 37.47 189 LYS A N 1
ATOM 1494 C CA . LYS A 1 189 ? 26.344 -12.805 5.074 1 37.47 189 LYS A CA 1
ATOM 1495 C C . LYS A 1 189 ? 27.078 -11.844 4.156 1 37.47 189 LYS A C 1
ATOM 1497 O O . LYS A 1 189 ? 28.141 -12.18 3.629 1 37.47 189 LYS A O 1
ATOM 1502 N N . VAL A 1 190 ? 26.672 -10.695 3.803 1 32.78 190 VAL A N 1
ATOM 1503 C CA . VAL A 1 190 ? 27.422 -9.945 2.795 1 32.78 190 VAL A CA 1
ATOM 1504 C C . VAL A 1 190 ? 28.484 -9.102 3.471 1 32.78 190 VAL A C 1
ATOM 1506 O O . VAL A 1 190 ? 29.562 -8.883 2.908 1 32.78 190 VAL A O 1
ATOM 1509 N N . ARG A 1 191 ? 28.375 -8.641 4.719 1 34.72 191 ARG A N 1
ATOM 1510 C CA . ARG A 1 191 ? 29.453 -7.801 5.23 1 34.72 191 ARG A CA 1
ATOM 1511 C C . ARG A 1 191 ? 30.672 -8.641 5.57 1 34.72 191 ARG A C 1
ATOM 1513 O O . ARG A 1 191 ? 31.766 -8.102 5.801 1 34.72 191 ARG A O 1
ATOM 1520 N N . LYS A 1 192 ? 30.406 -9.82 5.988 1 37.06 192 LYS A N 1
ATOM 1521 C CA . LYS A 1 192 ? 31.625 -10.516 6.367 1 37.06 192 LYS A CA 1
ATOM 1522 C C . LYS A 1 192 ? 32.469 -10.852 5.141 1 37.06 192 LYS A C 1
ATOM 1524 O O . LYS A 1 192 ? 33.594 -11.352 5.27 1 37.06 192 LYS A O 1
ATOM 1529 N N . GLN A 1 193 ? 31.812 -11 3.977 1 34.59 193 GLN A N 1
ATOM 1530 C CA . GLN A 1 193 ? 32.719 -11.336 2.869 1 34.59 193 GLN A CA 1
ATOM 1531 C C . GLN A 1 193 ? 33.594 -10.148 2.49 1 34.59 193 GLN A C 1
ATOM 1533 O O . GLN A 1 193 ? 34.688 -10.336 1.95 1 34.59 193 GLN A O 1
ATOM 1538 N N . ASN A 1 194 ? 33 -8.883 2.621 1 37.56 194 ASN A N 1
ATOM 1539 C CA . ASN A 1 194 ? 33.938 -7.852 2.146 1 37.56 194 ASN A CA 1
ATOM 1540 C C . ASN A 1 194 ? 35.031 -7.555 3.17 1 37.56 194 ASN A C 1
ATOM 1542 O O . ASN A 1 194 ? 35.969 -6.84 2.871 1 37.56 194 ASN A O 1
ATOM 1546 N N . VAL A 1 195 ? 34.688 -7.82 4.461 1 39.78 195 VAL A N 1
ATOM 1547 C CA . VAL A 1 195 ? 35.75 -7.414 5.367 1 39.78 195 VAL A CA 1
ATOM 1548 C C . VAL A 1 195 ? 36.906 -8.406 5.273 1 39.78 195 VAL A C 1
ATOM 1550 O O . VAL A 1 195 ? 38.031 -8.102 5.691 1 39.78 195 VAL A O 1
ATOM 1553 N N . SER A 1 196 ? 36.531 -9.625 4.844 1 42.41 196 SER A N 1
ATOM 1554 C CA . SER A 1 196 ? 37.688 -10.516 5 1 42.41 196 SER A CA 1
ATOM 1555 C C . SER A 1 196 ? 38.781 -10.203 3.977 1 42.41 196 SER A C 1
ATOM 1557 O O . SER A 1 196 ? 39.906 -10.703 4.082 1 42.41 196 SER A O 1
ATOM 1559 N N . HIS A 1 197 ? 38.344 -9.602 2.83 1 36.84 197 HIS A N 1
ATOM 1560 C CA . HIS A 1 197 ? 39.469 -9.625 1.913 1 36.84 197 HIS A CA 1
ATOM 1561 C C . HIS A 1 197 ? 40.5 -8.547 2.273 1 36.84 197 HIS A C 1
ATOM 1563 O O . HIS A 1 197 ? 41.562 -8.469 1.662 1 36.84 197 HIS A O 1
ATOM 1569 N N . GLU A 1 198 ? 40 -7.477 3.043 1 34.12 198 GLU A N 1
ATOM 1570 C CA . GLU A 1 198 ? 41.094 -6.516 3.125 1 34.12 198 GLU A CA 1
ATOM 1571 C C . GLU A 1 198 ? 42.062 -6.879 4.25 1 34.12 198 GLU A C 1
ATOM 1573 O O . GLU A 1 198 ? 43 -6.129 4.531 1 34.12 198 GLU A O 1
ATOM 1578 N N . ASP A 1 199 ? 42.094 -8.094 4.754 1 27.64 199 ASP A N 1
ATOM 1579 C CA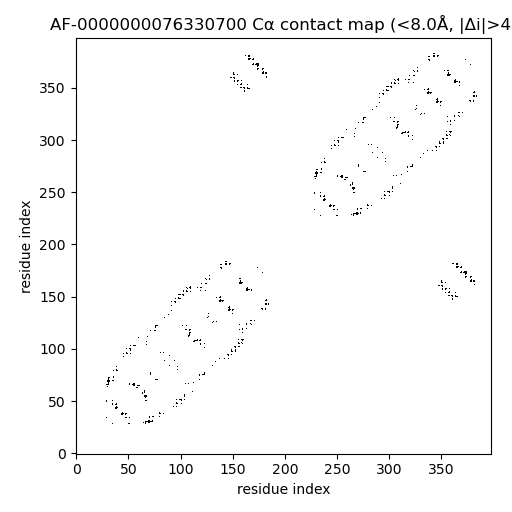 . ASP A 1 199 ? 43.406 -8.25 5.398 1 27.64 199 ASP A CA 1
ATOM 1580 C C . ASP A 1 199 ? 44.469 -8.562 4.371 1 27.64 199 ASP A C 1
ATOM 1582 O O . ASP A 1 199 ? 44.25 -9.312 3.42 1 27.64 199 ASP A O 1
ATOM 1586 N N . MET B 1 1 ? 48.656 62.781 -44.625 1 26.25 1 MET B N 1
ATOM 1587 C CA . MET B 1 1 ? 47.5 63.562 -44.219 1 26.25 1 MET B CA 1
ATOM 1588 C C . MET B 1 1 ? 46.188 62.875 -44.562 1 26.25 1 MET B C 1
ATOM 1590 O O . MET B 1 1 ? 45.656 63.062 -45.656 1 26.25 1 MET B O 1
ATOM 1594 N N . GLY B 1 2 ? 46.125 61.5 -44.312 1 30.72 2 GLY B N 1
ATOM 1595 C CA . GLY B 1 2 ? 45.188 60.5 -44.75 1 30.72 2 GLY B CA 1
ATOM 1596 C C . GLY B 1 2 ? 43.781 60.75 -44.188 1 30.72 2 GLY B C 1
ATOM 1597 O O . GLY B 1 2 ? 43.625 61.094 -43.031 1 30.72 2 GLY B O 1
ATOM 1598 N N . THR B 1 3 ? 42.906 61.188 -45.062 1 30.23 3 THR B N 1
ATOM 1599 C CA . THR B 1 3 ? 41.531 61.656 -44.875 1 30.23 3 THR B CA 1
ATOM 1600 C C . THR B 1 3 ? 40.719 60.562 -44.156 1 30.23 3 THR B C 1
ATOM 1602 O O . THR B 1 3 ? 40.688 59.438 -44.594 1 30.23 3 THR B O 1
ATOM 1605 N N . LYS B 1 4 ? 40.531 60.719 -42.875 1 32.78 4 LYS B N 1
ATOM 1606 C CA . LYS B 1 4 ? 39.844 60.031 -41.781 1 32.78 4 LYS B CA 1
ATOM 1607 C C . LYS B 1 4 ? 38.344 59.938 -42.062 1 32.78 4 LYS B C 1
ATOM 1609 O O . LYS B 1 4 ? 37.594 60.906 -41.938 1 32.78 4 LYS B O 1
ATOM 1614 N N . ARG B 1 5 ? 38.094 59.438 -43.375 1 33.19 5 ARG B N 1
ATOM 1615 C CA . ARG B 1 5 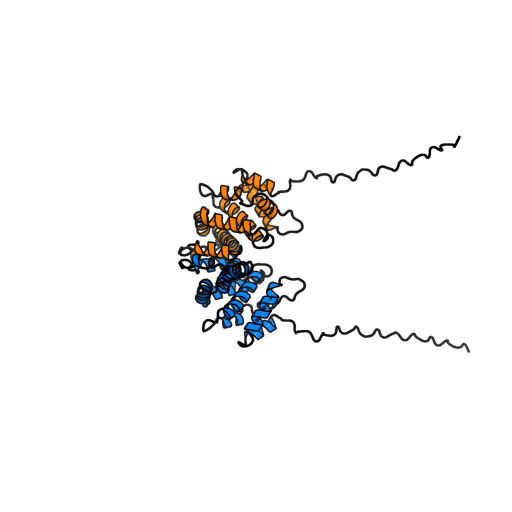? 36.656 59.469 -43.594 1 33.19 5 ARG B CA 1
ATOM 1616 C C . ARG B 1 5 ? 35.906 58.844 -42.438 1 33.19 5 ARG B C 1
ATOM 1618 O O . ARG B 1 5 ? 36.281 57.75 -41.969 1 33.19 5 ARG B O 1
ATOM 1625 N N . LYS B 1 6 ? 35.094 59.656 -41.75 1 30.62 6 LYS B N 1
ATOM 1626 C CA . LYS B 1 6 ? 34.156 59.531 -40.625 1 30.62 6 LYS B CA 1
ATOM 1627 C C . LYS B 1 6 ? 33.062 58.5 -40.938 1 30.62 6 LYS B C 1
ATOM 1629 O O . LYS B 1 6 ? 32.25 58.688 -41.844 1 30.62 6 LYS B O 1
ATOM 1634 N N . ASN B 1 7 ? 33.531 57.25 -41.188 1 28.92 7 ASN B N 1
ATOM 1635 C CA . ASN B 1 7 ? 32.469 56.312 -41.5 1 28.92 7 ASN B CA 1
ATOM 1636 C C . ASN B 1 7 ? 31.328 56.375 -40.5 1 28.92 7 ASN B C 1
ATOM 1638 O O . ASN B 1 7 ? 31.578 56.469 -39.281 1 28.92 7 ASN B O 1
ATOM 1642 N N . SER B 1 8 ? 30.234 57.031 -40.875 1 28.64 8 SER B N 1
ATOM 1643 C CA . SER B 1 8 ? 28.938 57.156 -40.219 1 28.64 8 SER B CA 1
ATOM 1644 C C . SER B 1 8 ? 28.406 55.812 -39.75 1 28.64 8 SER B C 1
ATOM 1646 O O . SER B 1 8 ? 28.234 54.906 -40.562 1 28.64 8 SER B O 1
ATOM 1648 N N . ALA B 1 9 ? 28.969 55.281 -38.625 1 30.14 9 ALA B N 1
ATOM 1649 C CA . ALA B 1 9 ? 28.516 54.094 -37.938 1 30.14 9 ALA B CA 1
ATOM 1650 C C . ALA B 1 9 ? 27 54.062 -37.844 1 30.14 9 ALA B C 1
ATOM 1652 O O . ALA B 1 9 ? 26.359 55.062 -37.469 1 30.14 9 ALA B O 1
ATOM 1653 N N . SER B 1 10 ? 26.359 53.281 -38.781 1 29.3 10 SER B N 1
ATOM 1654 C CA . SER B 1 10 ? 24.953 52.906 -38.844 1 29.3 10 SER B CA 1
ATOM 1655 C C . SER B 1 10 ? 24.391 52.562 -37.469 1 29.3 10 SER B C 1
ATOM 1657 O O . SER B 1 10 ? 25.047 51.906 -36.656 1 29.3 10 SER B O 1
ATOM 1659 N N . ALA B 1 11 ? 23.531 53.438 -36.938 1 31.84 11 ALA B N 1
ATOM 1660 C CA . ALA B 1 11 ? 22.719 53.406 -35.719 1 31.84 11 ALA B CA 1
ATOM 1661 C C . ALA B 1 11 ? 21.969 52.094 -35.594 1 31.84 11 ALA B C 1
ATOM 1663 O O . ALA B 1 11 ? 21.047 51.812 -36.375 1 31.84 11 ALA B O 1
ATOM 1664 N N . GLY B 1 12 ? 22.625 51 -35.594 1 28.55 12 GLY B N 1
ATOM 1665 C CA . GLY B 1 12 ? 21.844 49.75 -35.438 1 28.55 12 GLY B CA 1
ATOM 1666 C C . GLY B 1 12 ? 20.719 49.875 -34.438 1 28.55 12 GLY B C 1
ATOM 1667 O O . GLY B 1 12 ? 20.844 50.531 -33.438 1 28.55 12 GLY B O 1
ATOM 1668 N N . GLY B 1 13 ? 19.453 49.938 -34.938 1 31.5 13 GLY B N 1
ATOM 1669 C CA . GLY B 1 13 ? 18.188 49.969 -34.219 1 31.5 13 GLY B CA 1
ATOM 1670 C C . GLY B 1 13 ? 18.156 49 -33.062 1 31.5 13 GLY B C 1
ATOM 1671 O O . GLY B 1 13 ? 18.578 47.844 -33.188 1 31.5 13 GLY B O 1
ATOM 1672 N N . GLN B 1 14 ? 18.484 49.531 -31.844 1 31.38 14 GLN B N 1
ATOM 1673 C CA . GLN B 1 14 ? 18.375 48.812 -30.578 1 31.38 14 GLN B CA 1
ATOM 1674 C C . GLN B 1 14 ? 17.062 48.031 -30.5 1 31.38 14 GLN B C 1
ATOM 1676 O O . GLN B 1 14 ? 15.984 48.625 -30.609 1 31.38 14 GLN B O 1
ATOM 1681 N N . ASP B 1 15 ? 17 46.875 -31.125 1 37.38 15 ASP B N 1
ATOM 1682 C CA . ASP B 1 15 ? 15.852 46 -30.875 1 37.38 15 ASP B CA 1
ATOM 1683 C C . ASP B 1 15 ? 15.344 46.156 -29.453 1 37.38 15 ASP B C 1
ATOM 1685 O O . ASP B 1 15 ? 16.141 46.312 -28.516 1 37.38 15 ASP B O 1
ATOM 1689 N N . PRO B 1 16 ? 14.117 46.875 -29.312 1 37.75 16 PRO B N 1
ATOM 1690 C CA . PRO B 1 16 ? 13.586 47 -27.953 1 37.75 16 PRO B CA 1
ATOM 1691 C C . PRO B 1 16 ? 13.758 45.75 -27.109 1 37.75 16 PRO B C 1
ATOM 1693 O O . PRO B 1 16 ? 13.883 44.656 -27.656 1 37.75 16 PRO B O 1
ATOM 1696 N N . PRO B 1 17 ? 14.352 45.938 -25.938 1 37.25 17 PRO B N 1
ATOM 1697 C CA . PRO B 1 17 ? 14.531 44.781 -25.047 1 37.25 17 PRO B CA 1
ATOM 1698 C C . PRO B 1 17 ? 13.305 43.906 -24.984 1 37.25 17 PRO B C 1
ATOM 1700 O O . PRO B 1 17 ? 12.188 44.344 -25.234 1 37.25 17 PRO B O 1
ATOM 1703 N N . PRO B 1 18 ? 13.43 42.656 -25.328 1 36.06 18 PRO B N 1
ATOM 1704 C CA . PRO B 1 18 ? 12.297 41.719 -25.234 1 36.06 18 PRO B CA 1
ATOM 1705 C C . PRO B 1 18 ? 11.375 42.031 -24.062 1 36.06 18 PRO B C 1
ATOM 1707 O O . PRO B 1 18 ? 11.82 42.562 -23.047 1 36.06 18 PRO B O 1
ATOM 1710 N N . ALA B 1 19 ? 10.086 42.375 -24.297 1 34.09 19 ALA B N 1
ATOM 1711 C CA . ALA B 1 19 ? 9.008 42.594 -23.328 1 34.09 19 ALA B CA 1
ATOM 1712 C C . ALA B 1 19 ? 9.141 41.625 -22.141 1 34.09 19 ALA B C 1
ATOM 1714 O O . ALA B 1 19 ? 9.445 40.469 -22.328 1 34.09 19 ALA B O 1
ATOM 1715 N N . LYS B 1 20 ? 9.602 42.156 -21 1 32.53 20 LYS B N 1
ATOM 1716 C CA . LYS B 1 20 ? 9.492 41.438 -19.75 1 32.53 20 LYS B CA 1
ATOM 1717 C C . LYS B 1 20 ? 8.156 40.688 -19.656 1 32.53 20 LYS B C 1
ATOM 1719 O O . LYS B 1 20 ? 7.109 41.25 -20 1 32.53 20 LYS B O 1
ATOM 1724 N N . ARG B 1 21 ? 8.062 39.438 -20 1 33.72 21 ARG B N 1
ATOM 1725 C CA . ARG B 1 21 ? 6.84 38.688 -19.703 1 33.72 21 ARG B CA 1
ATOM 1726 C C . ARG B 1 21 ? 6.129 39.281 -18.484 1 33.72 21 ARG B C 1
ATOM 1728 O O . ARG B 1 21 ? 6.742 39.5 -17.438 1 33.72 21 ARG B O 1
ATOM 1735 N N . VAL B 1 22 ? 5.355 40.344 -18.578 1 34.34 22 VAL B N 1
ATOM 1736 C CA . VAL B 1 22 ? 4.469 40.875 -17.547 1 34.34 22 VAL B CA 1
ATOM 1737 C C . VAL B 1 22 ? 4.152 39.781 -16.531 1 34.34 22 VAL B C 1
ATOM 1739 O O . VAL B 1 22 ? 3.84 38.656 -16.922 1 34.34 22 VAL B O 1
ATOM 1742 N N . ARG B 1 23 ? 4.844 39.688 -15.312 1 36.28 23 ARG B N 1
ATOM 1743 C CA . ARG B 1 23 ? 4.395 39 -14.109 1 36.28 23 ARG B CA 1
ATOM 1744 C C . ARG B 1 23 ? 2.883 39.125 -13.938 1 36.28 23 ARG B C 1
ATOM 1746 O O . ARG B 1 23 ? 2.363 40.219 -13.711 1 36.28 23 ARG B O 1
ATOM 1753 N N . SER B 1 24 ? 2.037 38.688 -14.898 1 38.16 24 SER B N 1
ATOM 1754 C CA . SER B 1 24 ? 0.595 38.75 -14.68 1 38.16 24 SER B CA 1
ATOM 1755 C C . SER B 1 24 ? 0.267 38.906 -13.195 1 38.16 24 SER B C 1
ATOM 1757 O O . SER B 1 24 ? 1.071 38.562 -12.336 1 38.16 24 SER B O 1
ATOM 1759 N N . THR B 1 25 ? -0.276 39.844 -12.594 1 40.72 25 THR B N 1
ATOM 1760 C CA . THR B 1 25 ? -0.776 40.031 -11.234 1 40.72 25 THR B CA 1
ATOM 1761 C C . THR B 1 25 ? -1.002 38.719 -10.539 1 40.72 25 THR B C 1
ATOM 1763 O O . THR B 1 25 ? -2.021 38.062 -10.758 1 40.72 25 THR B O 1
ATOM 1766 N N . GLY B 1 26 ? -0.285 37.594 -10.648 1 40.5 26 GLY B N 1
ATOM 1767 C CA . GLY B 1 26 ? -0.053 36.156 -10.648 1 40.5 26 GLY B CA 1
ATOM 1768 C C . GLY B 1 26 ? -0.386 35.5 -9.328 1 40.5 26 GLY B C 1
ATOM 1769 O O . GLY B 1 26 ? 0.073 35.938 -8.273 1 40.5 26 GLY B O 1
ATOM 1770 N N . THR B 1 27 ? -1.696 35.094 -8.977 1 51.25 27 THR B N 1
ATOM 1771 C CA . THR B 1 27 ? -2.01 34.312 -7.801 1 51.25 27 THR B CA 1
ATOM 1772 C C . THR B 1 27 ? -0.787 33.531 -7.336 1 51.25 27 THR B C 1
ATOM 1774 O O . THR B 1 27 ? -0.154 32.812 -8.133 1 51.25 27 THR B O 1
ATOM 1777 N N . ALA B 1 28 ? 0.015 34.125 -6.461 1 63.97 28 ALA B N 1
ATOM 1778 C CA . ALA B 1 28 ? 1.218 33.531 -5.891 1 63.97 28 ALA B CA 1
ATOM 1779 C C . ALA B 1 28 ? 1.136 32 -5.914 1 63.97 28 ALA B C 1
ATOM 1781 O O . ALA B 1 28 ? 0.109 31.422 -5.551 1 63.97 28 ALA B O 1
ATOM 1782 N N . GLU B 1 29 ? 1.973 31.359 -6.648 1 83.56 29 GLU B N 1
ATOM 1783 C CA . GLU B 1 29 ? 2.062 29.906 -6.777 1 83.56 29 GLU B CA 1
ATOM 1784 C C . GLU B 1 29 ? 2.184 29.234 -5.414 1 83.56 29 GLU B C 1
ATOM 1786 O O . GLU B 1 29 ? 2.834 29.766 -4.512 1 83.56 29 GLU B O 1
ATOM 1791 N N . PHE B 1 30 ? 1.25 28.453 -5.094 1 93.25 30 PHE B N 1
ATOM 1792 C CA . PHE B 1 30 ? 1.294 27.656 -3.869 1 93.25 30 PHE B CA 1
ATOM 1793 C C . PHE B 1 30 ? 2.506 26.734 -3.861 1 93.25 30 PHE B C 1
ATOM 1795 O O . PHE B 1 30 ? 2.471 25.656 -4.445 1 93.25 30 PHE B O 1
ATOM 1802 N N . THR B 1 31 ? 3.656 27.219 -3.162 1 94.5 31 THR B N 1
ATOM 1803 C CA . THR B 1 31 ? 4.922 26.484 -3.129 1 94.5 31 THR B CA 1
ATOM 1804 C C . THR B 1 31 ? 5.047 25.688 -1.839 1 94.5 31 THR B C 1
ATOM 1806 O O . THR B 1 31 ? 4.246 25.844 -0.917 1 94.5 31 THR B O 1
ATOM 1809 N N . GLY B 1 32 ? 6.039 24.859 -1.842 1 96.5 32 GLY B N 1
ATOM 1810 C CA . GLY B 1 32 ? 6.324 24.094 -0.63 1 96.5 32 GLY B CA 1
ATOM 1811 C C . GLY B 1 32 ? 6.668 24.984 0.554 1 96.5 32 GLY B C 1
ATOM 1812 O O . GLY B 1 32 ? 6.238 24.719 1.678 1 96.5 32 GLY B O 1
ATOM 1813 N N . ALA B 1 33 ? 7.434 26.047 0.251 1 96 33 ALA B N 1
ATOM 1814 C CA . ALA B 1 33 ? 7.82 26.984 1.301 1 96 33 ALA B CA 1
ATOM 1815 C C . ALA B 1 33 ? 6.602 27.719 1.855 1 96 33 ALA B C 1
ATOM 1817 O O . ALA B 1 33 ? 6.492 27.922 3.066 1 96 33 ALA B O 1
ATOM 1818 N N . ARG B 1 34 ? 5.758 28.125 0.981 1 96.38 34 ARG B N 1
ATOM 1819 C CA . ARG B 1 34 ? 4.539 28.812 1.421 1 96.38 34 ARG B CA 1
ATOM 1820 C C . ARG B 1 34 ? 3.67 27.875 2.258 1 96.38 34 ARG B C 1
ATOM 1822 O O . ARG B 1 34 ? 3.129 28.281 3.289 1 96.38 34 ARG B O 1
ATOM 1829 N N . PHE B 1 35 ? 3.504 26.672 1.844 1 98 35 PHE B N 1
ATOM 1830 C CA . PHE B 1 35 ? 2.75 25.672 2.588 1 98 35 PHE B CA 1
ATOM 1831 C C . PHE B 1 35 ? 3.314 25.5 3.992 1 98 35 PHE B C 1
ATOM 1833 O O . PHE B 1 35 ? 2.568 25.531 4.973 1 98 35 PHE B O 1
ATOM 1840 N N . LYS B 1 36 ? 4.66 25.344 4.035 1 98 36 LYS B N 1
ATOM 1841 C CA . LYS B 1 36 ? 5.336 25.203 5.32 1 98 36 LYS B CA 1
ATOM 1842 C C . LYS B 1 36 ? 5.016 26.375 6.246 1 98 36 LYS B C 1
ATOM 1844 O O . LYS B 1 36 ? 4.746 26.172 7.434 1 98 36 LYS B O 1
ATOM 1849 N N . PHE B 1 37 ? 5.012 27.484 5.684 1 96.94 37 PHE B N 1
ATOM 1850 C CA . PHE B 1 37 ? 4.742 28.703 6.457 1 96.94 37 PHE B CA 1
ATOM 1851 C C . PHE B 1 37 ? 3.303 28.719 6.957 1 96.94 37 PHE B C 1
ATOM 1853 O O . PHE B 1 37 ? 3.045 29.031 8.117 1 96.94 37 PHE B O 1
ATOM 1860 N N . LEU B 1 38 ? 2.361 28.312 6.129 1 97.69 38 LEU B N 1
ATOM 1861 C CA . LEU B 1 38 ? 0.947 28.328 6.488 1 97.69 38 LEU B CA 1
ATOM 1862 C C . LEU B 1 38 ? 0.677 27.359 7.641 1 97.69 38 LEU B C 1
ATOM 1864 O O . LEU B 1 38 ? -0.193 27.609 8.477 1 97.69 38 LEU B O 1
ATOM 1868 N N . LEU B 1 39 ? 1.437 26.281 7.77 1 98.12 39 LEU B N 1
ATOM 1869 C CA . LEU B 1 39 ? 1.215 25.234 8.773 1 98.12 39 LEU B CA 1
ATOM 1870 C C . LEU B 1 39 ? 1.637 25.719 10.156 1 98.12 39 LEU B C 1
ATOM 1872 O O . LEU B 1 39 ? 1.243 25.125 11.164 1 98.12 39 LEU B O 1
ATOM 1876 N N . ARG B 1 40 ? 2.426 26.766 10.211 1 96.5 40 ARG B N 1
ATOM 1877 C CA . ARG B 1 40 ? 2.977 27.234 11.484 1 96.5 40 ARG B CA 1
ATOM 1878 C C . ARG B 1 40 ? 1.947 28.047 12.258 1 96.5 40 ARG B C 1
ATOM 1880 O O . ARG B 1 40 ? 2.088 28.234 13.469 1 96.5 40 ARG B O 1
ATOM 1887 N N . ASP B 1 41 ? 0.951 28.484 11.508 1 95 41 ASP B N 1
ATOM 1888 C CA . ASP B 1 41 ? -0.115 29.266 12.125 1 95 41 ASP B CA 1
ATOM 1889 C C . ASP B 1 41 ? -1.425 28.484 12.156 1 95 41 ASP B C 1
ATOM 1891 O O . ASP B 1 41 ? -1.951 28.109 11.109 1 95 41 ASP B O 1
ATOM 1895 N N . SER B 1 42 ? -2.025 28.297 13.328 1 90.25 42 SER B N 1
ATOM 1896 C CA . SER B 1 42 ? -3.24 27.5 13.516 1 90.25 42 SER B CA 1
ATOM 1897 C C . SER B 1 42 ? -4.406 28.094 12.727 1 90.25 42 SER B C 1
ATOM 1899 O O . SER B 1 42 ? -5.316 27.359 12.328 1 90.25 42 SER B O 1
ATOM 1901 N N . SER B 1 43 ? -4.395 29.375 12.508 1 95.12 43 SER B N 1
ATOM 1902 C CA . SER B 1 43 ? -5.5 30.031 11.828 1 95.12 43 SER B CA 1
ATOM 1903 C C . SER B 1 43 ? -5.434 29.812 10.32 1 95.12 43 SER B C 1
ATOM 1905 O O . SER B 1 43 ? -6.445 29.938 9.625 1 95.12 43 SER B O 1
ATOM 1907 N N . THR B 1 44 ? -4.258 29.453 9.836 1 97.31 44 THR B N 1
ATOM 1908 C CA . THR B 1 44 ? -4.109 29.312 8.391 1 97.31 44 THR B CA 1
ATOM 1909 C C . THR B 1 44 ? -3.805 27.859 8.023 1 97.31 44 THR B C 1
ATOM 1911 O O . THR B 1 44 ? -3.879 27.484 6.852 1 97.31 44 THR B O 1
ATOM 1914 N N . ALA B 1 45 ? -3.508 27.062 8.969 1 98 45 ALA B N 1
ATOM 1915 C CA . ALA B 1 45 ? -3.008 25.703 8.742 1 98 45 ALA B CA 1
ATOM 1916 C C . ALA B 1 45 ? -4.02 24.875 7.965 1 98 45 ALA B C 1
ATOM 1918 O O . ALA B 1 45 ? -3.664 24.203 6.992 1 98 45 ALA B O 1
ATOM 1919 N N . MET B 1 46 ? -5.293 24.922 8.281 1 98.06 46 MET B N 1
ATOM 1920 C CA . MET B 1 46 ? -6.316 24.078 7.664 1 98.06 46 MET B CA 1
ATOM 1921 C C . MET B 1 46 ? -6.547 24.484 6.211 1 98.06 46 MET B C 1
ATOM 1923 O O . MET B 1 46 ? -6.691 23.625 5.34 1 98.06 46 MET B O 1
ATOM 1927 N N . LYS B 1 47 ? -6.527 25.797 6.016 1 97.81 47 LYS B N 1
ATOM 1928 C CA . LYS B 1 47 ? -6.641 26.25 4.637 1 97.81 47 LYS B CA 1
ATOM 1929 C C . LYS B 1 47 ? -5.426 25.828 3.812 1 97.81 47 LYS B C 1
ATOM 1931 O O . LYS B 1 47 ? -5.559 25.484 2.639 1 97.81 47 LYS B O 1
ATOM 1936 N N . GLY B 1 48 ? -4.273 25.938 4.414 1 98.38 48 GLY B N 1
ATOM 1937 C CA . GLY B 1 48 ? -3.064 25.453 3.771 1 98.38 48 GLY B CA 1
ATOM 1938 C C . GLY B 1 48 ? -3.127 23.969 3.418 1 98.38 48 GLY B C 1
ATOM 1939 O O . GLY B 1 48 ? -2.764 23.578 2.309 1 98.38 48 GLY B O 1
ATOM 1940 N N . LEU B 1 49 ? -3.637 23.203 4.34 1 98.69 49 LEU B N 1
ATOM 1941 C CA . LEU B 1 49 ? -3.777 21.766 4.125 1 98.69 49 LEU B CA 1
ATOM 1942 C C . LEU B 1 49 ? -4.75 21.484 2.982 1 98.69 49 LEU B C 1
ATOM 1944 O O . LEU B 1 49 ? -4.473 20.641 2.119 1 98.69 49 LEU B O 1
ATOM 1948 N N . GLU B 1 50 ? -5.844 22.188 2.984 1 98.56 50 GLU B N 1
ATOM 1949 C CA . GLU B 1 50 ? -6.836 22.016 1.927 1 98.56 50 GLU B CA 1
ATOM 1950 C C . GLU B 1 50 ? -6.227 22.281 0.552 1 98.56 50 GLU B C 1
ATOM 1952 O O . GLU B 1 50 ? -6.426 21.5 -0.382 1 98.56 50 GLU B O 1
ATOM 1957 N N . THR B 1 51 ? -5.516 23.328 0.433 1 98.12 51 THR B N 1
ATOM 1958 C CA . THR B 1 51 ? -4.891 23.703 -0.832 1 98.12 51 THR B CA 1
ATOM 1959 C C . THR B 1 51 ? -3.834 22.688 -1.238 1 98.12 51 THR B C 1
ATOM 1961 O O . THR B 1 51 ? -3.766 22.281 -2.402 1 98.12 51 THR B O 1
ATOM 1964 N N . PHE B 1 52 ? -3.072 22.297 -0.308 1 98.38 52 PHE B N 1
ATOM 1965 C CA . PHE B 1 52 ? -2.027 21.312 -0.546 1 98.38 52 PHE B CA 1
ATOM 1966 C C . PHE B 1 52 ? -2.621 20.016 -1.086 1 98.38 52 PHE B C 1
ATOM 1968 O O . PHE B 1 52 ? -2.143 19.484 -2.086 1 98.38 52 PHE B O 1
ATOM 1975 N N . ILE B 1 53 ? -3.631 19.516 -0.42 1 98.44 53 ILE B N 1
ATOM 1976 C CA . ILE B 1 53 ? -4.273 18.266 -0.788 1 98.44 53 ILE B CA 1
ATOM 1977 C C . ILE B 1 53 ? -4.855 18.375 -2.195 1 98.44 53 ILE B C 1
ATOM 1979 O O . ILE B 1 53 ? -4.691 17.469 -3.016 1 98.44 53 ILE B O 1
ATOM 1983 N N . ALA B 1 54 ? -5.457 19.484 -2.506 1 97.38 54 ALA B N 1
ATOM 1984 C CA . ALA B 1 54 ? -6.051 19.7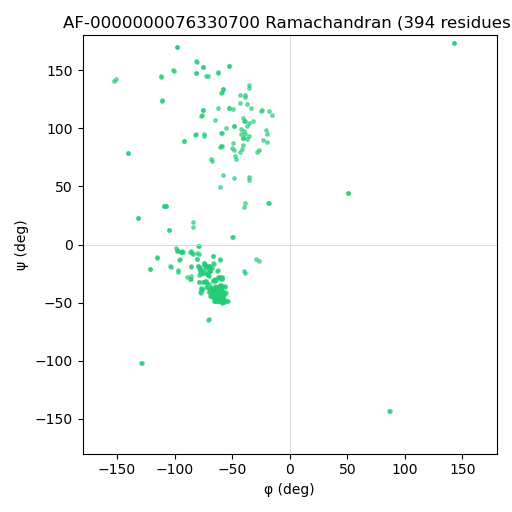03 -3.824 1 97.38 54 ALA B CA 1
ATOM 1985 C C . ALA B 1 54 ? -4.984 19.672 -4.914 1 97.38 54 ALA B C 1
ATOM 1987 O O . ALA B 1 54 ? -5.195 19.094 -5.984 1 97.38 54 ALA B O 1
ATOM 1988 N N . LYS B 1 55 ? -3.9 20.234 -4.66 1 96.75 55 LYS B N 1
ATOM 1989 C CA . LYS B 1 55 ? -2.816 20.281 -5.637 1 96.75 55 LYS B CA 1
ATOM 1990 C C . LYS B 1 55 ? -2.096 18.938 -5.727 1 96.75 55 LYS B C 1
ATOM 1992 O O . LYS B 1 55 ? -1.718 18.5 -6.812 1 96.75 55 LYS B O 1
ATOM 1997 N N . ALA B 1 56 ? -1.939 18.328 -4.551 1 97.31 56 ALA B N 1
ATOM 1998 C CA . ALA B 1 56 ? -1.244 17.047 -4.5 1 97.31 56 ALA B CA 1
ATOM 1999 C C . ALA B 1 56 ? -1.983 15.992 -5.312 1 97.31 56 ALA B C 1
ATOM 2001 O O . ALA B 1 56 ? -1.359 15.133 -5.945 1 97.31 56 ALA B O 1
ATOM 2002 N N . LYS B 1 57 ? -3.273 16.016 -5.332 1 95.12 57 LYS B N 1
ATOM 2003 C CA . LYS B 1 57 ? -4.105 15.039 -6.023 1 95.12 57 LYS B CA 1
ATOM 2004 C C . LYS B 1 57 ? -3.932 15.141 -7.535 1 95.12 57 LYS B C 1
ATOM 2006 O O . LYS B 1 57 ? -4.266 14.203 -8.266 1 95.12 57 LYS B O 1
ATOM 2011 N N . LEU B 1 58 ? -3.373 16.2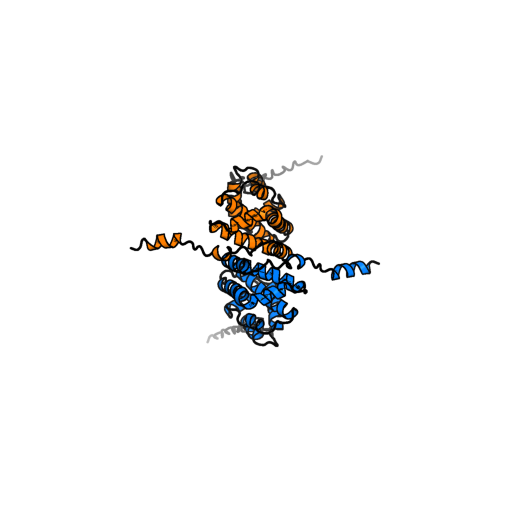34 -7.992 1 93.69 58 LEU B N 1
ATOM 2012 C CA . LEU B 1 58 ? -3.16 16.453 -9.422 1 93.69 58 LEU B CA 1
ATOM 2013 C C . LEU B 1 58 ? -1.77 15.992 -9.844 1 93.69 58 LEU B C 1
ATOM 2015 O O . LEU B 1 58 ? -1.426 16.031 -11.023 1 93.69 58 LEU B O 1
ATOM 2019 N N . LEU B 1 59 ? -1.03 15.617 -8.852 1 92.25 59 LEU B N 1
ATOM 2020 C CA . LEU B 1 59 ? 0.353 15.219 -9.094 1 92.25 59 LEU B CA 1
ATOM 2021 C C . LEU B 1 59 ? 0.488 13.695 -9.102 1 92.25 59 LEU B C 1
ATOM 2023 O O . LEU B 1 59 ? -0.332 12.992 -8.508 1 92.25 59 LEU B O 1
ATOM 2027 N N . PRO B 1 60 ? 1.432 13.055 -9.852 1 91.06 60 PRO B N 1
ATOM 2028 C CA . PRO B 1 60 ? 2.49 13.734 -10.602 1 91.06 60 PRO B CA 1
ATOM 2029 C C . PRO B 1 60 ? 2.006 14.273 -11.945 1 91.06 60 PRO B C 1
ATOM 2031 O O . PRO B 1 60 ? 1.067 13.727 -12.531 1 91.06 60 PRO B O 1
ATOM 2034 N N . SER B 1 61 ? 2.604 15.391 -12.328 1 87.94 61 SER B N 1
ATOM 2035 C CA . SER B 1 61 ? 2.266 16.062 -13.586 1 87.94 61 SER B CA 1
ATOM 2036 C C . SER B 1 61 ? 3.457 16.828 -14.133 1 87.94 61 SER B C 1
ATOM 2038 O O . SER B 1 61 ? 4.227 17.422 -13.375 1 87.94 61 SER B O 1
ATOM 2040 N N . ASN B 1 62 ? 3.561 16.781 -15.43 1 86.75 62 ASN B N 1
ATOM 2041 C CA . ASN B 1 62 ? 4.613 17.562 -16.062 1 86.75 62 ASN B CA 1
ATOM 2042 C C . ASN B 1 62 ? 4.211 19.031 -16.203 1 86.75 62 ASN B C 1
ATOM 2044 O O . ASN B 1 62 ? 5.055 19.875 -16.484 1 86.75 62 ASN B O 1
ATOM 2048 N N . GLU B 1 63 ? 3.002 19.328 -15.906 1 85.56 63 GLU B N 1
ATOM 2049 C CA . GLU B 1 63 ? 2.467 20.672 -16.156 1 85.56 63 GLU B CA 1
ATOM 2050 C C . GLU B 1 63 ? 2.363 21.469 -14.867 1 85.56 63 GLU B C 1
ATOM 2052 O O . GLU B 1 63 ? 2.32 22.703 -14.898 1 85.56 63 GLU B O 1
ATOM 2057 N N . GLN B 1 64 ? 2.385 20.734 -13.82 1 84 64 GLN B N 1
ATOM 2058 C CA . GLN B 1 64 ? 2.117 21.406 -12.555 1 84 64 GLN B CA 1
ATOM 2059 C C . GLN B 1 64 ? 3.359 21.438 -11.672 1 84 64 GLN B C 1
ATOM 2061 O O . GLN B 1 64 ? 4.188 20.516 -11.727 1 84 64 GLN B O 1
ATOM 2066 N N . TYR B 1 65 ? 3.383 22.578 -10.984 1 88.56 65 TYR B N 1
ATOM 2067 C CA . TYR B 1 65 ? 4.355 22.656 -9.898 1 88.56 65 TYR B CA 1
ATOM 2068 C C . TYR B 1 65 ? 4.133 21.547 -8.883 1 88.56 65 TYR B C 1
ATOM 2070 O O . TYR B 1 65 ? 3.002 21.297 -8.453 1 88.56 65 TYR B O 1
ATOM 2078 N N . ASP B 1 66 ? 5.297 20.875 -8.484 1 95.88 66 ASP B N 1
ATOM 2079 C CA . ASP B 1 66 ? 5.164 19.75 -7.562 1 95.88 66 ASP B CA 1
ATOM 2080 C C . ASP B 1 66 ? 5.289 20.219 -6.113 1 95.88 66 ASP B C 1
ATOM 2082 O O . ASP B 1 66 ? 6.375 20.172 -5.535 1 95.88 66 ASP B O 1
ATOM 2086 N N . VAL B 1 67 ? 4.227 20.547 -5.613 1 97.25 67 VAL B N 1
ATOM 2087 C CA . VAL B 1 67 ? 4.199 21.125 -4.266 1 97.25 67 VAL B CA 1
ATOM 2088 C C . VAL B 1 67 ? 4.617 20.062 -3.25 1 97.25 67 VAL B C 1
ATOM 2090 O O . VAL B 1 67 ? 5.188 20.391 -2.207 1 97.25 67 VAL B O 1
ATOM 2093 N N . VAL B 1 68 ? 4.371 18.781 -3.438 1 98.06 68 VAL B N 1
ATOM 2094 C CA . VAL B 1 68 ? 4.742 17.719 -2.514 1 98.06 68 VAL B CA 1
ATOM 2095 C C . VAL B 1 68 ? 6.266 17.609 -2.436 1 98.06 68 VAL B C 1
ATOM 2097 O O . VAL B 1 68 ? 6.84 17.641 -1.344 1 98.06 68 VAL B O 1
ATOM 2100 N N . GLU B 1 69 ? 6.848 17.578 -3.584 1 97.81 69 GLU B N 1
ATOM 2101 C CA . GLU B 1 69 ? 8.305 17.5 -3.635 1 97.81 69 GLU B CA 1
ATOM 2102 C C . GLU B 1 69 ? 8.945 18.734 -2.99 1 97.81 69 GLU B C 1
ATOM 2104 O O . GLU B 1 69 ? 9.906 18.609 -2.232 1 97.81 69 GLU B O 1
ATOM 2109 N N . GLU B 1 70 ? 8.414 19.844 -3.283 1 96.81 70 GLU B N 1
ATOM 2110 C CA . GLU B 1 70 ? 8.977 21.078 -2.732 1 96.81 70 GLU B CA 1
ATOM 2111 C C . GLU B 1 70 ? 8.859 21.109 -1.213 1 96.81 70 GLU B C 1
ATOM 2113 O O . GLU B 1 70 ? 9.781 21.547 -0.52 1 96.81 70 GLU B O 1
ATOM 2118 N N . TYR B 1 71 ? 7.68 20.719 -0.817 1 97.94 71 TYR B N 1
ATOM 2119 C CA . TYR B 1 71 ? 7.469 20.75 0.626 1 97.94 71 TYR B CA 1
ATOM 2120 C C . TYR B 1 71 ? 8.438 19.812 1.338 1 97.94 71 TYR B C 1
ATOM 2122 O O . TYR B 1 71 ? 9.07 20.188 2.324 1 97.94 71 TYR B O 1
ATOM 2130 N N . ILE B 1 72 ? 8.578 18.547 0.888 1 97.94 72 ILE B N 1
ATOM 2131 C CA . ILE B 1 72 ? 9.383 17.562 1.615 1 97.94 72 ILE B CA 1
ATOM 2132 C C . ILE B 1 72 ? 10.859 17.922 1.509 1 97.94 72 ILE B C 1
ATOM 2134 O O . ILE B 1 72 ? 11.672 17.5 2.334 1 97.94 72 ILE B O 1
ATOM 2138 N N . LYS B 1 73 ? 11.227 18.75 0.52 1 96.81 73 LYS B N 1
ATOM 2139 C CA . LYS B 1 73 ? 12.602 19.234 0.393 1 96.81 73 LYS B CA 1
ATOM 2140 C C . LYS B 1 73 ? 12.93 20.25 1.481 1 96.81 73 LYS B C 1
ATOM 2142 O O . LYS B 1 73 ? 14.062 20.297 1.968 1 96.81 73 LYS B O 1
ATOM 2147 N N . VAL B 1 74 ? 11.938 21.016 1.766 1 96.62 74 VAL B N 1
ATOM 2148 C CA . VAL B 1 74 ? 12.188 22.094 2.725 1 96.62 74 VAL B CA 1
ATOM 2149 C C . VAL B 1 74 ? 11.773 21.641 4.121 1 96.62 74 VAL B C 1
ATOM 2151 O O . VAL B 1 74 ? 12.078 22.312 5.113 1 96.62 74 VAL B O 1
ATOM 2154 N N . SER B 1 75 ? 11.055 20.578 4.328 1 96.88 75 SER B N 1
ATOM 2155 C CA . SER B 1 75 ? 10.633 20.016 5.609 1 96.88 75 SER B CA 1
ATOM 2156 C C . SER B 1 75 ? 10.703 18.484 5.59 1 96.88 75 SER B C 1
ATOM 2158 O O . SER B 1 75 ? 9.664 17.812 5.566 1 96.88 75 SER B O 1
ATOM 2160 N N . ILE B 1 76 ? 11.867 17.984 5.738 1 94.88 76 ILE B N 1
ATOM 2161 C CA . ILE B 1 76 ? 12.164 16.562 5.602 1 94.88 76 ILE B CA 1
ATOM 2162 C C . ILE B 1 76 ? 11.453 15.781 6.703 1 94.88 76 ILE B C 1
ATOM 2164 O O . ILE B 1 76 ? 10.992 14.656 6.48 1 94.88 76 ILE B O 1
ATOM 2168 N N . GLU B 1 77 ? 11.281 16.422 7.875 1 96.38 77 GLU B N 1
ATOM 2169 C CA . GLU B 1 77 ? 10.695 15.742 9.031 1 96.38 77 GLU B CA 1
ATOM 2170 C C . GLU B 1 77 ? 9.211 16.062 9.164 1 96.38 77 GLU B C 1
ATOM 2172 O O . GLU B 1 77 ? 8.531 15.516 10.031 1 96.38 77 GLU B O 1
ATOM 2177 N N . CYS B 1 78 ? 8.758 16.922 8.32 1 97.31 78 CYS B N 1
ATOM 2178 C CA . CYS B 1 78 ? 7.367 17.359 8.352 1 97.31 78 CYS B CA 1
ATOM 2179 C C . CYS B 1 78 ? 6.961 17.797 9.758 1 97.31 78 CYS B C 1
ATOM 2181 O O . CYS B 1 78 ? 5.895 17.422 10.242 1 97.31 78 CYS B O 1
ATOM 2183 N N . VAL B 1 79 ? 7.816 18.547 10.383 1 97.19 79 VAL B N 1
ATOM 2184 C CA . VAL B 1 79 ? 7.66 18.922 11.781 1 97.19 79 VAL B CA 1
ATOM 2185 C C . VAL B 1 79 ? 6.367 19.719 11.961 1 97.19 79 VAL B C 1
ATOM 2187 O O . VAL B 1 79 ? 5.629 19.5 12.922 1 97.19 79 VAL B O 1
ATOM 2190 N N . GLU B 1 80 ? 6.055 20.625 11.062 1 97.5 80 GLU B N 1
ATOM 2191 C CA . GLU B 1 80 ? 4.883 21.484 11.164 1 97.5 80 GLU B CA 1
ATOM 2192 C C . GLU B 1 80 ? 3.59 20.672 11.109 1 97.5 80 GLU B C 1
ATOM 2194 O O . GLU B 1 80 ? 2.625 20.984 11.805 1 97.5 80 GLU B O 1
ATOM 2199 N N . MET B 1 81 ? 3.58 19.656 10.273 1 97.06 81 MET B N 1
ATOM 2200 C CA . MET B 1 81 ? 2.424 18.766 10.156 1 97.06 81 MET B CA 1
ATOM 2201 C C . MET B 1 81 ? 2.191 18.016 11.461 1 97.06 81 MET B C 1
ATOM 2203 O O . MET B 1 81 ? 1.062 17.938 11.945 1 97.06 81 MET B O 1
ATOM 2207 N N . PHE B 1 82 ? 3.256 17.516 12.039 1 97.75 82 PHE B N 1
ATOM 2208 C CA . PHE B 1 82 ? 3.129 16.703 13.242 1 97.75 82 PHE B CA 1
ATOM 2209 C C . PHE B 1 82 ? 2.781 17.578 14.445 1 97.75 82 PHE B C 1
ATOM 2211 O O . PHE B 1 82 ? 2.066 17.141 15.352 1 97.75 82 PHE B O 1
ATOM 2218 N N . LYS B 1 83 ? 3.25 18.797 14.438 1 97.12 83 LYS B N 1
ATOM 2219 C CA . LYS B 1 83 ? 2.883 19.734 15.5 1 97.12 83 LYS B CA 1
ATOM 2220 C C . LYS B 1 83 ? 1.371 19.922 15.562 1 97.12 83 LYS B C 1
ATOM 2222 O O . LYS B 1 83 ? 0.812 20.156 16.641 1 97.12 83 LYS B O 1
ATOM 2227 N N . LEU B 1 84 ? 0.743 19.781 14.391 1 97.56 84 LEU B N 1
ATOM 2228 C CA . LEU B 1 84 ? -0.709 19.922 14.344 1 97.56 84 LEU B CA 1
ATOM 2229 C C . LEU B 1 84 ? -1.388 18.766 15.07 1 97.56 84 LEU B C 1
ATOM 2231 O O . LEU B 1 84 ? -2.566 18.844 15.422 1 97.56 84 LEU B O 1
ATOM 2235 N N . LEU B 1 85 ? -0.674 17.641 15.258 1 96.94 85 LEU B N 1
ATOM 2236 C CA . LEU B 1 85 ? -1.241 16.453 15.891 1 96.94 85 LEU B CA 1
ATOM 2237 C C . LEU B 1 85 ? -0.942 16.438 17.391 1 96.94 85 LEU B C 1
ATOM 2239 O O . LEU B 1 85 ? -1.448 15.586 18.109 1 96.94 85 LEU B O 1
ATOM 2243 N N . ASP B 1 86 ? -0.126 17.391 17.828 1 95.81 86 ASP B N 1
ATOM 2244 C CA . ASP B 1 86 ? 0.22 17.469 19.25 1 95.81 86 ASP B CA 1
ATOM 2245 C C . ASP B 1 86 ? -0.938 18.031 20.062 1 95.81 86 ASP B C 1
ATOM 2247 O O . ASP B 1 86 ? -1.763 18.797 19.547 1 95.81 86 ASP B O 1
ATOM 2251 N N . GLY B 1 87 ? -1.023 17.672 21.344 1 91.56 87 GLY B N 1
ATOM 2252 C CA . GLY B 1 87 ? -2.012 18.234 22.266 1 91.56 87 GLY B CA 1
ATOM 2253 C C . GLY B 1 87 ? -3.338 17.5 22.219 1 91.56 87 GLY B C 1
ATOM 2254 O O . GLY B 1 87 ? -3.371 16.281 22.141 1 91.56 87 GLY B O 1
ATOM 2255 N N . GLU B 1 88 ? -4.414 18.266 22.359 1 91.62 88 GLU B N 1
ATOM 2256 C CA . GLU B 1 88 ? -5.746 17.688 22.359 1 91.62 88 GLU B CA 1
ATOM 2257 C C . GLU B 1 88 ? -6.148 17.203 20.969 1 91.62 88 GLU B C 1
ATOM 2259 O O . GLU B 1 88 ? -5.773 17.828 19.969 1 91.62 88 GLU B O 1
ATOM 2264 N N . ARG B 1 89 ? -6.875 16.141 20.984 1 92.19 89 ARG B N 1
ATOM 2265 C CA . ARG B 1 89 ? -7.352 15.617 19.703 1 92.19 89 ARG B CA 1
ATOM 2266 C C . ARG B 1 89 ? -8.203 16.656 18.969 1 92.19 89 ARG B C 1
ATOM 2268 O O . ARG B 1 89 ? -9.141 17.203 19.547 1 92.19 89 ARG B O 1
ATOM 2275 N N . ARG B 1 90 ? -7.926 16.875 17.766 1 94.81 90 ARG B N 1
ATOM 2276 C CA . ARG B 1 90 ? -8.641 17.828 16.938 1 94.81 90 ARG B CA 1
ATOM 2277 C C . ARG B 1 90 ? -9.953 17.234 16.422 1 94.81 90 ARG B C 1
ATOM 2279 O O . ARG B 1 90 ? -10.141 16.016 16.453 1 94.81 90 ARG B O 1
ATOM 2286 N N . PRO B 1 91 ? -10.875 18.109 16.078 1 96 91 PRO B N 1
ATOM 2287 C CA . PRO B 1 91 ? -12.086 17.609 15.43 1 96 91 PRO B CA 1
ATOM 2288 C C . PRO B 1 91 ? -11.789 16.719 14.211 1 96 91 PRO B C 1
ATOM 2290 O O . PRO B 1 91 ? -10.781 16.922 13.539 1 96 91 PRO B O 1
ATOM 2293 N N . ASP B 1 92 ? -12.727 15.82 13.922 1 96.75 92 ASP B N 1
ATOM 2294 C CA . ASP B 1 92 ? -12.539 14.859 12.844 1 96.75 92 ASP B CA 1
ATOM 2295 C C . ASP B 1 92 ? -12.25 15.57 11.523 1 96.75 92 ASP B C 1
ATOM 2297 O O . ASP B 1 92 ? -11.469 15.078 10.703 1 96.75 92 ASP B O 1
ATOM 2301 N N . SER B 1 93 ? -12.883 16.688 11.32 1 97 93 SER B N 1
ATOM 2302 C CA . SER B 1 93 ? -12.711 17.422 10.07 1 97 93 SER B CA 1
ATOM 2303 C C . SER B 1 93 ? -11.266 17.875 9.898 1 97 93 SER B C 1
ATOM 2305 O O . SER B 1 93 ? -10.75 17.891 8.781 1 97 93 SER B O 1
ATOM 2307 N N . GLU B 1 94 ? -10.648 18.281 10.953 1 97.62 94 GLU B N 1
ATOM 2308 C CA . GLU B 1 94 ? -9.258 18.703 10.898 1 97.62 94 GLU B CA 1
ATOM 2309 C C . GLU B 1 94 ? -8.312 17.516 10.82 1 97.62 94 GLU B C 1
ATOM 2311 O O . GLU B 1 94 ? -7.336 17.531 10.07 1 97.62 94 GLU B O 1
ATOM 2316 N N . MET B 1 95 ? -8.648 16.453 11.516 1 97.69 95 MET B N 1
ATOM 2317 C CA . MET B 1 95 ? -7.875 15.227 11.461 1 97.69 95 MET B CA 1
ATOM 2318 C C . MET B 1 95 ? -7.832 14.672 10.039 1 97.69 95 MET B C 1
ATOM 2320 O O . MET B 1 95 ? -6.785 14.211 9.578 1 97.69 95 MET B O 1
ATOM 2324 N N . LEU B 1 96 ? -8.969 14.805 9.422 1 98.19 96 LEU B N 1
ATOM 2325 C CA . LEU B 1 96 ? -9.086 14.336 8.039 1 98.19 96 LEU B CA 1
ATOM 2326 C C . LEU B 1 96 ? -8.078 15.047 7.145 1 98.19 96 LEU B C 1
ATOM 2328 O O . LEU B 1 96 ? -7.395 14.406 6.344 1 98.19 96 LEU B O 1
ATOM 2332 N N . LEU B 1 97 ? -7.957 16.312 7.316 1 98.5 97 LEU B N 1
ATOM 2333 C CA . LEU B 1 97 ? -7.055 17.109 6.48 1 98.5 97 LEU B CA 1
ATOM 2334 C C . LEU B 1 97 ? -5.602 16.734 6.75 1 98.5 97 LEU B C 1
ATOM 2336 O O . LEU B 1 97 ? -4.82 16.547 5.812 1 98.5 97 LEU B O 1
ATOM 2340 N N . ILE B 1 98 ? -5.227 16.594 7.945 1 98.69 98 ILE B N 1
ATOM 2341 C CA . ILE B 1 98 ? -3.854 16.281 8.32 1 98.69 98 ILE B CA 1
ATOM 2342 C C . ILE B 1 98 ? -3.48 14.898 7.797 1 98.69 98 ILE B C 1
ATOM 2344 O O . ILE B 1 98 ? -2.453 14.734 7.137 1 98.69 98 ILE B O 1
ATOM 2348 N N . PHE B 1 99 ? -4.344 13.914 8.047 1 98.5 99 PHE B N 1
ATOM 2349 C CA . PHE B 1 99 ? -4.086 12.547 7.621 1 98.5 99 PHE B CA 1
ATOM 2350 C C . PHE B 1 99 ? -4.055 12.445 6.102 1 98.5 99 PHE B C 1
ATOM 2352 O O . PHE B 1 99 ? -3.238 11.711 5.539 1 98.5 99 PHE B O 1
ATOM 2359 N N . GLN B 1 100 ? -4.906 13.188 5.531 1 98.56 100 GLN B N 1
ATOM 2360 C CA . GLN B 1 100 ? -4.93 13.156 4.07 1 98.56 100 GLN B CA 1
ATOM 2361 C C . GLN B 1 100 ? -3.65 13.75 3.49 1 98.56 100 GLN B C 1
ATOM 2363 O O . GLN B 1 100 ? -3.117 13.242 2.5 1 98.56 100 GLN B O 1
ATOM 2368 N N . ALA B 1 101 ? -3.193 14.773 4.027 1 98.75 101 ALA B N 1
ATOM 2369 C CA . ALA B 1 101 ? -1.94 15.375 3.578 1 98.75 101 ALA B CA 1
ATOM 2370 C C . ALA B 1 101 ? -0.776 14.406 3.744 1 98.75 101 ALA B C 1
ATOM 2372 O O . ALA B 1 101 ? 0.025 14.219 2.826 1 98.75 101 ALA B O 1
ATOM 2373 N N . LEU B 1 102 ? -0.734 13.773 4.895 1 98.75 102 LEU B N 1
ATOM 2374 C CA . LEU B 1 102 ? 0.312 12.797 5.156 1 98.75 102 LEU B CA 1
ATOM 2375 C C . LEU B 1 102 ? 0.208 11.617 4.195 1 98.75 102 LEU B C 1
ATOM 2377 O O . LEU B 1 102 ? 1.222 11.141 3.678 1 98.75 102 LEU B O 1
ATOM 2381 N N . GLU B 1 103 ? -0.971 11.195 4.016 1 98.5 103 GLU B N 1
ATOM 2382 C CA . GLU B 1 103 ? -1.189 10.102 3.074 1 98.5 103 GLU B CA 1
ATOM 2383 C C . GLU B 1 103 ? -0.677 10.461 1.684 1 98.5 103 GLU B C 1
ATOM 2385 O O . GLU B 1 103 ? -0.007 9.656 1.034 1 98.5 103 GLU B O 1
ATOM 2390 N N . ASN B 1 104 ? -1.045 11.648 1.225 1 98.19 104 ASN B N 1
ATOM 2391 C CA . ASN B 1 104 ? -0.608 12.094 -0.096 1 98.19 104 ASN B CA 1
ATOM 2392 C C . ASN B 1 104 ? 0.914 12.117 -0.203 1 98.19 104 ASN B C 1
ATOM 2394 O O . ASN B 1 104 ? 1.476 11.719 -1.226 1 98.19 104 ASN B O 1
ATOM 2398 N N . ILE B 1 105 ? 1.572 12.547 0.772 1 98.62 105 ILE B N 1
ATOM 2399 C CA . ILE B 1 105 ? 3.031 12.57 0.784 1 98.62 105 ILE B CA 1
ATOM 2400 C C . ILE B 1 105 ? 3.564 11.141 0.699 1 98.62 105 ILE B C 1
ATOM 2402 O O . ILE B 1 105 ? 4.461 10.852 -0.096 1 98.62 105 ILE B O 1
ATOM 2406 N N . LEU B 1 106 ? 2.955 10.258 1.48 1 98.44 106 LEU B N 1
ATOM 2407 C CA . LEU B 1 106 ? 3.426 8.875 1.555 1 98.44 106 LEU B CA 1
ATOM 2408 C C . LEU B 1 106 ? 3.203 8.156 0.23 1 98.44 106 LEU B C 1
ATOM 2410 O O . LEU B 1 106 ? 4.027 7.332 -0.181 1 98.44 106 LEU B O 1
ATOM 2414 N N . LEU B 1 107 ? 2.109 8.43 -0.396 1 97.25 107 LEU B N 1
ATOM 2415 C CA . LEU B 1 107 ? 1.861 7.836 -1.703 1 97.25 107 LEU B CA 1
ATOM 2416 C C . LEU B 1 107 ? 2.949 8.227 -2.695 1 97.25 107 LEU B C 1
ATOM 2418 O O . LEU B 1 107 ? 3.402 7.398 -3.49 1 97.25 107 LEU B O 1
ATOM 2422 N N . ARG B 1 108 ? 3.453 9.414 -2.629 1 97.56 108 ARG B N 1
ATOM 2423 C CA . ARG B 1 108 ? 4.465 9.914 -3.555 1 97.56 108 ARG B CA 1
ATOM 2424 C C . ARG B 1 108 ? 5.844 9.359 -3.215 1 97.56 108 ARG B C 1
ATOM 2426 O O . ARG B 1 108 ? 6.598 8.961 -4.105 1 97.56 108 ARG B O 1
ATOM 2433 N N . THR B 1 109 ? 6.156 9.305 -1.952 1 97.94 109 THR B N 1
ATOM 2434 C CA . THR B 1 109 ? 7.465 8.789 -1.555 1 97.94 109 THR B CA 1
ATOM 2435 C C . THR B 1 109 ? 7.559 7.293 -1.814 1 97.94 109 THR B C 1
ATOM 2437 O O . THR B 1 109 ? 8.656 6.738 -1.89 1 97.94 109 THR B O 1
ATOM 2440 N N . ALA B 1 110 ? 6.449 6.629 -1.89 1 96.25 110 ALA B N 1
ATOM 2441 C CA . ALA B 1 110 ? 6.414 5.203 -2.197 1 96.25 110 ALA B CA 1
ATOM 2442 C C . ALA B 1 110 ? 6.445 4.965 -3.703 1 96.25 110 ALA B C 1
ATOM 2444 O O . ALA B 1 110 ? 6.555 3.822 -4.156 1 96.25 110 ALA B O 1
ATOM 2445 N N . SER B 1 111 ? 6.359 5.973 -4.492 1 93.62 111 SER B N 1
ATOM 2446 C CA . SER B 1 111 ? 6.25 5.801 -5.938 1 93.62 111 SER B CA 1
ATOM 2447 C C . SER B 1 111 ? 7.273 6.66 -6.672 1 93.62 111 SER B C 1
ATOM 2449 O O . SER B 1 111 ? 8.461 6.328 -6.703 1 93.62 111 SER B O 1
ATOM 2451 N N . ASP B 1 112 ? 6.832 7.82 -7.242 1 93.56 112 ASP B N 1
ATOM 2452 C CA . ASP B 1 112 ? 7.684 8.562 -8.164 1 93.56 112 ASP B CA 1
ATOM 2453 C C . ASP B 1 112 ? 8.703 9.414 -7.414 1 93.56 112 ASP B C 1
ATOM 2455 O O . ASP B 1 112 ? 9.672 9.898 -8.008 1 93.56 112 ASP B O 1
ATOM 2459 N N . LEU B 1 113 ? 8.578 9.609 -6.109 1 96.56 113 LEU B N 1
ATOM 2460 C CA . LEU B 1 113 ? 9.555 10.32 -5.293 1 96.56 113 LEU B CA 1
ATOM 2461 C C . LEU B 1 113 ? 10.305 9.359 -4.375 1 96.56 113 LEU B C 1
ATOM 2463 O O . LEU B 1 113 ? 10.641 9.719 -3.242 1 96.56 113 LEU B O 1
ATOM 2467 N N . SER B 1 114 ? 10.492 8.195 -4.852 1 94.56 114 SER B N 1
ATOM 2468 C CA . SER B 1 114 ? 11.102 7.137 -4.047 1 94.56 114 SER B CA 1
ATOM 2469 C C . SER B 1 114 ? 12.523 7.504 -3.645 1 94.56 114 SER B C 1
ATOM 2471 O O . SER B 1 114 ? 13.07 6.949 -2.688 1 94.56 114 SER B O 1
ATOM 2473 N N . HIS B 1 115 ? 13.195 8.414 -4.352 1 94.62 115 HIS B N 1
ATOM 2474 C CA . HIS B 1 115 ? 14.516 8.891 -3.961 1 94.62 115 HIS B CA 1
ATOM 2475 C C . HIS B 1 115 ? 14.453 9.688 -2.664 1 94.62 115 HIS B C 1
ATOM 2477 O O . HIS B 1 115 ? 15.484 9.961 -2.043 1 94.62 115 HIS B O 1
ATOM 2483 N N . PHE B 1 116 ? 13.25 10.047 -2.137 1 95.5 116 PHE B N 1
ATOM 2484 C CA . PHE B 1 116 ? 13.023 10.672 -0.84 1 95.5 116 PHE B CA 1
ATOM 2485 C C . PHE B 1 116 ? 12.406 9.688 0.142 1 95.5 116 PHE B C 1
ATOM 2487 O O . PHE B 1 116 ? 11.609 10.07 0.997 1 95.5 116 PHE B O 1
ATOM 2494 N N . HIS B 1 117 ? 12.758 8.453 0.014 1 95.44 117 HIS B N 1
ATOM 2495 C CA . HIS B 1 117 ? 12.156 7.402 0.825 1 95.44 117 HIS B CA 1
ATOM 2496 C C . HIS B 1 117 ? 12.406 7.641 2.311 1 95.44 117 HIS B C 1
ATOM 2498 O O . HIS B 1 117 ? 11.609 7.215 3.154 1 95.44 117 HIS B O 1
ATOM 2504 N N . VAL B 1 118 ? 13.469 8.281 2.645 1 96.56 118 VAL B N 1
ATOM 2505 C CA . VAL B 1 118 ? 13.805 8.555 4.039 1 96.56 118 VAL B CA 1
ATOM 2506 C C . VAL B 1 118 ? 12.703 9.383 4.688 1 96.56 118 VAL B C 1
ATOM 2508 O O . VAL B 1 118 ? 12.359 9.18 5.855 1 96.56 118 VAL B O 1
ATOM 2511 N N . VAL B 1 119 ? 12.109 10.367 3.945 1 97.81 119 VAL B N 1
ATOM 2512 C CA . VAL B 1 119 ? 11.023 11.203 4.453 1 97.81 119 VAL B CA 1
ATOM 2513 C C . VAL B 1 119 ? 9.812 10.328 4.789 1 97.81 119 VAL B C 1
ATOM 2515 O O . VAL B 1 119 ? 9.25 10.445 5.879 1 97.81 119 VAL B O 1
ATOM 2518 N N . GLY B 1 120 ? 9.43 9.438 3.863 1 98.44 120 GLY B N 1
ATOM 2519 C CA . GLY B 1 120 ? 8.328 8.523 4.086 1 98.44 120 GLY B CA 1
ATOM 2520 C C . GLY B 1 120 ? 8.523 7.633 5.301 1 98.44 120 GLY B C 1
ATOM 2521 O O . GLY B 1 120 ? 7.625 7.516 6.141 1 98.44 120 GLY B O 1
ATOM 2522 N N . MET B 1 121 ? 9.703 7.094 5.395 1 97.75 121 MET B N 1
ATOM 2523 C CA . MET B 1 121 ? 10.008 6.219 6.52 1 97.75 121 MET B CA 1
ATOM 2524 C C . MET B 1 121 ? 9.945 6.984 7.84 1 97.75 121 MET B C 1
ATOM 2526 O O . MET B 1 121 ? 9.461 6.461 8.844 1 97.75 121 MET B O 1
ATOM 2530 N N . ASN B 1 122 ? 10.414 8.18 7.809 1 97.62 122 ASN B N 1
ATOM 2531 C CA . ASN B 1 122 ? 10.359 9.023 9 1 97.62 122 ASN B CA 1
ATOM 2532 C C . ASN B 1 122 ? 8.922 9.305 9.422 1 97.62 122 ASN B C 1
ATOM 2534 O O . ASN B 1 122 ? 8.602 9.258 10.617 1 97.62 122 ASN B O 1
ATOM 2538 N N . ILE B 1 123 ? 8.086 9.617 8.469 1 98.5 123 ILE B N 1
ATOM 2539 C CA . ILE B 1 123 ? 6.68 9.867 8.758 1 98.5 123 ILE B CA 1
ATOM 2540 C C . ILE B 1 123 ? 6.055 8.633 9.414 1 98.5 123 ILE B C 1
ATOM 2542 O O . ILE B 1 123 ? 5.359 8.75 10.422 1 98.5 123 ILE B O 1
ATOM 2546 N N . VAL B 1 124 ? 6.355 7.477 8.844 1 98.12 124 VAL B N 1
ATOM 2547 C CA . VAL B 1 124 ? 5.816 6.219 9.359 1 98.12 124 VAL B CA 1
ATOM 2548 C C . VAL B 1 124 ? 6.277 6.016 10.805 1 98.12 124 VAL B C 1
ATOM 2550 O O . VAL B 1 124 ? 5.461 5.738 11.688 1 98.12 124 VAL B O 1
ATOM 2553 N N . LYS B 1 125 ? 7.504 6.18 11.031 1 96.44 125 LYS B N 1
ATOM 2554 C CA . LYS B 1 125 ? 8.07 5.973 12.359 1 96.44 125 LYS B CA 1
ATOM 2555 C C . LYS B 1 125 ? 7.469 6.941 13.367 1 96.44 125 LYS B C 1
ATOM 2557 O O . LYS B 1 125 ? 7.125 6.543 14.484 1 96.44 125 LYS B O 1
ATOM 2562 N N . LYS B 1 126 ? 7.316 8.125 12.969 1 97.75 126 LYS B N 1
ATOM 2563 C CA . LYS B 1 126 ? 6.75 9.133 13.867 1 97.75 126 LYS B CA 1
ATOM 2564 C C . LYS B 1 126 ? 5.297 8.805 14.203 1 97.75 126 LYS B C 1
ATOM 2566 O O . LYS B 1 126 ? 4.883 8.93 15.359 1 97.75 126 LYS B O 1
ATOM 2571 N N . LEU B 1 127 ? 4.523 8.422 13.242 1 97.25 127 LEU B N 1
ATOM 2572 C CA . LEU B 1 127 ? 3.129 8.055 13.461 1 97.25 127 LEU B CA 1
ATOM 2573 C C . LEU B 1 127 ? 3.02 6.879 14.422 1 97.25 127 LEU B C 1
ATOM 2575 O O . LEU B 1 127 ? 2.217 6.91 15.359 1 97.25 127 LEU B O 1
ATOM 2579 N N . ILE B 1 128 ? 3.848 5.902 14.234 1 94.5 128 ILE B N 1
ATOM 2580 C CA . ILE B 1 128 ? 3.805 4.676 15.023 1 94.5 128 ILE B CA 1
ATOM 2581 C C . ILE B 1 128 ? 4.262 4.965 16.453 1 94.5 128 ILE B C 1
ATOM 2583 O O . ILE B 1 128 ? 3.648 4.496 17.422 1 94.5 128 ILE B O 1
ATOM 2587 N N . ASN B 1 129 ? 5.25 5.738 16.609 1 93.38 129 ASN B N 1
ATOM 2588 C CA . ASN B 1 129 ? 5.895 5.918 17.906 1 93.38 129 ASN B CA 1
ATOM 2589 C C . ASN B 1 129 ? 5.195 6.992 18.734 1 93.38 129 ASN B C 1
ATOM 2591 O O . ASN B 1 129 ? 5.191 6.926 19.969 1 93.38 129 ASN B O 1
ATOM 2595 N N . SER B 1 130 ? 4.613 7.949 18.047 1 95.25 130 SER B N 1
ATOM 2596 C CA . SER B 1 130 ? 4.172 9.117 18.812 1 95.25 130 SER B CA 1
ATOM 2597 C C . SER B 1 130 ? 2.672 9.336 18.656 1 95.25 130 SER B C 1
ATOM 2599 O O . SER B 1 130 ? 2.049 10 19.484 1 95.25 130 SER B O 1
ATOM 2601 N N . TYR B 1 131 ? 2.111 8.805 17.625 1 94.69 131 TYR B N 1
ATOM 2602 C CA . TYR B 1 131 ? 0.736 9.211 17.359 1 94.69 131 TYR B CA 1
ATOM 2603 C C . TYR B 1 131 ? -0.154 8.008 17.109 1 94.69 131 TYR B C 1
ATOM 2605 O O . TYR B 1 131 ? -1.179 8.109 16.438 1 94.69 131 TYR B O 1
ATOM 2613 N N . MET B 1 132 ? 0.192 6.859 17.562 1 89.81 132 MET B N 1
ATOM 2614 C CA . MET B 1 132 ? -0.549 5.621 17.344 1 89.81 132 MET B CA 1
ATOM 2615 C C . MET B 1 132 ? -1.947 5.711 17.938 1 89.81 132 MET B C 1
ATOM 2617 O O . MET B 1 132 ? -2.904 5.164 17.391 1 89.81 132 MET B O 1
ATOM 2621 N N . LYS B 1 133 ? -2.08 6.363 19.062 1 90.44 133 LYS B N 1
ATOM 2622 C CA . LYS B 1 133 ? -3.387 6.539 19.703 1 90.44 133 LYS B CA 1
ATOM 2623 C C . LYS B 1 133 ? -4.348 7.273 18.766 1 90.44 133 LYS B C 1
ATOM 2625 O O . LYS B 1 133 ? -5.535 6.945 18.719 1 90.44 133 LYS B O 1
ATOM 2630 N N . LEU B 1 134 ? -3.814 8.242 18.094 1 94.12 134 LEU B N 1
ATOM 2631 C CA . LEU B 1 134 ? -4.633 8.992 17.156 1 94.12 134 LEU B CA 1
ATOM 2632 C C . LEU B 1 134 ? -5.027 8.133 15.969 1 94.12 134 LEU B C 1
ATOM 2634 O O . LEU B 1 134 ? -6.137 8.25 15.445 1 94.12 134 LEU B O 1
ATOM 2638 N N . ILE B 1 135 ? -4.145 7.25 15.484 1 93.5 135 ILE B N 1
ATOM 2639 C CA . ILE B 1 135 ? -4.426 6.309 14.406 1 93.5 135 ILE B CA 1
ATOM 2640 C C . ILE B 1 135 ? -5.566 5.383 14.82 1 93.5 135 ILE B C 1
ATOM 2642 O O . ILE B 1 135 ? -6.527 5.199 14.07 1 93.5 135 ILE B O 1
ATOM 2646 N N . TYR B 1 136 ? -5.5 4.93 16.016 1 88.75 136 TYR B N 1
ATOM 2647 C CA . TYR B 1 136 ? -6.559 4.059 16.516 1 88.75 136 TYR B CA 1
ATOM 2648 C C . TYR B 1 136 ? -7.883 4.805 16.609 1 88.75 136 TYR B C 1
ATOM 2650 O O . TYR B 1 136 ? -8.922 4.281 16.203 1 88.75 136 TYR B O 1
ATOM 2658 N N . ALA B 1 137 ? -7.828 5.969 17.141 1 90.88 137 ALA B N 1
ATOM 2659 C CA . ALA B 1 137 ? -9.039 6.773 17.281 1 90.88 137 ALA B CA 1
ATOM 2660 C C . ALA B 1 137 ? -9.695 7.023 15.93 1 90.88 137 ALA B C 1
ATOM 2662 O O . ALA B 1 137 ? -10.922 6.961 15.805 1 90.88 137 ALA B O 1
ATOM 2663 N N . ALA B 1 138 ? -8.875 7.328 15 1 93.06 138 ALA B N 1
ATOM 2664 C CA . ALA B 1 138 ? -9.383 7.562 13.656 1 93.06 138 ALA B CA 1
ATOM 2665 C C . ALA B 1 138 ? -9.945 6.281 13.047 1 93.06 138 ALA B C 1
ATOM 2667 O O . ALA B 1 138 ? -11.008 6.301 12.422 1 93.06 138 ALA B O 1
ATOM 2668 N N . LEU B 1 139 ? -9.242 5.227 13.203 1 90 139 LEU B N 1
ATOM 2669 C CA . LEU B 1 139 ? -9.633 3.934 12.648 1 90 139 LEU B CA 1
ATOM 2670 C C . LEU B 1 139 ? -10.984 3.488 13.195 1 90 139 LEU B C 1
ATOM 2672 O O . LEU B 1 139 ? -11.797 2.922 12.461 1 90 139 LEU B O 1
ATOM 2676 N N . TYR B 1 140 ? -11.203 3.807 14.383 1 85.81 140 TYR B N 1
ATOM 2677 C CA . TYR B 1 140 ? -12.422 3.35 15.055 1 85.81 140 TYR B CA 1
ATOM 2678 C C . TYR B 1 140 ? -13.43 4.484 15.195 1 85.81 140 TYR B C 1
ATOM 2680 O O . TYR B 1 140 ? -14.359 4.398 15.992 1 85.81 140 TYR B O 1
ATOM 2688 N N . SER B 1 141 ? -13.172 5.484 14.539 1 89.06 141 SER B N 1
ATOM 2689 C CA . SER B 1 141 ? -14.094 6.617 14.547 1 89.06 141 SER B CA 1
ATOM 2690 C C . SER B 1 141 ? -15.453 6.227 13.984 1 89.06 141 SER B C 1
ATOM 2692 O O . SER B 1 141 ? -15.539 5.441 13.039 1 89.06 141 SER B O 1
ATOM 2694 N N . GLU B 1 142 ? -16.516 6.863 14.508 1 89.06 142 GLU B N 1
ATOM 2695 C CA . GLU B 1 142 ? -17.859 6.691 13.969 1 89.06 142 GLU B CA 1
ATOM 2696 C C . GLU B 1 142 ? -18 7.402 12.625 1 89.06 142 GLU B C 1
ATOM 2698 O O . GLU B 1 142 ? -18.938 7.121 11.875 1 89.06 142 GLU B O 1
ATOM 2703 N N . THR B 1 143 ? -17.109 8.328 12.43 1 92.19 143 THR B N 1
ATOM 2704 C CA . THR B 1 143 ? -17.094 9.016 11.148 1 92.19 143 THR B CA 1
ATOM 2705 C C . THR B 1 143 ? -16.484 8.133 10.062 1 92.19 143 THR B C 1
ATOM 2707 O O . THR B 1 143 ? -15.273 7.906 10.039 1 92.19 143 THR B O 1
ATOM 2710 N N . HIS B 1 144 ? -17.297 7.801 9.117 1 91.69 144 HIS B N 1
ATOM 2711 C CA . HIS B 1 144 ? -16.922 6.836 8.094 1 91.69 144 HIS B CA 1
ATOM 2712 C C . HIS B 1 144 ? -15.758 7.352 7.25 1 91.69 144 HIS B C 1
ATOM 2714 O O . HIS B 1 144 ? -14.828 6.602 6.945 1 91.69 144 HIS B O 1
ATOM 2720 N N . ARG B 1 145 ? -15.883 8.562 6.914 1 95.12 145 ARG B N 1
ATOM 2721 C CA . ARG B 1 145 ? -14.844 9.164 6.078 1 95.12 145 ARG B CA 1
ATOM 2722 C C . ARG B 1 145 ? -13.492 9.117 6.77 1 95.12 145 ARG B C 1
ATOM 2724 O O . ARG B 1 145 ? -12.469 8.836 6.133 1 95.12 145 ARG B O 1
ATOM 2731 N N . LEU B 1 146 ? -13.445 9.391 8.031 1 95.56 146 LEU B N 1
ATOM 2732 C CA . LEU B 1 146 ? -12.195 9.398 8.781 1 95.56 146 LEU B CA 1
ATOM 2733 C C . LEU B 1 146 ? -11.633 7.988 8.922 1 95.56 146 LEU B C 1
ATOM 2735 O O . LEU B 1 146 ? -10.43 7.773 8.742 1 95.56 146 LEU B O 1
ATOM 2739 N N . SER B 1 147 ? -12.523 7.055 9.25 1 94.25 147 SER B N 1
ATOM 2740 C CA . SER B 1 147 ? -12.07 5.672 9.367 1 94.25 147 SER B CA 1
ATOM 2741 C C . SER B 1 147 ? -11.523 5.152 8.047 1 94.25 147 SER B C 1
ATOM 2743 O O . SER B 1 147 ? -10.477 4.508 8.008 1 94.25 147 SER B O 1
ATOM 2745 N N . ARG B 1 148 ? -12.148 5.465 6.965 1 94.12 148 ARG B N 1
ATOM 2746 C CA . ARG B 1 148 ? -11.711 5.047 5.637 1 94.12 148 ARG B CA 1
ATOM 2747 C C . ARG B 1 148 ? -10.367 5.676 5.277 1 94.12 148 ARG B C 1
ATOM 2749 O O . ARG B 1 148 ? -9.484 5.004 4.746 1 94.12 148 ARG B O 1
ATOM 2756 N N . LEU B 1 149 ? -10.266 6.918 5.559 1 97.06 149 LEU B N 1
ATOM 2757 C CA . LEU B 1 149 ? -9.008 7.602 5.301 1 97.06 149 LEU B CA 1
ATOM 2758 C C . LEU B 1 149 ? -7.871 6.973 6.105 1 97.06 149 LEU B C 1
ATOM 2760 O O . LEU B 1 149 ? -6.754 6.832 5.605 1 97.06 149 LEU B O 1
ATOM 2764 N N . CYS B 1 150 ? -8.203 6.656 7.273 1 95.56 150 CYS B N 1
ATOM 2765 C CA . CYS B 1 150 ? -7.184 6.047 8.117 1 95.56 150 CYS B CA 1
ATOM 2766 C C . CYS B 1 150 ? -6.695 4.73 7.527 1 95.56 150 CYS B C 1
ATOM 2768 O O . CYS B 1 150 ? -5.504 4.426 7.574 1 95.56 150 CYS B O 1
ATOM 2770 N N . LEU B 1 151 ? -7.578 3.961 6.957 1 94.62 151 LEU B N 1
ATOM 2771 C CA . LEU B 1 151 ? -7.215 2.695 6.328 1 94.62 151 LEU B CA 1
ATOM 2772 C C . LEU B 1 151 ? -6.281 2.922 5.145 1 94.62 151 LEU B C 1
ATOM 2774 O O . LEU B 1 151 ? -5.293 2.203 4.98 1 94.62 151 LEU B O 1
ATOM 2778 N N . THR B 1 152 ? -6.57 3.904 4.355 1 96.75 152 THR B N 1
ATOM 2779 C CA . THR B 1 152 ? -5.715 4.188 3.209 1 96.75 152 THR B CA 1
ATOM 2780 C C . THR B 1 152 ? -4.387 4.789 3.66 1 96.75 152 THR B C 1
ATOM 2782 O O . THR B 1 152 ? -3.352 4.57 3.027 1 96.75 152 THR B O 1
ATOM 2785 N N . LEU B 1 153 ? -4.398 5.555 4.734 1 97.81 153 LEU B N 1
ATOM 2786 C CA . LEU B 1 153 ? -3.148 6.035 5.312 1 97.81 153 LEU B CA 1
ATOM 2787 C C . LEU B 1 153 ? -2.273 4.871 5.762 1 97.81 153 LEU B C 1
ATOM 2789 O O . LEU B 1 153 ? -1.085 4.82 5.438 1 97.81 153 LEU B O 1
ATOM 2793 N N . LEU B 1 154 ? -2.906 3.943 6.449 1 95.81 154 LEU B N 1
ATOM 2794 C CA . LEU B 1 154 ? -2.186 2.75 6.883 1 95.81 154 LEU B CA 1
ATOM 2795 C C . LEU B 1 154 ? -1.605 2.004 5.688 1 95.81 154 LEU B C 1
ATOM 2797 O O . LEU B 1 154 ? -0.46 1.548 5.73 1 95.81 154 LEU B O 1
ATOM 2801 N N . SER B 1 155 ? -2.422 1.932 4.672 1 96.88 155 SER B N 1
ATOM 2802 C CA . SER B 1 155 ? -1.958 1.295 3.443 1 96.88 155 SER B CA 1
ATOM 2803 C C . SER B 1 155 ? -0.75 2.023 2.865 1 96.88 155 SER B C 1
ATOM 2805 O O . SER B 1 155 ? 0.213 1.39 2.428 1 96.88 155 SER B O 1
ATOM 2807 N N . ALA B 1 156 ? -0.795 3.316 2.848 1 98 156 ALA B N 1
ATOM 2808 C CA . ALA B 1 156 ? 0.321 4.117 2.352 1 98 156 ALA B CA 1
ATOM 2809 C C . ALA B 1 156 ? 1.561 3.928 3.221 1 98 156 ALA B C 1
ATOM 2811 O O . ALA B 1 156 ? 2.686 3.908 2.715 1 98 156 ALA B O 1
ATOM 2812 N N . MET B 1 157 ? 1.376 3.785 4.465 1 97.62 157 MET B N 1
ATOM 2813 C CA . MET B 1 157 ? 2.482 3.568 5.395 1 97.62 157 MET B CA 1
ATOM 2814 C C . MET B 1 157 ? 3.213 2.268 5.074 1 97.62 157 MET B C 1
ATOM 2816 O O . MET B 1 157 ? 4.441 2.254 4.953 1 97.62 157 MET B O 1
ATOM 2820 N N . VAL B 1 158 ? 2.482 1.209 4.902 1 96.44 158 VAL B N 1
ATOM 2821 C CA . VAL B 1 158 ? 3.115 -0.089 4.691 1 96.44 158 VAL B CA 1
ATOM 2822 C C . VAL B 1 158 ? 3.723 -0.144 3.291 1 96.44 158 VAL B C 1
ATOM 2824 O O . VAL B 1 158 ? 4.609 -0.961 3.023 1 96.44 158 VAL B O 1
ATOM 2827 N N . SER B 1 159 ? 3.305 0.739 2.41 1 96.94 159 SER B N 1
ATOM 2828 C CA . SER B 1 159 ? 3.797 0.749 1.036 1 96.94 159 SER B CA 1
ATOM 2829 C C . SER B 1 159 ? 5.16 1.42 0.942 1 96.94 159 SER B C 1
ATOM 2831 O O . SER B 1 159 ? 5.762 1.474 -0.135 1 96.94 159 SER B O 1
ATOM 2833 N N . GLN B 1 160 ? 5.68 1.912 2.098 1 97.62 160 GLN B N 1
ATOM 2834 C CA . GLN B 1 160 ? 6.992 2.555 2.092 1 97.62 160 GLN B CA 1
ATOM 2835 C C . GLN B 1 160 ? 8.109 1.524 1.957 1 97.62 160 GLN B C 1
ATOM 2837 O O . GLN B 1 160 ? 9.258 1.878 1.673 1 97.62 160 GLN B O 1
ATOM 2842 N N . GLY B 1 161 ? 7.805 0.256 2.191 1 95.56 161 GLY B N 1
ATOM 2843 C CA . GLY B 1 161 ? 8.766 -0.826 2.064 1 95.56 161 GLY B CA 1
ATOM 2844 C C . GLY B 1 161 ? 8.602 -1.899 3.123 1 95.56 161 GLY B C 1
ATOM 2845 O O . GLY B 1 161 ? 7.754 -1.779 4.008 1 95.56 161 GLY B O 1
ATOM 2846 N N . PRO B 1 162 ? 9.391 -2.99 2.957 1 93.69 162 PRO B N 1
ATOM 2847 C CA . PRO B 1 162 ? 9.258 -4.105 3.896 1 93.69 162 PRO B CA 1
ATOM 2848 C C . PRO B 1 162 ? 9.562 -3.703 5.336 1 93.69 162 PRO B C 1
ATOM 2850 O O . PRO B 1 162 ? 8.914 -4.191 6.27 1 93.69 162 PRO B O 1
ATOM 2853 N N . ASP B 1 163 ? 10.531 -2.803 5.539 1 93.25 163 ASP B N 1
ATOM 2854 C CA . ASP B 1 163 ? 10.867 -2.348 6.887 1 93.25 163 ASP B CA 1
ATOM 2855 C C . ASP B 1 163 ? 9.703 -1.578 7.512 1 93.25 163 ASP B C 1
ATOM 2857 O O . ASP B 1 163 ? 9.359 -1.797 8.672 1 93.25 163 ASP B O 1
ATOM 2861 N N . ALA B 1 164 ? 9.125 -0.688 6.703 1 95.69 164 ALA B N 1
ATOM 2862 C CA . ALA B 1 164 ? 7.965 0.065 7.18 1 95.69 164 ALA B CA 1
ATOM 2863 C C . ALA B 1 164 ? 6.789 -0.863 7.469 1 95.69 164 ALA B C 1
ATOM 2865 O O . ALA B 1 164 ? 6.109 -0.713 8.484 1 95.69 164 ALA B O 1
ATOM 2866 N N . ALA B 1 165 ? 6.598 -1.777 6.539 1 93.75 165 ALA B N 1
ATOM 2867 C CA . ALA B 1 165 ? 5.523 -2.752 6.719 1 93.75 165 ALA B CA 1
ATOM 2868 C C . ALA B 1 165 ? 5.707 -3.533 8.016 1 93.75 165 ALA B C 1
ATOM 2870 O O . ALA B 1 165 ? 4.766 -3.668 8.805 1 93.75 165 ALA B O 1
ATOM 2871 N N . ARG B 1 166 ? 6.871 -4.055 8.234 1 90.44 166 ARG B N 1
ATOM 2872 C CA . ARG B 1 166 ? 7.176 -4.77 9.469 1 90.44 166 ARG B CA 1
ATOM 2873 C C . ARG B 1 166 ? 6.863 -3.914 10.695 1 90.44 166 ARG B C 1
ATOM 2875 O O . ARG B 1 166 ? 6.223 -4.379 11.641 1 90.44 166 ARG B O 1
ATOM 2882 N N . ASP B 1 167 ? 7.328 -2.682 10.688 1 91 167 ASP B N 1
ATOM 2883 C CA . ASP B 1 167 ? 7.102 -1.769 11.805 1 91 167 ASP B CA 1
ATOM 2884 C C . ASP B 1 167 ? 5.609 -1.556 12.047 1 91 167 ASP B C 1
ATOM 2886 O O . ASP B 1 167 ? 5.152 -1.574 13.188 1 91 167 ASP B O 1
ATOM 2890 N N . VAL B 1 168 ? 4.852 -1.332 10.984 1 92.5 168 VAL B N 1
ATOM 2891 C CA . VAL B 1 168 ? 3.42 -1.081 11.102 1 92.5 168 VAL B CA 1
ATOM 2892 C C . VAL B 1 168 ? 2.717 -2.334 11.617 1 92.5 168 VAL B C 1
ATOM 2894 O O . VAL B 1 168 ? 1.942 -2.271 12.578 1 92.5 168 VAL B O 1
ATOM 2897 N N . TYR B 1 169 ? 3.045 -3.484 11.016 1 86.38 169 TYR B N 1
ATOM 2898 C CA . TYR B 1 169 ? 2.359 -4.723 11.359 1 86.38 169 TYR B CA 1
ATOM 2899 C C . TYR B 1 169 ? 2.752 -5.199 12.758 1 86.38 169 TYR B C 1
ATOM 2901 O O . TYR B 1 169 ? 1.956 -5.836 13.445 1 86.38 169 TYR B O 1
ATOM 2909 N N . SER B 1 170 ? 3.893 -4.859 13.242 1 82.56 170 SER B N 1
ATOM 2910 C CA . SER B 1 170 ? 4.352 -5.27 14.562 1 82.56 170 SER B CA 1
ATOM 2911 C C . SER B 1 170 ? 3.707 -4.426 15.656 1 82.56 170 SER B C 1
ATOM 2913 O O . SER B 1 170 ? 3.549 -4.887 16.797 1 82.56 170 SER B O 1
ATOM 2915 N N . HIS B 1 171 ? 3.469 -3.297 15.367 1 78.19 171 HIS B N 1
ATOM 2916 C CA . HIS B 1 171 ? 2.994 -2.379 16.391 1 78.19 171 HIS B CA 1
ATOM 2917 C C . HIS B 1 171 ? 1.474 -2.256 16.359 1 78.19 171 HIS B C 1
ATOM 2919 O O . HIS B 1 171 ? 0.865 -1.786 17.328 1 78.19 171 HIS B O 1
ATOM 2925 N N . PHE B 1 172 ? 0.977 -2.57 15.305 1 74.06 172 PHE B N 1
ATOM 2926 C CA . PHE B 1 172 ? -0.47 -2.428 15.188 1 74.06 172 PHE B CA 1
ATOM 2927 C C . PHE B 1 172 ? -1.184 -3.572 15.906 1 74.06 172 PHE B C 1
ATOM 2929 O O . PHE B 1 172 ? -0.857 -4.742 15.688 1 74.06 172 PHE B O 1
ATOM 2936 N N . ASP B 1 173 ? -1.841 -3.23 17 1 64.25 173 ASP B N 1
ATOM 2937 C CA . ASP B 1 173 ? -2.703 -4.188 17.688 1 64.25 173 ASP B CA 1
ATOM 2938 C C . ASP B 1 173 ? -4.074 -4.27 17.031 1 64.25 173 ASP B C 1
ATOM 2940 O O . ASP B 1 173 ? -4.902 -3.365 17.188 1 64.25 173 ASP B O 1
ATOM 2944 N N . PHE B 1 174 ? -4.176 -5.219 16.156 1 55.41 174 PHE B N 1
ATOM 2945 C CA . PHE B 1 174 ? -5.438 -5.332 15.438 1 55.41 174 PHE B CA 1
ATOM 2946 C C . PHE B 1 174 ? -6.438 -6.164 16.234 1 55.41 174 PHE B C 1
ATOM 2948 O O . PHE B 1 174 ? -7.586 -6.336 15.812 1 55.41 174 PHE B O 1
ATOM 2955 N N . ASN B 1 175 ? -5.902 -6.922 17.188 1 53.56 175 ASN B N 1
ATOM 2956 C CA . ASN B 1 175 ? -6.824 -7.688 18.016 1 53.56 175 ASN B CA 1
ATOM 2957 C C . ASN B 1 175 ? -7.953 -6.812 18.547 1 53.56 175 ASN B C 1
ATOM 2959 O O . ASN B 1 175 ? -8.773 -7.27 19.359 1 53.56 175 ASN B O 1
ATOM 2963 N N . ASN B 1 176 ? -7.93 -5.633 18.062 1 53.59 176 ASN B N 1
ATOM 2964 C CA . ASN B 1 176 ? -9.055 -4.832 18.531 1 53.59 176 ASN B CA 1
ATOM 2965 C C . ASN B 1 176 ? -10.359 -5.238 17.844 1 53.59 176 ASN B C 1
ATOM 2967 O O . ASN B 1 176 ? -10.445 -5.246 16.625 1 53.59 176 ASN B O 1
ATOM 2971 N N . LYS B 1 177 ? -11.172 -6.109 18.344 1 53.34 177 LYS B N 1
ATOM 2972 C CA . LYS B 1 177 ? -12.453 -6.723 18.031 1 53.34 177 LYS B CA 1
ATOM 2973 C C . LYS B 1 177 ? -13.305 -5.801 17.156 1 53.34 177 LYS B C 1
ATOM 2975 O O . LYS B 1 177 ? -14.305 -6.227 16.578 1 53.34 177 LYS B O 1
ATOM 2980 N N . PHE B 1 178 ? -12.969 -4.586 17.047 1 52 178 PHE B N 1
ATOM 2981 C CA . PHE B 1 178 ? -13.938 -3.676 16.438 1 52 178 PHE B CA 1
ATOM 2982 C C . PHE B 1 178 ? -13.625 -3.471 14.953 1 52 178 PHE B C 1
ATOM 2984 O O . PHE B 1 178 ? -14.406 -2.852 14.227 1 52 178 PHE B O 1
ATOM 2991 N N . LEU B 1 179 ? -12.555 -3.982 14.422 1 57.44 179 LEU B N 1
ATOM 2992 C CA . LEU B 1 179 ? -12.18 -3.635 13.055 1 57.44 179 LEU B CA 1
ATOM 2993 C C . LEU B 1 179 ? -13.211 -4.16 12.062 1 57.44 179 LEU B C 1
ATOM 2995 O O . LEU B 1 179 ? -13.594 -3.451 11.125 1 57.44 179 LEU B O 1
ATOM 2999 N N . PRO B 1 180 ? -13.688 -5.379 12.172 1 53.28 180 PRO B N 1
ATOM 3000 C CA . PRO B 1 180 ? -14.648 -5.863 11.172 1 53.28 180 PRO B CA 1
ATOM 3001 C C . PRO B 1 180 ? -15.906 -5.004 11.102 1 53.28 180 PRO B C 1
ATOM 3003 O O . PRO B 1 180 ? -16.562 -4.941 10.062 1 53.28 180 PRO B O 1
ATOM 3006 N N . ASN B 1 181 ? -16.312 -4.402 12.062 1 52.62 181 ASN B N 1
ATOM 3007 C CA . ASN B 1 181 ? -17.547 -3.629 12.094 1 52.62 181 ASN B CA 1
ATOM 3008 C C . ASN B 1 181 ? -17.344 -2.207 11.578 1 52.62 181 ASN B C 1
ATOM 3010 O O . ASN B 1 181 ? -18.297 -1.448 11.422 1 52.62 181 ASN B O 1
ATOM 3014 N N . LEU B 1 182 ? -16.188 -1.92 11.336 1 46.41 182 LEU B N 1
ATOM 3015 C CA . LEU B 1 182 ? -15.906 -0.529 11 1 46.41 182 LEU B CA 1
ATOM 3016 C C . LEU B 1 182 ? -16.453 -0.186 9.617 1 46.41 182 LEU B C 1
ATOM 3018 O O . LEU B 1 182 ? -17.047 0.881 9.43 1 46.41 182 LEU B O 1
ATOM 3022 N N . VAL B 1 183 ? -16.031 -0.716 8.422 1 47.62 183 VAL B N 1
ATOM 3023 C CA . VAL B 1 183 ? -16.391 -0.174 7.121 1 47.62 183 VAL B CA 1
ATOM 3024 C C . VAL B 1 183 ? -17.812 -0.597 6.758 1 47.62 183 VAL B C 1
ATOM 3026 O O . VAL B 1 183 ? -18.391 -0.094 5.789 1 47.62 183 VAL B O 1
ATOM 3029 N N . LYS B 1 184 ? -18.328 -1.588 7.312 1 42.78 184 LYS B N 1
ATOM 3030 C CA . LYS B 1 184 ? -19.672 -1.95 6.863 1 42.78 184 LYS B CA 1
ATOM 3031 C C . LYS B 1 184 ? -20.672 -0.816 7.117 1 42.78 184 LYS B C 1
ATOM 3033 O O . LYS B 1 184 ? -21.859 -0.944 6.816 1 42.78 184 LYS B O 1
ATOM 3038 N N . LYS B 1 185 ? -20.438 0.129 7.812 1 41.25 185 LYS B N 1
ATOM 3039 C CA . LYS B 1 185 ? -21.453 1.175 7.922 1 41.25 185 LYS B CA 1
ATOM 3040 C C . LYS B 1 185 ? -21.609 1.93 6.605 1 41.25 185 LYS B C 1
ATOM 3042 O O . LYS B 1 185 ? -20.672 2.592 6.148 1 41.25 185 LYS B O 1
ATOM 3047 N N . ARG B 1 186 ? -22.25 1.329 5.551 1 36.84 186 ARG B N 1
ATOM 3048 C CA . ARG B 1 186 ? -22.719 1.905 4.293 1 36.84 186 ARG B CA 1
ATOM 3049 C C . ARG B 1 186 ? -23.219 3.33 4.496 1 36.84 186 ARG B C 1
ATOM 3051 O O . ARG B 1 186 ? -23.719 3.67 5.574 1 36.84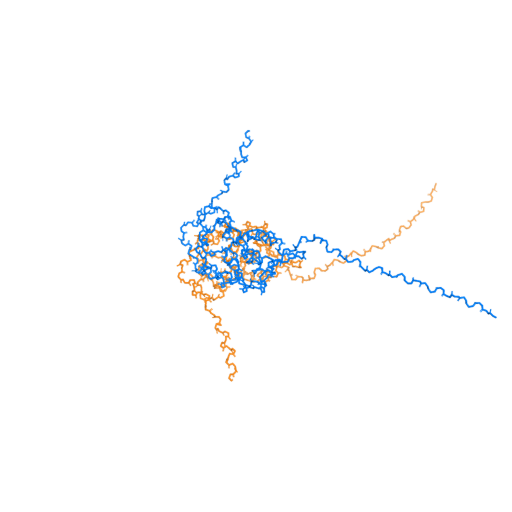 186 ARG B O 1
ATOM 3058 N N . ASP B 1 187 ? -22.844 4.238 3.533 1 39.25 187 ASP B N 1
ATOM 3059 C CA . ASP B 1 187 ? -23.516 5.484 3.154 1 39.25 187 ASP B CA 1
ATOM 3060 C C . ASP B 1 187 ? -25.031 5.316 3.146 1 39.25 187 ASP B C 1
ATOM 3062 O O . ASP B 1 187 ? -25.609 4.871 2.15 1 39.25 187 ASP B O 1
ATOM 3066 N N . TYR B 1 188 ? -25.625 4.582 3.887 1 34.88 188 TYR B N 1
ATOM 3067 C CA . TYR B 1 188 ? -27.078 4.488 3.904 1 34.88 188 TYR B CA 1
ATOM 3068 C C . TYR B 1 188 ? -27.703 5.863 3.746 1 34.88 188 TYR B C 1
ATOM 3070 O O . TYR B 1 188 ? -28.875 5.977 3.361 1 34.88 188 TYR B O 1
ATOM 3078 N N . LYS B 1 189 ? -27.109 6.973 4.031 1 35.84 189 LYS B N 1
ATOM 3079 C CA . LYS B 1 189 ? -27.906 8.188 3.863 1 35.84 189 LYS B CA 1
ATOM 3080 C C . LYS B 1 189 ? -28.156 8.477 2.387 1 35.84 189 LYS B C 1
ATOM 3082 O O . LYS B 1 189 ? -29.031 9.273 2.051 1 35.84 189 LYS B O 1
ATOM 3087 N N . VAL B 1 190 ? -27.484 7.992 1.413 1 33.38 190 VAL B N 1
ATOM 3088 C CA . VAL B 1 190 ? -27.766 8.469 0.062 1 33.38 190 VAL B CA 1
ATOM 3089 C C . VAL B 1 190 ? -28.922 7.656 -0.538 1 33.38 190 VAL B C 1
ATOM 3091 O O . VAL B 1 190 ? -29.703 8.18 -1.334 1 33.38 190 VAL B O 1
ATOM 3094 N N . ARG B 1 191 ? -29.172 6.43 -0.163 1 34.72 191 ARG B N 1
ATOM 3095 C CA . ARG B 1 191 ? -30.281 5.789 -0.866 1 34.72 191 ARG B CA 1
ATOM 3096 C C . ARG B 1 191 ? -31.625 6.312 -0.365 1 34.72 191 ARG B C 1
ATOM 3098 O O . ARG B 1 191 ? -32.656 6.055 -0.972 1 34.72 191 ARG B O 1
ATOM 3105 N N . LYS B 1 192 ? -31.656 6.82 0.877 1 36.84 192 LYS B N 1
ATOM 3106 C CA . LYS B 1 192 ? -33 7.211 1.259 1 36.84 192 LYS B CA 1
ATOM 3107 C C . LYS B 1 192 ? -33.438 8.469 0.509 1 36.84 192 LYS B C 1
ATOM 3109 O O . LYS B 1 192 ? -34.625 8.867 0.586 1 36.84 192 LYS B O 1
ATOM 3114 N N . GLN B 1 193 ? -32.469 9.305 0.03 1 36.28 193 GLN B N 1
ATOM 3115 C CA . GLN B 1 193 ? -33.031 10.477 -0.653 1 36.28 193 GLN B CA 1
ATOM 3116 C C . GLN B 1 193 ? -33.562 10.109 -2.029 1 36.28 193 GLN B C 1
ATOM 3118 O O . GLN B 1 193 ? -34.469 10.758 -2.531 1 36.28 193 GLN B O 1
ATOM 3123 N N . ASN B 1 194 ? -32.875 9.078 -2.699 1 36.84 194 ASN B N 1
ATOM 3124 C CA . ASN B 1 194 ? -33.438 8.945 -4.043 1 36.84 194 ASN B CA 1
ATOM 3125 C C . ASN B 1 194 ? -34.75 8.164 -4.035 1 36.84 194 ASN B C 1
ATOM 3127 O O . ASN B 1 194 ? -35.438 8.109 -5.047 1 36.84 194 ASN B O 1
ATOM 3131 N N . VAL B 1 195 ? -34.875 7.297 -3.008 1 39.81 195 VAL B N 1
ATOM 3132 C CA . VAL B 1 195 ? -36.125 6.531 -3.164 1 39.81 195 VAL B CA 1
ATOM 3133 C C . VAL B 1 195 ? -37.312 7.398 -2.803 1 39.81 195 VAL B C 1
ATOM 3135 O O . VAL B 1 195 ? -38.469 7.059 -3.123 1 39.81 195 VAL B O 1
ATOM 3138 N N . SER B 1 196 ? -37.062 8.453 -1.996 1 42.03 196 SER B N 1
ATOM 3139 C CA . SER B 1 196 ? -38.312 9.086 -1.598 1 42.03 196 SER B CA 1
ATOM 3140 C C . SER B 1 196 ? -38.969 9.789 -2.775 1 42.03 196 SER B C 1
ATOM 3142 O O . SER B 1 196 ? -40.094 10.258 -2.67 1 42.03 196 SER B O 1
ATOM 3144 N N . HIS B 1 197 ? -38.125 10.148 -3.807 1 36.28 197 HIS B N 1
ATOM 3145 C CA . HIS B 1 197 ? -38.938 11 -4.68 1 36.28 197 HIS B CA 1
ATOM 3146 C C . HIS B 1 197 ? -39.875 10.172 -5.535 1 36.28 197 HIS B C 1
ATOM 3148 O O . HIS B 1 197 ? -40.719 10.727 -6.254 1 36.28 197 HIS B O 1
ATOM 3154 N N . GLU B 1 198 ? -39.531 8.852 -5.77 1 33.84 198 GLU B N 1
ATOM 3155 C CA . GLU B 1 198 ? -40.469 8.352 -6.785 1 33.84 198 GLU B CA 1
ATOM 3156 C C . GLU B 1 198 ? -41.781 7.887 -6.16 1 33.84 198 GLU B C 1
ATOM 3158 O O . GLU B 1 198 ? -42.656 7.355 -6.852 1 33.84 198 GLU B O 1
ATOM 3163 N N . ASP B 1 199 ? -42.094 8.211 -4.941 1 27.25 199 ASP B N 1
ATOM 3164 C CA . ASP B 1 199 ? -43.531 8.062 -4.836 1 27.25 199 ASP B CA 1
ATOM 3165 C C . ASP B 1 199 ? -44.25 9.273 -5.426 1 27.25 199 ASP B C 1
ATOM 3167 O O . ASP B 1 199 ? -43.812 10.406 -5.266 1 27.25 199 ASP B O 1
#

Solvent-accessible surface area (backbone atoms only — not comparable to full-atom values): 22866 Å² total; per-residue (Å²): 135,79,80,76,76,76,77,76,75,77,78,74,76,73,72,72,72,77,76,69,76,70,76,59,95,56,80,74,75,82,39,18,68,54,43,57,55,28,39,72,35,85,91,37,22,63,61,36,39,51,52,47,44,61,54,47,72,62,52,88,49,95,87,49,84,60,37,61,63,41,25,45,70,77,35,55,77,42,60,52,66,51,57,70,66,52,81,71,85,66,58,67,74,58,46,42,44,56,49,49,44,51,28,54,50,25,50,37,21,49,50,92,39,40,93,45,36,66,38,36,51,49,52,43,51,47,40,61,75,73,38,42,68,57,52,50,50,32,44,67,36,88,49,61,70,42,18,42,49,40,36,46,32,51,24,26,42,26,46,60,34,45,69,42,20,43,54,49,49,47,66,44,75,37,79,49,84,57,46,69,66,51,72,69,66,65,77,58,72,60,60,57,59,62,57,59,64,74,106,136,79,81,76,74,76,75,77,76,77,77,72,78,73,70,73,73,75,75,69,77,72,76,59,95,58,80,76,75,80,39,18,68,56,44,56,56,28,39,71,36,83,90,39,22,62,61,35,41,53,52,48,44,61,55,46,73,62,51,88,49,96,85,51,85,59,38,60,62,42,24,47,69,77,34,55,78,42,57,51,63,52,57,71,66,51,82,71,87,65,58,66,73,57,46,42,43,55,50,48,44,52,28,55,50,24,51,36,21,47,50,92,39,41,94,45,35,66,38,37,51,48,52,43,50,46,39,62,75,72,37,42,69,58,50,48,50,32,44,68,35,89,48,59,70,43,18,43,48,39,35,47,32,51,24,26,41,24,47,60,34,45,69,42,19,42,54,50,48,45,64,43,73,36,81,48,84,57,47,70,66,51,74,70,66,65,78,59,74,60,58,61,61,65,58,59,62,76,108

pLDDT: mean 79.57, std 25.69, range [25.83, 98.75]

Radius of gyration: 30.59 Å; Cα contacts (8 Å, |Δi|>4): 413; chains: 2; bounding box: 91×93×118 Å

Secondary structure (DSSP, 8-state):
------------------------S------HHHHHHHHTSHHHHHHHHHHHHHHHTT-S-SSS--HHHHHHHH-TT-HHHHHTTSSSPPPHHHHHHHHHHHHHHHHHHTTTTGGGHHHHHHHHHHHHHHSHHHHHHHHT-S-HHHHHHHHHHHHHHHTT-HHHHHHHHHH-----TTHHHHTT---HHHHHHHHHTT-/------------------------S------HHHHHHHHTSHHHHHHHHHHHHHHHTT-S-SSS--HHHHHHHH-TT-HHHHHTTSSSPPPHHHHHHHHHHHHHHHHHHTTTTGGGHHHHHHHHHHHHHHSHHHHHHHHT-S-HHHHHHHHHHHHHHHTT-HHHHHHHHHH-----TTHHHHTT---HHHHHHHHGGG-